Protein AF-A8YJ95-F1 (afdb_monomer_lite)

Structure (mmCIF, N/CA/C/O backbone):
data_AF-A8YJ95-F1
#
_entry.id   AF-A8YJ95-F1
#
loop_
_atom_site.group_PDB
_atom_site.id
_atom_site.type_symbol
_atom_site.label_atom_id
_atom_site.label_alt_id
_atom_site.label_comp_id
_atom_site.label_asym_id
_atom_site.label_entity_id
_atom_site.label_seq_id
_atom_site.pdbx_PDB_ins_code
_atom_site.Cartn_x
_atom_site.Cartn_y
_atom_site.Cartn_z
_atom_site.occupancy
_atom_site.B_iso_or_equiv
_atom_site.auth_seq_id
_atom_site.auth_comp_id
_atom_site.auth_asym_id
_atom_site.auth_atom_id
_atom_site.pdbx_PDB_model_num
ATOM 1 N N . MET A 1 1 ? -31.354 -33.623 6.824 1.00 29.59 1 MET A N 1
ATOM 2 C CA . MET A 1 1 ? -30.452 -34.788 7.022 1.00 29.59 1 MET A CA 1
ATOM 3 C C . MET A 1 1 ? -29.038 -34.359 7.430 1.00 29.59 1 MET A C 1
ATOM 5 O O . MET A 1 1 ? -28.503 -34.928 8.371 1.00 29.59 1 MET A O 1
ATOM 9 N N . PHE A 1 2 ? -28.471 -33.311 6.816 1.00 27.47 2 PHE A N 1
ATOM 10 C CA . PHE A 1 2 ? -27.151 -32.760 7.174 1.00 27.47 2 PHE A CA 1
ATOM 11 C C . PHE A 1 2 ? -27.096 -32.114 8.576 1.00 27.47 2 PHE A C 1
ATOM 13 O O . PHE A 1 2 ? -26.164 -32.376 9.323 1.00 27.47 2 PHE A O 1
ATOM 20 N N . LEU A 1 3 ? -28.142 -31.391 9.001 1.00 29.03 3 LEU A N 1
ATOM 21 C CA . LEU A 1 3 ? -28.269 -30.837 10.365 1.00 29.03 3 LEU A CA 1
ATOM 22 C C . LEU A 1 3 ? -28.339 -31.903 11.474 1.00 29.03 3 LEU A C 1
ATOM 24 O O . LEU A 1 3 ? -27.874 -31.672 12.585 1.00 29.03 3 LEU A O 1
ATOM 28 N N . ILE A 1 4 ? -28.877 -33.089 11.168 1.00 31.88 4 ILE A N 1
ATOM 29 C CA . ILE A 1 4 ? -28.909 -34.228 12.101 1.00 31.88 4 ILE A CA 1
ATOM 30 C C . ILE A 1 4 ? -27.516 -34.857 12.186 1.00 31.88 4 ILE A C 1
ATOM 32 O O . ILE A 1 4 ? -27.060 -35.189 13.269 1.00 31.88 4 ILE A O 1
ATOM 36 N N . LEU A 1 5 ? -26.791 -34.948 11.068 1.00 31.28 5 LEU A N 1
ATOM 37 C CA . LEU A 1 5 ? -25.407 -35.424 11.063 1.00 31.28 5 LEU A CA 1
ATOM 38 C C . LEU A 1 5 ? -24.440 -34.425 11.722 1.00 31.28 5 LEU A C 1
ATOM 40 O O . LEU A 1 5 ? -23.518 -34.862 12.399 1.00 31.28 5 LEU A O 1
ATOM 44 N N . TRP A 1 6 ? -24.679 -33.112 11.616 1.00 33.94 6 TRP A N 1
ATOM 45 C CA . TRP A 1 6 ? -23.868 -32.067 12.256 1.00 33.94 6 TRP A CA 1
ATOM 46 C C . TRP A 1 6 ? -24.157 -31.927 13.758 1.00 33.94 6 TRP A C 1
ATOM 48 O O . TRP A 1 6 ? -23.230 -31.774 14.551 1.00 33.94 6 TRP A O 1
ATOM 58 N N . SER A 1 7 ? -25.417 -32.076 14.187 1.00 32.41 7 SER A N 1
ATOM 59 C CA . SER A 1 7 ? -25.761 -32.13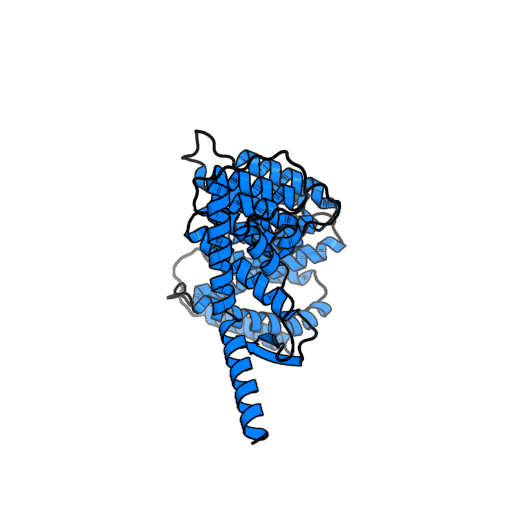8 15.615 1.00 32.41 7 SER A CA 1
ATOM 60 C C . SER A 1 7 ? -25.283 -33.440 16.264 1.00 32.41 7 SER A C 1
ATOM 62 O O . SER A 1 7 ? -24.830 -33.416 17.405 1.00 32.41 7 SER A O 1
ATOM 64 N N . ILE A 1 8 ? -25.280 -34.560 15.529 1.00 34.34 8 ILE A N 1
ATOM 65 C CA . ILE A 1 8 ? -24.655 -35.820 15.955 1.00 34.34 8 ILE A CA 1
ATOM 66 C C . ILE A 1 8 ? -23.126 -35.690 15.980 1.00 34.34 8 ILE A C 1
ATOM 68 O O . ILE A 1 8 ? -22.501 -36.226 16.892 1.00 34.34 8 ILE A O 1
ATOM 72 N N . PHE A 1 9 ? -22.513 -34.951 15.048 1.00 34.50 9 PHE A N 1
ATOM 73 C CA . PHE A 1 9 ? -21.074 -34.674 15.055 1.00 34.50 9 PHE A CA 1
ATOM 74 C C . PHE A 1 9 ? -20.683 -33.842 16.283 1.00 34.50 9 PHE A C 1
ATOM 76 O O . PHE A 1 9 ? -19.850 -34.298 17.057 1.00 34.50 9 PHE A O 1
ATOM 83 N N . LEU A 1 10 ? -21.363 -32.721 16.554 1.00 34.00 10 LEU A N 1
ATOM 84 C CA . LEU A 1 10 ? -21.167 -31.887 17.754 1.00 34.00 10 LEU A CA 1
ATOM 85 C C . LEU A 1 10 ? -21.510 -32.619 19.067 1.00 34.00 10 LEU A C 1
ATOM 87 O O . LEU A 1 10 ? -20.804 -32.467 20.063 1.00 34.00 10 LEU A O 1
ATOM 91 N N . SER A 1 11 ? -22.551 -33.462 19.079 1.00 31.77 11 SER A N 1
ATOM 92 C CA . SER A 1 11 ? -22.946 -34.271 20.246 1.00 31.77 11 SER A CA 1
ATOM 93 C C . SER A 1 11 ? -21.964 -35.414 20.535 1.00 31.77 11 SER A C 1
ATOM 95 O O . SER A 1 11 ? -21.688 -35.720 21.696 1.00 31.77 11 SER A O 1
ATOM 97 N N . ASN A 1 12 ? -21.384 -36.030 19.501 1.00 32.47 12 ASN A N 1
ATOM 98 C CA . ASN A 1 12 ? -20.327 -37.029 19.664 1.00 32.47 12 ASN A CA 1
ATOM 99 C C . ASN A 1 12 ? -18.966 -36.385 19.981 1.00 32.47 12 ASN A C 1
ATOM 101 O O . ASN A 1 12 ? -18.167 -36.998 20.691 1.00 32.47 12 ASN A O 1
ATOM 105 N N . TYR A 1 13 ? -18.717 -35.150 19.524 1.00 35.56 13 TYR A N 1
ATOM 106 C CA . TYR A 1 13 ? -17.525 -34.366 19.872 1.00 35.56 13 TYR A CA 1
ATOM 107 C C . TYR A 1 13 ? -17.545 -33.942 21.346 1.00 35.56 13 TYR A C 1
ATOM 109 O O . TYR A 1 13 ? -16.548 -34.117 22.046 1.00 35.56 13 TYR A O 1
ATOM 117 N N . SER A 1 14 ? -18.700 -33.497 21.862 1.00 31.00 14 SER A N 1
ATOM 118 C CA . SER A 1 14 ? -18.840 -33.172 23.287 1.00 31.00 14 SER A CA 1
ATOM 119 C C . SER A 1 14 ? -18.636 -34.411 24.164 1.00 31.00 14 SER A C 1
ATOM 121 O O . SER A 1 14 ? -17.874 -34.358 25.125 1.00 31.00 14 SER A O 1
ATOM 123 N N . LYS A 1 15 ? -19.195 -35.570 23.786 1.00 30.70 15 LYS A N 1
ATOM 124 C CA . LYS A 1 15 ? -19.014 -36.838 24.520 1.00 30.70 15 LYS A CA 1
ATOM 125 C C . LYS A 1 15 ? -17.570 -37.354 24.536 1.00 30.70 15 LYS A C 1
ATOM 127 O O . LYS A 1 15 ? -17.178 -37.969 25.525 1.00 30.70 15 LYS A O 1
ATOM 132 N N . LYS A 1 16 ? -16.765 -37.095 23.497 1.00 32.56 16 LYS A N 1
ATOM 133 C CA . LYS A 1 16 ? -15.333 -37.458 23.478 1.00 32.56 16 LYS A CA 1
ATOM 134 C C . LYS A 1 16 ? -14.482 -36.601 24.423 1.00 32.56 16 LYS A C 1
ATOM 136 O O . LYS A 1 16 ? -13.524 -37.117 24.990 1.00 32.56 16 LYS A O 1
ATOM 141 N N . LEU A 1 17 ? -14.865 -35.345 24.655 1.00 30.19 17 LEU A N 1
ATOM 142 C CA . LEU A 1 17 ? -14.227 -34.453 25.635 1.00 30.19 17 LEU A CA 1
ATOM 143 C C . LEU A 1 17 ? -14.568 -34.810 27.097 1.00 30.19 17 LEU A C 1
ATOM 145 O O . LEU A 1 17 ? -13.802 -34.486 27.999 1.00 30.19 17 LEU A O 1
ATOM 149 N N . PHE A 1 18 ? -15.663 -35.537 27.345 1.00 30.20 18 PHE A N 1
ATOM 150 C CA . PHE A 1 18 ? -16.120 -35.896 28.697 1.00 30.20 18 PHE A CA 1
ATOM 151 C C . PHE A 1 18 ? -15.382 -37.077 29.362 1.00 30.20 18 PHE A C 1
ATOM 153 O O . PHE A 1 18 ? -15.651 -37.364 30.528 1.00 30.20 18 PHE A O 1
ATOM 160 N N . HIS A 1 19 ? -14.444 -37.750 28.681 1.00 28.05 19 HIS A N 1
ATOM 161 C CA . HIS A 1 19 ? -13.733 -38.919 29.232 1.00 28.05 19 HIS A CA 1
ATOM 162 C C . HIS A 1 19 ? -12.273 -38.686 29.654 1.00 28.05 19 HIS A C 1
ATOM 164 O O . HIS A 1 19 ? -11.582 -39.643 30.007 1.00 28.05 19 HIS A O 1
ATOM 170 N N . ILE A 1 20 ? -11.808 -37.436 29.716 1.00 29.50 20 ILE A N 1
ATOM 171 C CA . ILE A 1 20 ? -10.495 -37.103 30.285 1.00 29.50 20 ILE A CA 1
ATOM 172 C C . ILE A 1 20 ? -10.700 -36.568 31.710 1.00 29.50 20 ILE A C 1
ATOM 174 O O . ILE A 1 20 ? -11.391 -35.578 31.932 1.00 29.50 20 ILE A O 1
ATOM 178 N N . GLN A 1 21 ? -10.147 -37.283 32.692 1.00 26.03 21 GLN A N 1
ATOM 179 C CA . GLN A 1 21 ? -10.339 -37.035 34.123 1.00 26.03 21 GLN A CA 1
ATOM 180 C C . GLN A 1 21 ? -9.899 -35.633 34.608 1.00 26.03 21 GLN A C 1
ATOM 182 O O . GLN A 1 21 ? -9.042 -34.992 33.999 1.00 26.03 21 GLN A O 1
ATOM 187 N N . PRO A 1 22 ? -10.450 -35.158 35.746 1.00 31.28 22 PRO A N 1
ATOM 188 C CA . PRO A 1 22 ? -10.452 -33.749 36.111 1.00 31.28 22 PRO A CA 1
ATOM 189 C C . PRO A 1 22 ? -9.226 -33.362 36.944 1.00 31.28 22 PRO A C 1
ATOM 191 O O . PRO A 1 22 ? -9.054 -33.854 38.059 1.00 31.28 22 PRO A O 1
ATOM 194 N N . ARG A 1 23 ? -8.429 -32.387 36.485 1.00 23.38 23 ARG A N 1
ATOM 195 C CA . ARG A 1 23 ? -7.605 -31.555 37.383 1.00 23.38 23 ARG A CA 1
ATOM 196 C C . ARG A 1 23 ? -7.534 -30.087 36.934 1.00 23.38 23 ARG A C 1
ATOM 198 O O . ARG A 1 23 ? -6.803 -29.739 36.022 1.00 23.38 23 ARG A O 1
ATOM 205 N N . ARG A 1 24 ? -8.248 -29.264 37.716 1.00 25.42 24 ARG A N 1
ATOM 206 C CA . ARG A 1 24 ? -8.047 -27.836 38.055 1.00 25.42 24 ARG A CA 1
ATOM 207 C C . ARG A 1 24 ? -8.206 -26.766 36.954 1.00 25.42 24 ARG A C 1
ATOM 209 O O . ARG A 1 24 ? -7.249 -26.341 36.329 1.00 25.42 24 ARG A O 1
ATOM 216 N N . ASN A 1 25 ? -9.448 -26.269 36.884 1.00 33.91 25 ASN A N 1
ATOM 217 C CA . ASN A 1 25 ? -9.892 -24.865 36.994 1.00 33.91 25 ASN A CA 1
ATOM 218 C C . ASN A 1 25 ? -9.154 -23.764 36.209 1.00 33.91 25 ASN A C 1
ATOM 220 O O . ASN A 1 25 ? -8.179 -23.218 36.711 1.00 33.91 25 ASN A O 1
ATOM 224 N N . LEU A 1 26 ? -9.738 -23.370 35.062 1.00 27.39 26 LEU A N 1
ATOM 225 C CA . LEU A 1 26 ? -10.223 -21.998 34.745 1.00 27.39 26 LEU A CA 1
ATOM 226 C C . LEU A 1 26 ? -10.759 -21.856 33.295 1.00 27.39 26 LEU A C 1
ATOM 228 O O . LEU A 1 26 ? -11.407 -20.866 32.985 1.00 27.39 26 LEU A O 1
ATOM 232 N N . ASN A 1 27 ? -10.609 -22.875 32.439 1.00 31.98 27 ASN A N 1
ATOM 233 C CA . ASN A 1 27 ? -10.982 -22.811 31.010 1.00 31.98 27 ASN A CA 1
ATOM 234 C C . ASN A 1 27 ? -12.402 -23.301 30.647 1.00 31.98 27 ASN A C 1
ATOM 236 O O . ASN A 1 27 ? -12.751 -23.368 29.473 1.00 31.98 27 ASN A O 1
ATOM 240 N N . TYR A 1 28 ? -13.249 -23.648 31.619 1.00 31.27 28 TYR A N 1
ATOM 241 C CA . TYR A 1 28 ? -14.557 -24.272 31.345 1.00 31.27 28 TYR A CA 1
ATOM 242 C C . TYR A 1 28 ? -15.713 -23.287 31.090 1.00 31.27 28 TYR A C 1
ATOM 244 O O . TYR A 1 28 ? -16.803 -23.719 30.725 1.00 31.27 28 TYR A O 1
ATOM 252 N N . LEU A 1 29 ? -15.487 -21.980 31.250 1.00 29.34 29 LEU A N 1
ATOM 253 C CA . LEU A 1 29 ? -16.507 -20.942 31.037 1.00 29.34 29 LEU A CA 1
ATOM 254 C C . LEU A 1 29 ? -16.476 -20.330 29.624 1.00 29.34 29 LEU A C 1
ATOM 256 O O . LEU A 1 29 ? -17.499 -19.831 29.169 1.00 29.34 29 LEU A O 1
ATOM 260 N N . GLY A 1 30 ? -15.353 -20.421 28.900 1.00 30.44 30 GLY A N 1
ATOM 261 C CA . GLY A 1 30 ? -15.222 -19.861 27.545 1.00 30.44 30 GLY A CA 1
ATOM 262 C C . GLY A 1 30 ? -15.965 -20.667 26.473 1.00 30.44 30 GLY A C 1
ATOM 263 O O . GLY A 1 30 ? -16.699 -20.105 25.668 1.00 30.44 30 GLY A O 1
ATOM 264 N N . ASN A 1 31 ? -15.868 -22.001 26.499 1.00 36.50 31 ASN A N 1
ATOM 265 C CA . ASN A 1 31 ? -16.482 -22.849 25.466 1.00 36.50 31 ASN A CA 1
ATOM 266 C C . ASN A 1 31 ? -18.013 -22.916 25.551 1.00 36.50 31 ASN A C 1
ATOM 268 O O . ASN A 1 31 ? -18.687 -22.993 24.524 1.00 36.50 31 ASN A O 1
ATOM 272 N N . THR A 1 32 ? -18.585 -22.855 26.752 1.00 32.69 32 THR A N 1
ATOM 273 C CA . THR A 1 32 ? -20.039 -22.760 26.934 1.00 32.69 32 THR A CA 1
ATOM 274 C C . THR A 1 32 ? -20.558 -21.381 26.559 1.00 32.69 32 THR A C 1
ATOM 276 O O . THR A 1 32 ? -21.603 -21.322 25.925 1.00 32.69 32 THR A O 1
ATOM 279 N N . ALA A 1 33 ? -19.823 -20.301 26.850 1.00 32.31 33 ALA A N 1
ATOM 280 C CA . ALA A 1 33 ? -20.191 -18.941 26.455 1.00 32.31 33 ALA A CA 1
ATOM 281 C C . ALA A 1 33 ? -20.125 -18.723 24.935 1.00 32.31 33 ALA A C 1
ATOM 283 O O . ALA A 1 33 ? -21.045 -18.137 24.381 1.00 32.31 33 ALA A O 1
ATOM 284 N N . ILE A 1 34 ? -19.116 -19.265 24.244 1.00 37.50 34 ILE A N 1
ATOM 285 C CA . ILE A 1 34 ? -18.991 -19.190 22.777 1.00 37.50 34 ILE A CA 1
ATOM 286 C C . ILE A 1 34 ? -20.056 -20.054 22.091 1.00 37.50 34 ILE A C 1
ATOM 288 O O . ILE A 1 34 ? -20.680 -19.623 21.126 1.00 37.50 34 ILE A O 1
ATOM 292 N N . THR A 1 35 ? -20.341 -21.247 22.623 1.00 37.88 35 THR A N 1
ATOM 293 C CA . THR A 1 35 ? -21.440 -22.085 22.114 1.00 37.88 35 THR A CA 1
ATOM 294 C C . THR A 1 35 ? -22.797 -21.421 22.357 1.00 37.88 35 THR A C 1
ATOM 296 O O . THR A 1 35 ? -23.656 -21.468 21.483 1.00 37.88 35 THR A O 1
ATOM 299 N N . LEU A 1 36 ? -22.995 -20.753 23.501 1.00 32.56 36 LEU A N 1
ATOM 300 C CA . LEU A 1 36 ? -24.199 -19.959 23.761 1.00 32.56 36 LEU A CA 1
ATOM 301 C C . LEU A 1 36 ? -24.265 -18.723 22.866 1.00 32.56 36 LEU A C 1
ATOM 303 O O . LEU A 1 36 ? -25.345 -18.406 22.400 1.00 32.56 36 LEU A O 1
ATOM 307 N N . ALA A 1 37 ? -23.149 -18.044 22.604 1.00 36.53 37 ALA A N 1
ATOM 308 C CA . ALA A 1 37 ? -23.086 -16.878 21.731 1.00 36.53 37 ALA A CA 1
ATOM 309 C C . ALA A 1 37 ? -23.429 -17.247 20.292 1.00 36.53 37 ALA A C 1
ATOM 311 O O . ALA A 1 37 ? -24.223 -16.558 19.666 1.00 36.53 37 ALA A O 1
ATOM 312 N N . ILE A 1 38 ? -22.921 -18.383 19.812 1.00 41.09 38 ILE A N 1
ATOM 313 C CA . ILE A 1 38 ? -23.339 -19.006 18.557 1.00 41.09 38 ILE A CA 1
ATOM 314 C C . ILE A 1 38 ? -24.839 -19.330 18.647 1.00 41.09 38 ILE A C 1
ATOM 316 O O . ILE A 1 38 ? -25.615 -18.837 17.855 1.00 41.09 38 ILE A O 1
ATOM 320 N N . ILE A 1 39 ? -25.338 -20.030 19.661 1.00 37.44 39 ILE A N 1
ATOM 321 C CA . ILE A 1 39 ? -26.779 -20.354 19.745 1.00 37.44 39 ILE A CA 1
ATOM 322 C C . ILE A 1 39 ? -27.688 -19.101 19.843 1.00 37.44 39 ILE A C 1
ATOM 324 O O . ILE A 1 39 ? -28.788 -19.097 19.294 1.00 37.44 39 ILE A O 1
ATOM 328 N N . ILE A 1 40 ? -27.243 -18.030 20.505 1.00 35.50 40 ILE A N 1
ATOM 329 C CA . ILE A 1 40 ? -27.986 -16.775 20.703 1.00 35.50 40 ILE A CA 1
ATOM 330 C C . ILE A 1 40 ? -27.947 -15.912 19.435 1.00 35.50 40 ILE A C 1
ATOM 332 O O . ILE A 1 40 ? -29.000 -15.440 19.010 1.00 35.50 40 ILE A O 1
ATOM 336 N N . LEU A 1 41 ? -26.786 -15.780 18.780 1.00 36.75 41 LEU A N 1
ATOM 337 C CA . LEU A 1 41 ? -26.661 -15.144 17.461 1.00 36.75 41 LEU A CA 1
ATOM 338 C C . LEU A 1 41 ? -27.480 -15.899 16.400 1.00 36.75 41 LEU A C 1
ATOM 340 O O . LEU A 1 41 ? -28.037 -15.284 15.496 1.00 36.75 41 LEU A O 1
ATOM 344 N N . PHE A 1 42 ? -27.611 -17.223 16.527 1.00 37.94 42 PHE A N 1
ATOM 345 C CA . PHE A 1 42 ? -28.294 -18.078 15.552 1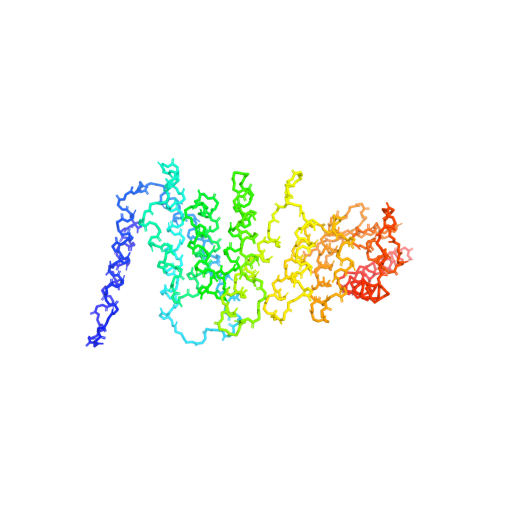.00 37.94 42 PHE A CA 1
ATOM 346 C C . PHE A 1 42 ? -29.815 -18.177 15.764 1.00 37.94 42 PHE A C 1
ATOM 348 O O . PHE A 1 42 ? -30.523 -18.566 14.839 1.00 37.94 42 PHE A O 1
ATOM 355 N N . ASN A 1 43 ? -30.348 -17.790 16.929 1.00 34.25 43 ASN A N 1
ATOM 356 C CA . ASN A 1 43 ? -31.797 -17.767 17.183 1.00 34.25 43 ASN A CA 1
ATOM 357 C C . ASN A 1 43 ? -32.505 -16.505 16.646 1.00 34.25 43 ASN A C 1
ATOM 359 O O . ASN A 1 43 ? -33.734 -16.454 16.663 1.00 34.25 43 ASN A O 1
ATOM 363 N N . GLN A 1 44 ? -31.765 -15.491 16.177 1.00 35.38 44 GLN A N 1
ATOM 364 C CA . GLN A 1 44 ? -32.325 -14.216 15.697 1.00 35.38 44 GLN A CA 1
ATOM 365 C C . GLN A 1 44 ? -32.316 -14.038 14.165 1.00 35.38 44 GLN A C 1
ATOM 367 O O . GLN A 1 44 ? -32.925 -13.091 13.673 1.00 35.38 44 GLN A O 1
ATOM 372 N N . PHE A 1 45 ? -31.696 -14.943 13.395 1.00 35.84 45 PHE A N 1
ATOM 373 C CA . PHE A 1 45 ? -31.570 -14.827 11.933 1.00 35.84 45 PHE A CA 1
ATOM 374 C C . PHE A 1 45 ? -32.323 -15.937 11.178 1.00 35.84 45 PHE A C 1
ATOM 376 O O . PHE A 1 45 ? -32.341 -17.096 11.588 1.00 35.84 45 PHE A O 1
ATOM 383 N N . SER A 1 46 ? -32.956 -15.583 10.051 1.00 34.97 46 SER A N 1
ATOM 384 C CA . SER A 1 46 ? -33.700 -16.525 9.200 1.00 34.97 46 SER A CA 1
ATOM 385 C C . SER A 1 46 ? -32.777 -17.597 8.602 1.00 34.97 46 SER A C 1
ATOM 387 O O . SER A 1 46 ? -31.864 -17.302 7.832 1.00 34.97 46 SER A O 1
ATOM 389 N N . ILE A 1 47 ? -33.065 -18.854 8.944 1.00 33.59 47 ILE A N 1
ATOM 390 C CA . ILE A 1 47 ? -32.274 -20.068 8.671 1.00 33.59 47 ILE A CA 1
ATOM 391 C C . ILE A 1 47 ? -32.076 -20.350 7.164 1.00 33.59 47 ILE A C 1
ATOM 393 O O . ILE A 1 47 ? -31.101 -20.995 6.784 1.00 33.59 47 ILE A O 1
ATOM 397 N N . GLN A 1 48 ? -32.943 -19.841 6.282 1.00 31.30 48 GLN A N 1
ATOM 398 C CA . GLN A 1 48 ? -32.940 -20.203 4.855 1.00 31.30 48 GLN A CA 1
ATOM 399 C C . GLN A 1 48 ? -31.789 -19.594 4.036 1.00 31.30 48 GLN A C 1
ATOM 401 O O . GLN A 1 48 ? -31.307 -20.242 3.113 1.00 31.30 48 GLN A O 1
ATOM 406 N N . ASN A 1 49 ? -31.284 -18.409 4.397 1.00 37.25 49 ASN A N 1
ATOM 407 C CA . ASN A 1 49 ? -30.159 -17.786 3.679 1.00 37.25 49 ASN A CA 1
ATOM 408 C C . ASN A 1 49 ? -28.789 -18.344 4.116 1.00 37.25 49 ASN A C 1
ATOM 410 O O . ASN A 1 49 ? -27.790 -18.159 3.424 1.00 37.25 49 ASN A O 1
ATOM 414 N N . LEU A 1 50 ? -28.735 -19.043 5.255 1.00 36.12 50 LEU A N 1
ATOM 415 C CA . LEU A 1 50 ? -27.498 -19.556 5.845 1.00 36.12 50 LEU A CA 1
ATOM 416 C C . LEU A 1 50 ? -27.113 -20.944 5.300 1.00 36.12 50 LEU A C 1
ATOM 418 O O . LEU A 1 50 ? -25.929 -21.241 5.165 1.00 36.12 50 LEU A O 1
ATOM 422 N N . GLU A 1 51 ? -28.092 -21.789 4.955 1.00 32.94 51 GLU A N 1
ATOM 423 C CA . GLU A 1 51 ? -27.837 -23.116 4.368 1.00 32.94 51 GLU A CA 1
ATOM 424 C C . GLU A 1 51 ? -27.190 -23.011 2.979 1.00 32.94 51 GLU A C 1
ATOM 426 O O . GLU A 1 51 ? -26.281 -23.778 2.659 1.00 32.94 51 GLU A O 1
ATOM 431 N N . GLU A 1 52 ? -27.591 -22.015 2.184 1.00 33.97 52 GLU A N 1
ATOM 432 C CA . GLU A 1 52 ? -26.959 -21.717 0.895 1.00 33.97 52 GLU A CA 1
ATOM 433 C C . GLU A 1 52 ? -25.565 -21.079 1.057 1.00 33.97 52 GLU A C 1
ATOM 435 O O . GLU A 1 52 ? -24.665 -21.373 0.267 1.00 33.97 52 GLU A O 1
ATOM 440 N N . PHE A 1 53 ? -25.359 -20.273 2.109 1.00 37.62 53 PHE A N 1
ATOM 441 C CA . PHE A 1 53 ? -24.097 -19.586 2.421 1.00 37.62 53 PHE A CA 1
ATOM 442 C C . PHE A 1 53 ? -23.012 -20.536 2.957 1.00 37.62 53 PHE A C 1
ATOM 444 O O . PHE A 1 53 ? -21.903 -20.579 2.427 1.00 37.62 53 PHE A O 1
ATOM 451 N N . ILE A 1 54 ? -23.332 -21.377 3.947 1.00 36.03 54 ILE A N 1
ATOM 452 C CA . ILE A 1 54 ? -22.388 -22.355 4.519 1.00 36.03 54 ILE A CA 1
ATOM 453 C C . ILE A 1 54 ? -22.006 -23.420 3.476 1.00 36.03 54 ILE A C 1
ATOM 455 O O . ILE A 1 54 ? -20.864 -23.875 3.448 1.00 36.03 54 ILE A O 1
ATOM 459 N N . ALA A 1 55 ? -22.919 -23.804 2.578 1.00 34.41 55 ALA A N 1
ATOM 460 C CA . ALA A 1 55 ? -22.636 -24.818 1.563 1.00 34.41 55 ALA A CA 1
ATOM 461 C C . ALA A 1 55 ? -21.738 -24.315 0.414 1.00 34.41 55 ALA A C 1
ATOM 463 O O . ALA A 1 55 ? -20.928 -25.092 -0.099 1.00 34.41 55 ALA A O 1
ATOM 464 N N . LYS A 1 56 ? -21.857 -23.042 0.005 1.00 33.12 56 LYS A N 1
ATOM 465 C CA . LYS A 1 56 ? -21.054 -22.469 -1.092 1.00 33.12 56 LYS A CA 1
ATOM 466 C C . LYS A 1 56 ? -19.753 -21.828 -0.616 1.00 33.12 56 LYS A C 1
ATOM 468 O O . LYS A 1 56 ? -18.715 -22.092 -1.221 1.00 33.12 56 LYS A O 1
ATOM 473 N N . ASP A 1 57 ? -19.784 -21.058 0.471 1.00 34.47 57 ASP A N 1
ATOM 474 C CA . ASP A 1 57 ? -18.620 -20.275 0.884 1.00 34.47 57 ASP A CA 1
ATOM 475 C C . ASP A 1 57 ? -17.698 -21.026 1.836 1.00 34.47 57 ASP A C 1
ATOM 477 O O . ASP A 1 57 ? -16.500 -20.968 1.599 1.00 34.47 57 ASP A O 1
ATOM 481 N N . CYS A 1 58 ? -18.160 -21.841 2.800 1.00 35.25 58 CYS A N 1
ATOM 482 C CA . CYS A 1 58 ? -17.218 -22.581 3.665 1.00 35.25 58 CYS A CA 1
ATOM 483 C C . CYS A 1 58 ? -16.321 -23.556 2.890 1.00 35.25 58 CYS A C 1
ATOM 485 O O . CYS A 1 58 ? -15.218 -23.836 3.342 1.00 35.25 58 CYS A O 1
ATOM 487 N N . LEU A 1 59 ? -16.736 -24.051 1.720 1.00 31.98 59 LEU A N 1
ATOM 488 C CA . LEU A 1 59 ? -15.905 -24.910 0.862 1.00 31.98 59 LEU A CA 1
ATOM 489 C C . LEU A 1 59 ? -14.851 -24.106 0.074 1.00 31.98 59 LEU A C 1
ATOM 491 O O . LEU A 1 59 ? -13.785 -24.626 -0.263 1.00 31.98 59 LEU A O 1
ATOM 495 N N . PHE A 1 60 ? -15.129 -22.827 -0.188 1.00 31.45 60 PHE A N 1
ATOM 496 C CA . PHE A 1 60 ? -14.191 -21.868 -0.769 1.00 31.45 60 PHE A CA 1
ATOM 497 C C . PHE A 1 60 ? -13.248 -21.302 0.306 1.00 31.45 60 PHE A C 1
ATOM 499 O O . PHE A 1 60 ? -12.031 -21.314 0.120 1.00 31.45 60 PHE A O 1
ATOM 506 N N . THR A 1 61 ? -13.771 -20.938 1.483 1.00 36.16 61 THR A N 1
ATOM 507 C CA . THR A 1 61 ? -12.982 -20.531 2.651 1.00 36.16 61 THR A CA 1
ATOM 508 C C . THR A 1 61 ? -12.156 -21.689 3.197 1.00 36.16 61 THR A C 1
ATOM 510 O O . THR A 1 61 ? -11.046 -21.435 3.629 1.00 36.16 61 THR A O 1
ATOM 513 N N . SER A 1 62 ? -12.590 -22.958 3.123 1.00 32.75 62 SER A N 1
ATOM 514 C CA . SER A 1 62 ? -11.754 -24.100 3.538 1.00 32.75 62 SER A CA 1
ATOM 515 C C . SER A 1 62 ? -10.607 -24.370 2.561 1.00 32.75 62 SER A C 1
ATOM 517 O O . SER A 1 62 ? -9.524 -24.760 2.989 1.00 32.75 62 SER A O 1
ATOM 519 N N . LYS A 1 63 ? -10.803 -24.133 1.255 1.00 30.20 63 LYS A N 1
ATOM 520 C CA . LYS A 1 63 ? -9.732 -24.215 0.246 1.00 30.20 63 LYS A CA 1
ATOM 521 C C . LYS A 1 63 ? -8.745 -23.052 0.364 1.00 30.20 63 LYS A C 1
ATOM 523 O O . LYS A 1 63 ? -7.544 -23.280 0.261 1.00 30.20 63 LYS A O 1
ATOM 528 N N . ILE A 1 64 ? -9.228 -21.844 0.662 1.00 33.50 64 ILE A N 1
ATOM 529 C CA . ILE A 1 64 ? -8.384 -20.688 1.001 1.00 33.50 64 ILE A CA 1
ATOM 530 C C . ILE A 1 64 ? -7.674 -20.905 2.347 1.00 33.50 64 ILE A C 1
ATOM 532 O O . ILE A 1 64 ? -6.487 -20.623 2.448 1.00 33.50 64 ILE A O 1
ATOM 536 N N . MET A 1 65 ? -8.341 -21.486 3.349 1.00 36.22 65 MET A N 1
ATOM 537 C CA . MET A 1 65 ? -7.754 -21.860 4.643 1.00 36.22 65 MET A CA 1
ATOM 538 C C . MET A 1 65 ? -6.664 -22.918 4.473 1.00 36.22 65 MET A C 1
ATOM 540 O O . MET A 1 65 ? -5.628 -22.798 5.114 1.00 36.22 65 MET A O 1
ATOM 544 N N . LEU A 1 66 ? -6.831 -23.904 3.582 1.00 35.66 66 LEU A N 1
ATOM 545 C CA . LEU A 1 66 ? -5.793 -24.892 3.251 1.00 35.66 66 LEU A CA 1
ATOM 546 C C . LEU A 1 66 ? -4.630 -24.282 2.444 1.00 35.66 66 LEU A C 1
ATOM 548 O O . LEU A 1 66 ? -3.478 -24.635 2.685 1.00 35.66 66 LEU A O 1
ATOM 552 N N . GLY A 1 67 ? -4.905 -23.334 1.542 1.00 31.05 67 GLY A N 1
ATOM 553 C CA . GLY A 1 67 ? -3.877 -22.622 0.769 1.00 31.05 67 GLY A CA 1
ATOM 554 C C . GLY A 1 67 ? -3.076 -21.598 1.587 1.00 31.05 67 GLY A C 1
ATOM 555 O O . GLY A 1 67 ? -1.860 -21.493 1.442 1.00 31.05 67 GLY A O 1
ATOM 556 N N . LEU A 1 68 ? -3.717 -20.874 2.507 1.00 33.00 68 LEU A N 1
ATOM 557 C CA . LEU A 1 68 ? -3.043 -19.936 3.411 1.00 33.00 68 LEU A CA 1
ATOM 558 C C . LEU A 1 68 ? -2.325 -20.671 4.547 1.00 33.00 68 LEU A C 1
ATOM 560 O O . LEU A 1 68 ? -1.211 -20.290 4.892 1.00 33.00 68 LEU A O 1
ATOM 564 N N . THR A 1 69 ? -2.872 -21.776 5.070 1.00 36.28 69 THR A N 1
ATOM 565 C CA . THR A 1 69 ? -2.116 -22.622 6.012 1.00 36.28 69 THR A CA 1
ATOM 566 C C . THR A 1 69 ? -0.905 -23.284 5.357 1.00 36.28 69 THR A C 1
ATOM 568 O O . THR A 1 69 ? 0.082 -23.481 6.055 1.00 36.28 69 THR A O 1
ATOM 571 N N . SER A 1 70 ? -0.893 -23.557 4.042 1.00 32.12 70 SER A N 1
ATOM 572 C CA . SER A 1 70 ? 0.334 -24.015 3.365 1.00 32.12 70 SER A CA 1
ATOM 573 C C . SER A 1 70 ? 1.382 -22.911 3.194 1.00 32.12 70 SER A C 1
ATOM 575 O O . SER A 1 70 ? 2.567 -23.190 3.342 1.00 32.12 70 SER A O 1
ATOM 577 N N . VAL A 1 71 ? 0.964 -21.660 2.958 1.00 32.62 71 VAL A N 1
ATOM 578 C CA . VAL A 1 71 ? 1.871 -20.494 2.856 1.00 32.62 71 VAL A CA 1
ATOM 579 C C . VAL A 1 71 ? 2.418 -20.065 4.227 1.00 32.62 71 VAL A C 1
ATOM 581 O O . VAL A 1 71 ? 3.548 -19.598 4.325 1.00 32.62 71 VAL A O 1
ATOM 584 N N . TYR A 1 72 ? 1.659 -20.258 5.309 1.00 35.88 72 TYR A N 1
ATOM 585 C CA . TYR A 1 72 ? 2.119 -19.968 6.675 1.00 35.88 72 TYR A CA 1
ATOM 586 C C . TYR A 1 72 ? 2.827 -21.147 7.362 1.00 35.88 72 TYR A C 1
ATOM 588 O O . TYR A 1 72 ? 3.571 -20.917 8.312 1.00 35.88 72 TYR A O 1
ATOM 596 N N . ARG A 1 73 ? 2.661 -22.390 6.878 1.00 36.25 73 ARG A N 1
ATOM 597 C CA . ARG A 1 73 ? 3.454 -23.558 7.318 1.00 36.25 73 ARG A CA 1
ATOM 598 C C . ARG A 1 73 ? 4.883 -23.573 6.774 1.00 36.25 73 ARG A C 1
ATOM 600 O O . ARG A 1 73 ? 5.700 -24.296 7.326 1.00 36.25 73 ARG A O 1
ATOM 607 N N . SER A 1 74 ? 5.192 -22.821 5.714 1.00 33.94 74 SER A N 1
ATOM 608 C CA . SER A 1 74 ? 6.543 -22.777 5.129 1.00 33.94 74 SER A CA 1
ATOM 609 C C . SER A 1 74 ? 7.507 -21.825 5.846 1.00 33.94 74 SER A C 1
ATOM 611 O O . SER A 1 74 ? 8.672 -21.760 5.472 1.00 33.94 74 SER A O 1
ATOM 613 N N . ASN A 1 75 ? 7.036 -21.087 6.855 1.00 34.03 75 ASN A N 1
ATOM 614 C CA . ASN A 1 75 ? 7.879 -20.351 7.792 1.00 34.03 75 ASN A CA 1
ATOM 615 C C . ASN A 1 75 ? 7.815 -21.085 9.136 1.00 34.03 75 ASN A C 1
ATOM 617 O O . ASN A 1 75 ? 6.713 -21.347 9.611 1.00 34.03 75 ASN A O 1
ATOM 621 N N . ASP A 1 76 ? 8.969 -21.387 9.736 1.00 36.91 76 ASP A N 1
ATOM 622 C CA . ASP A 1 76 ? 9.204 -22.216 10.940 1.00 36.91 76 ASP A CA 1
ATOM 623 C C . ASP A 1 76 ? 8.526 -21.739 12.261 1.00 36.91 76 ASP A C 1
ATOM 625 O O . ASP A 1 76 ? 9.067 -21.890 13.353 1.00 36.91 76 ASP A O 1
ATOM 629 N N . LEU A 1 77 ? 7.335 -21.136 12.213 1.00 40.56 77 LEU A N 1
ATOM 630 C CA . LEU A 1 77 ? 6.613 -20.563 13.358 1.00 40.56 77 LEU A CA 1
ATOM 631 C C . LEU A 1 77 ? 5.656 -21.539 14.066 1.00 40.56 77 LEU A C 1
ATOM 633 O O . LEU A 1 77 ? 5.035 -21.153 15.054 1.00 40.56 77 LEU A O 1
ATOM 637 N N . TRP A 1 78 ? 5.524 -22.785 13.599 1.00 41.53 78 TRP A N 1
ATOM 638 C CA . TRP A 1 78 ? 4.503 -23.722 14.092 1.00 41.53 78 TRP A CA 1
ATOM 639 C C . TRP A 1 78 ? 5.051 -25.112 14.437 1.00 41.53 78 TRP A C 1
ATOM 641 O O . TRP A 1 78 ? 4.433 -26.127 14.118 1.00 41.53 78 TRP A O 1
ATOM 651 N N . GLU A 1 79 ? 6.184 -25.188 15.133 1.00 36.53 79 GLU A N 1
ATOM 652 C CA . GLU A 1 79 ? 6.530 -26.411 15.862 1.00 36.53 79 GLU A CA 1
ATOM 653 C C . GLU A 1 79 ? 5.887 -26.382 17.259 1.00 36.53 79 GLU A C 1
ATOM 655 O O . GLU A 1 79 ? 6.281 -25.614 18.134 1.00 36.53 79 GLU A O 1
ATOM 660 N N . ASN A 1 80 ? 4.908 -27.274 17.458 1.00 39.81 80 ASN A N 1
ATOM 661 C CA . ASN A 1 80 ? 4.175 -27.594 18.695 1.00 39.81 80 ASN A CA 1
ATOM 662 C C . ASN A 1 80 ? 2.928 -26.754 19.033 1.00 39.81 80 ASN A C 1
ATOM 664 O O . ASN A 1 80 ? 3.008 -25.797 19.801 1.00 39.81 80 ASN A O 1
ATOM 668 N N . LYS A 1 81 ? 1.751 -27.237 18.589 1.00 43.97 81 LYS A N 1
ATOM 669 C CA . LYS A 1 81 ? 0.547 -27.551 19.409 1.00 43.97 81 LYS A CA 1
ATOM 670 C C . LYS A 1 81 ? -0.687 -27.704 18.508 1.00 43.97 81 LYS A C 1
ATOM 672 O O . LYS A 1 81 ? -1.200 -26.733 17.970 1.00 43.97 81 LYS A O 1
ATOM 677 N N . GLN A 1 82 ? -1.189 -28.929 18.368 1.00 45.44 82 GLN A N 1
ATOM 678 C CA . GLN A 1 82 ? -2.393 -29.225 17.580 1.00 45.44 82 GLN A CA 1
ATOM 679 C C . GLN A 1 82 ? -3.639 -28.507 18.144 1.00 45.44 82 GLN A C 1
ATOM 681 O O . GLN A 1 82 ? -4.409 -27.927 17.384 1.00 45.44 82 GLN A O 1
ATOM 686 N N . ASP A 1 83 ? -3.764 -28.445 19.475 1.00 46.50 83 ASP A N 1
ATOM 687 C CA . ASP A 1 83 ? -4.905 -27.824 20.165 1.00 46.50 83 ASP A CA 1
ATOM 688 C C . ASP A 1 83 ? -4.981 -26.299 19.959 1.00 46.50 83 ASP A C 1
ATOM 690 O O . ASP A 1 83 ? -6.070 -25.732 19.925 1.00 46.50 83 ASP A O 1
ATOM 694 N N . SER A 1 84 ? -3.844 -25.614 19.758 1.00 59.16 84 SER A N 1
ATOM 695 C CA . SER A 1 84 ? -3.856 -24.168 19.491 1.00 59.16 84 SER A CA 1
ATOM 696 C C . SER A 1 84 ? -4.315 -23.826 18.078 1.00 59.16 84 SER A C 1
ATOM 698 O O . SER A 1 84 ? -4.768 -22.712 17.863 1.00 59.16 84 SER A O 1
ATOM 700 N N . VAL A 1 85 ? -4.215 -24.756 17.123 1.00 62.88 85 VAL A N 1
ATOM 701 C CA . VAL A 1 85 ? -4.632 -24.519 15.731 1.00 62.88 85 VAL A CA 1
ATOM 702 C C . VAL A 1 85 ? -6.155 -24.584 15.599 1.00 62.88 85 VAL A C 1
ATOM 704 O O . VAL A 1 85 ? -6.741 -23.784 14.872 1.00 62.88 85 VAL A O 1
ATOM 707 N N . GLU A 1 86 ? -6.807 -25.503 16.317 1.00 64.88 86 GLU A N 1
ATOM 708 C CA . GLU A 1 86 ? -8.271 -25.627 16.312 1.00 64.88 86 GLU A CA 1
ATOM 709 C C . GLU A 1 86 ? -8.945 -24.421 16.988 1.00 64.88 86 GLU A C 1
ATOM 711 O O . GLU A 1 86 ? -9.872 -23.844 16.416 1.00 64.88 86 GLU A O 1
ATOM 716 N N . GLU A 1 87 ? -8.444 -23.985 18.152 1.00 66.25 87 GLU A N 1
ATOM 717 C CA . GLU A 1 87 ? -8.935 -22.779 18.843 1.00 66.25 87 GLU A CA 1
ATOM 718 C C . GLU A 1 87 ? -8.761 -21.510 17.983 1.00 66.25 87 GLU A C 1
ATOM 720 O O . GLU A 1 87 ? -9.679 -20.692 17.901 1.00 66.25 87 GLU A O 1
ATOM 725 N N . ASP A 1 88 ? -7.628 -21.374 17.284 1.00 74.12 88 ASP A N 1
ATOM 726 C CA . ASP A 1 88 ? -7.340 -20.234 16.399 1.00 74.12 88 ASP A CA 1
ATOM 727 C C . ASP A 1 88 ? -8.286 -20.202 15.181 1.00 74.12 88 ASP A C 1
ATOM 729 O O . ASP A 1 88 ? -8.816 -19.155 14.805 1.00 74.12 88 ASP A O 1
ATOM 733 N N . CYS A 1 89 ? -8.600 -21.372 14.609 1.00 75.56 89 CYS A N 1
ATOM 734 C CA . CYS A 1 89 ? -9.549 -21.498 13.497 1.00 75.56 89 CYS A CA 1
ATOM 735 C C . CYS A 1 89 ? -10.998 -21.181 13.907 1.00 75.56 89 CYS A C 1
ATOM 737 O O . CYS A 1 89 ? -11.737 -20.552 13.139 1.00 75.56 89 CYS A O 1
ATOM 739 N N . ILE A 1 90 ? -11.417 -21.598 15.107 1.00 79.31 90 ILE A N 1
ATOM 740 C CA . ILE A 1 90 ? -12.744 -21.265 15.647 1.00 79.31 90 ILE A CA 1
ATOM 741 C C . ILE A 1 90 ? -12.835 -19.758 15.886 1.00 79.31 90 ILE A C 1
ATOM 743 O O . ILE A 1 90 ? -13.774 -19.127 15.403 1.00 79.31 90 ILE A O 1
ATOM 747 N N . GLY A 1 91 ? -11.845 -19.166 16.559 1.00 81.12 91 GLY A N 1
ATOM 748 C CA . GLY A 1 91 ? -11.809 -17.725 16.803 1.00 81.12 91 GLY A CA 1
ATOM 749 C C . GLY A 1 91 ? -11.832 -16.907 15.506 1.00 81.12 91 GLY A C 1
ATOM 750 O O . GLY A 1 91 ? -12.573 -15.932 15.402 1.00 81.12 91 GLY A O 1
ATOM 751 N N . ALA A 1 92 ? -11.082 -17.329 14.485 1.00 83.44 92 ALA A N 1
ATOM 752 C CA . ALA A 1 92 ? -11.084 -16.688 13.170 1.00 83.44 92 ALA A CA 1
ATOM 753 C C . ALA A 1 92 ? -12.463 -16.754 12.489 1.00 83.44 92 ALA A C 1
ATOM 755 O O . ALA A 1 92 ? -12.927 -15.772 11.906 1.00 83.44 92 ALA A O 1
ATOM 756 N N . SER A 1 93 ? -13.151 -17.893 12.611 1.00 83.25 93 SER A N 1
ATOM 757 C CA . SER A 1 93 ? -14.513 -18.067 12.092 1.00 83.25 93 SER A CA 1
ATOM 758 C C . SER A 1 93 ? -15.517 -17.173 12.827 1.00 83.25 93 SER A C 1
ATOM 760 O O . SER A 1 93 ? -16.393 -16.582 12.195 1.00 83.25 93 SER A O 1
ATOM 762 N N . VAL A 1 94 ? -15.367 -17.021 14.149 1.00 83.50 94 VAL A N 1
ATOM 763 C CA . VAL A 1 94 ? -16.173 -16.092 14.957 1.00 83.50 94 VAL A CA 1
ATOM 764 C C . VAL A 1 94 ? -15.930 -14.648 14.523 1.00 83.50 94 VAL A C 1
ATOM 766 O O . VAL A 1 94 ? -16.897 -13.919 14.317 1.00 83.50 94 VAL A O 1
ATOM 769 N N . ALA A 1 95 ? -14.673 -14.244 14.309 1.00 88.25 95 ALA A N 1
ATOM 770 C CA . ALA A 1 95 ? -14.348 -12.898 13.840 1.00 88.25 95 ALA A CA 1
ATOM 771 C C . ALA A 1 95 ? -15.088 -12.557 12.538 1.00 88.25 95 ALA A C 1
ATOM 773 O O . ALA A 1 95 ? -15.743 -11.513 12.452 1.00 88.25 95 ALA A O 1
ATOM 774 N N . LEU A 1 96 ? -15.049 -13.471 11.561 1.00 86.81 96 LEU A N 1
ATOM 775 C CA . LEU A 1 96 ? -15.781 -13.342 10.301 1.00 86.81 96 LEU A CA 1
ATOM 776 C C . LEU A 1 96 ? -17.294 -13.236 10.518 1.00 86.81 96 LEU A C 1
ATOM 778 O O . LEU A 1 96 ? -17.925 -12.330 9.974 1.00 86.81 96 LEU A O 1
ATOM 782 N N . ALA A 1 97 ? -17.871 -14.137 11.316 1.00 84.25 97 ALA A N 1
ATOM 783 C CA . ALA A 1 97 ? -19.308 -14.162 11.576 1.00 84.25 97 ALA A CA 1
ATOM 784 C C . ALA A 1 97 ? -19.799 -12.861 12.230 1.00 84.25 97 ALA A C 1
ATOM 786 O O . ALA A 1 97 ? -20.807 -12.306 11.796 1.00 84.25 97 ALA A O 1
ATOM 787 N N . VAL A 1 98 ? -19.056 -12.336 13.213 1.00 88.44 98 VAL A N 1
ATOM 788 C CA . VAL A 1 98 ? -19.341 -11.038 13.847 1.00 88.44 98 VAL A CA 1
ATOM 789 C C . VAL A 1 98 ? -19.312 -9.914 12.812 1.00 88.44 98 VAL A C 1
ATOM 791 O O . VAL A 1 98 ? -20.216 -9.082 12.796 1.00 88.44 98 VAL A O 1
ATOM 794 N N . GLY A 1 99 ? -18.317 -9.903 11.919 1.00 88.94 99 GLY A N 1
ATOM 795 C CA . GLY A 1 99 ? -18.206 -8.886 10.872 1.00 88.94 99 GLY A CA 1
ATOM 796 C C . GLY A 1 99 ? -19.377 -8.883 9.897 1.00 88.94 99 GLY A C 1
ATOM 797 O O . GLY A 1 99 ? -19.931 -7.822 9.617 1.00 88.94 99 GLY A O 1
ATOM 798 N N . TYR A 1 100 ? -19.795 -10.056 9.419 1.00 86.69 100 TYR A N 1
ATOM 799 C CA . TYR A 1 100 ? -20.958 -10.165 8.537 1.00 86.69 100 TYR A CA 1
ATOM 800 C C . TYR A 1 100 ? -22.258 -9.797 9.247 1.00 86.69 100 TYR A C 1
ATOM 802 O O . TYR A 1 100 ? -23.019 -8.991 8.721 1.00 86.69 100 TYR A O 1
ATOM 810 N N . ALA A 1 101 ? -22.480 -10.310 10.459 1.00 86.94 101 ALA A N 1
ATOM 811 C CA . ALA A 1 101 ? -23.685 -10.007 11.223 1.00 86.94 101 ALA A CA 1
ATOM 812 C C . ALA A 1 101 ? -23.813 -8.504 11.512 1.00 86.94 101 ALA A C 1
ATOM 814 O O . ALA A 1 101 ? -24.880 -7.933 11.305 1.00 86.94 101 ALA A O 1
ATOM 815 N N . ALA A 1 102 ? -22.728 -7.848 11.935 1.00 89.69 102 ALA A N 1
ATOM 816 C CA . ALA A 1 102 ? -22.718 -6.408 12.184 1.00 89.69 102 ALA A CA 1
ATOM 817 C C . ALA A 1 102 ? -22.910 -5.586 10.899 1.00 89.69 102 ALA A C 1
ATOM 819 O O . ALA A 1 102 ? -23.604 -4.573 10.910 1.00 89.69 102 ALA A O 1
ATOM 820 N N . ARG A 1 103 ? -22.330 -6.025 9.776 1.00 89.31 103 ARG A N 1
ATOM 821 C CA . ARG A 1 103 ? -22.517 -5.373 8.475 1.00 89.31 103 ARG A CA 1
ATOM 822 C C . ARG A 1 103 ? -23.960 -5.486 7.991 1.00 89.31 103 ARG A C 1
ATOM 824 O O . ARG A 1 103 ? -24.506 -4.514 7.483 1.00 89.31 103 ARG A O 1
ATOM 831 N N . ASP A 1 104 ? -24.566 -6.658 8.120 1.00 87.00 104 ASP A N 1
ATOM 832 C CA . ASP A 1 104 ? -25.936 -6.888 7.667 1.00 87.00 104 ASP A CA 1
ATOM 833 C C . ASP A 1 104 ? -26.939 -6.155 8.581 1.00 87.00 104 ASP A C 1
ATOM 835 O O . ASP A 1 104 ? -27.912 -5.581 8.091 1.00 87.00 104 ASP A O 1
ATOM 839 N N . ASP A 1 105 ? -26.648 -6.050 9.885 1.00 87.31 105 ASP A N 1
ATOM 840 C CA . ASP A 1 105 ? -27.421 -5.240 10.838 1.00 87.31 105 ASP A CA 1
ATOM 841 C C . ASP A 1 105 ? -27.452 -3.748 10.461 1.00 87.31 105 ASP A C 1
ATOM 843 O O . ASP A 1 105 ? -28.464 -3.079 10.691 1.00 87.31 105 ASP A O 1
ATOM 847 N N . HIS A 1 106 ? -26.405 -3.239 9.792 1.00 87.75 106 HIS A N 1
ATOM 848 C CA . HIS A 1 106 ? -26.337 -1.857 9.296 1.00 87.75 106 HIS A CA 1
ATOM 849 C C . HIS A 1 106 ? -27.518 -1.472 8.397 1.00 87.75 106 HIS A C 1
ATOM 851 O O . HIS A 1 106 ? -27.926 -0.314 8.360 1.00 87.75 106 HIS A O 1
ATOM 857 N N . GLN A 1 107 ? -28.106 -2.443 7.689 1.00 84.06 107 GLN A N 1
ATOM 858 C CA . GLN A 1 107 ? -29.281 -2.202 6.845 1.00 84.06 107 GLN A CA 1
ATOM 859 C C . GLN A 1 107 ? -30.507 -1.766 7.658 1.00 84.06 107 GLN A C 1
ATOM 861 O O . GLN A 1 107 ? -31.430 -1.161 7.118 1.00 84.06 107 GLN A O 1
ATOM 866 N N . THR A 1 108 ? -30.517 -2.077 8.954 1.00 82.75 108 THR A N 1
ATOM 867 C CA . THR A 1 108 ? -31.624 -1.798 9.875 1.00 82.75 108 THR A CA 1
ATOM 868 C C . THR A 1 108 ? -31.259 -0.808 10.981 1.00 82.75 108 THR A C 1
ATOM 870 O O . THR A 1 108 ? -32.155 -0.212 11.578 1.00 82.75 108 THR A O 1
ATOM 873 N N . SER A 1 109 ? -29.965 -0.588 11.234 1.00 84.56 109 SER A N 1
ATOM 874 C CA . SER A 1 109 ? -29.455 0.326 12.257 1.00 84.56 109 SER A CA 1
ATOM 875 C C . SER A 1 109 ? -28.284 1.156 11.736 1.00 84.56 109 SER A C 1
ATOM 877 O O . SER A 1 109 ? -27.247 0.627 11.340 1.00 84.56 109 SER A O 1
ATOM 879 N N . SER A 1 110 ? -28.388 2.483 11.849 1.00 83.75 110 SER A N 1
ATOM 880 C CA . SER A 1 110 ? -27.279 3.397 11.545 1.00 83.75 110 SER A CA 1
ATOM 881 C C . SER A 1 110 ? -26.143 3.338 12.573 1.00 83.75 110 SER A C 1
ATOM 883 O O . SER A 1 110 ? -25.089 3.929 12.351 1.00 83.75 110 SER A O 1
ATOM 885 N N . CYS A 1 111 ? -26.347 2.659 13.706 1.00 89.94 111 CYS A N 1
ATOM 886 C CA . CYS A 1 111 ? -25.366 2.550 14.779 1.00 89.94 111 CYS A CA 1
ATOM 887 C C . CYS A 1 111 ? -24.937 1.109 15.020 1.00 89.94 111 CYS A C 1
ATOM 889 O O . CYS A 1 111 ? -25.750 0.187 14.923 1.00 89.94 111 CYS A O 1
ATOM 891 N N . LEU A 1 112 ? -23.665 0.933 15.376 1.00 91.06 112 LEU A N 1
ATOM 892 C CA . LEU A 1 112 ? -23.151 -0.364 15.769 1.00 91.06 112 LEU A CA 1
ATOM 893 C C . LEU A 1 112 ? -23.629 -0.653 17.191 1.00 91.06 112 LEU A C 1
ATOM 895 O O . LEU A 1 112 ? -23.363 0.112 18.118 1.00 91.06 112 LEU A O 1
ATOM 899 N N . ARG A 1 113 ? -24.375 -1.744 17.360 1.00 90.25 113 ARG A N 1
ATOM 900 C CA . ARG A 1 113 ? -24.909 -2.117 18.672 1.00 90.25 113 ARG A CA 1
ATOM 901 C C . ARG A 1 113 ? -23.790 -2.445 19.662 1.00 90.25 113 ARG A C 1
ATOM 903 O O . ARG A 1 113 ? -22.727 -2.935 19.274 1.00 90.25 113 ARG A O 1
ATOM 910 N N . THR A 1 114 ? -24.056 -2.215 20.945 1.00 89.62 114 THR A N 1
ATOM 911 C CA . THR A 1 114 ? -23.094 -2.417 22.038 1.00 89.62 114 THR A CA 1
ATOM 912 C C . THR A 1 114 ? -22.555 -3.843 22.077 1.00 89.62 114 THR A C 1
ATOM 914 O O . THR A 1 114 ? -21.363 -4.036 22.274 1.00 89.62 114 THR A O 1
ATOM 917 N N . GLU A 1 115 ? -23.395 -4.838 21.797 1.00 90.62 115 GLU A N 1
ATOM 918 C CA . GLU A 1 115 ? -22.989 -6.243 21.780 1.00 90.62 115 GLU A CA 1
ATOM 919 C C . GLU A 1 115 ? -21.908 -6.490 20.725 1.00 90.62 115 GLU A C 1
ATOM 921 O O . GLU A 1 115 ? -20.935 -7.193 20.986 1.00 90.62 115 GLU A O 1
ATOM 926 N N . PHE A 1 116 ? -22.036 -5.879 19.542 1.00 92.50 116 PHE A N 1
ATOM 927 C CA . PHE A 1 116 ? -21.001 -5.977 18.519 1.00 92.50 116 PHE A CA 1
ATOM 928 C C . PHE A 1 116 ? -19.735 -5.236 18.938 1.00 92.50 116 PHE A C 1
ATOM 930 O O . PHE A 1 116 ? -18.652 -5.775 18.750 1.00 92.50 116 PHE A O 1
ATOM 937 N N . LEU A 1 117 ? -19.843 -4.051 19.548 1.00 91.75 117 LEU A N 1
ATOM 938 C CA . LEU A 1 117 ? -18.677 -3.331 20.076 1.00 91.75 117 LEU A CA 1
ATOM 939 C C . LEU A 1 117 ? -17.900 -4.159 21.110 1.00 91.75 117 LEU A C 1
ATOM 941 O O . LEU A 1 117 ? -16.669 -4.157 21.087 1.00 91.75 117 LEU A O 1
ATOM 945 N N . ASP A 1 118 ? -18.596 -4.883 21.983 1.00 90.69 118 ASP A N 1
ATOM 946 C CA . ASP A 1 118 ? -17.966 -5.749 22.980 1.00 90.69 118 ASP A CA 1
ATOM 947 C C . ASP A 1 118 ? -17.261 -6.943 22.323 1.00 90.69 118 ASP A C 1
ATOM 949 O O . ASP A 1 118 ? -16.104 -7.220 22.646 1.00 90.69 118 ASP A O 1
ATOM 953 N N . TRP A 1 119 ? -17.881 -7.564 21.312 1.00 93.50 119 TRP A N 1
ATOM 954 C CA . TRP A 1 119 ? -17.219 -8.587 20.496 1.00 93.50 119 TRP A CA 1
ATOM 955 C C . TRP A 1 119 ? -15.976 -8.058 19.781 1.00 93.50 119 TRP A C 1
ATOM 957 O O . TRP A 1 119 ? -14.946 -8.729 19.765 1.00 93.50 119 TRP A O 1
ATOM 967 N N . LEU A 1 120 ? -16.033 -6.858 19.196 1.00 95.00 120 LEU A N 1
ATOM 968 C CA . LEU A 1 120 ? -14.874 -6.269 18.523 1.00 95.00 120 LEU A CA 1
ATOM 969 C C . LEU A 1 120 ? -13.709 -6.048 19.500 1.00 95.00 120 LEU A C 1
ATOM 971 O O . LEU A 1 120 ? -12.559 -6.305 19.140 1.00 95.00 120 LEU A O 1
ATOM 975 N N . LYS A 1 121 ? -13.993 -5.619 20.737 1.00 94.12 121 LYS A N 1
ATOM 976 C CA . LYS A 1 121 ? -12.973 -5.484 21.788 1.00 94.12 121 LYS A CA 1
ATOM 977 C C . LYS A 1 121 ? -12.355 -6.834 22.137 1.00 94.12 121 LYS A C 1
ATOM 979 O O . LYS A 1 121 ? -11.132 -6.943 22.118 1.00 94.12 121 LYS A O 1
ATOM 984 N N . GLU A 1 122 ? -13.170 -7.859 22.380 1.00 92.75 122 GLU A N 1
ATOM 985 C CA . GLU A 1 122 ? -12.678 -9.203 22.708 1.00 92.75 122 GLU A CA 1
ATOM 986 C C . GLU A 1 122 ? -11.800 -9.778 21.586 1.00 92.75 122 GLU A C 1
ATOM 988 O O . GLU A 1 122 ? -10.705 -10.278 21.839 1.00 92.75 122 GLU A O 1
ATOM 993 N N . LEU A 1 123 ? -12.229 -9.629 20.329 1.00 93.00 123 LEU A N 1
ATOM 994 C CA . LEU A 1 123 ? -11.467 -10.078 19.162 1.00 93.00 123 LEU A CA 1
ATOM 995 C C . LEU A 1 123 ? -10.138 -9.329 19.002 1.00 93.00 123 LEU A C 1
ATOM 997 O O . LEU A 1 123 ? -9.149 -9.940 18.594 1.00 93.00 123 LEU A O 1
ATOM 1001 N N . SER A 1 124 ? -10.098 -8.036 19.339 1.00 94.06 124 SER A N 1
ATOM 1002 C CA . SER A 1 124 ? -8.864 -7.240 19.298 1.00 94.06 124 SER A CA 1
ATOM 1003 C C . SER A 1 124 ? -7.849 -7.625 20.375 1.00 94.06 124 SER A C 1
ATOM 1005 O O . SER A 1 124 ? -6.658 -7.411 20.189 1.00 94.06 124 SER A O 1
ATOM 1007 N N . GLU A 1 125 ? -8.304 -8.209 21.486 1.00 92.56 125 GLU A N 1
ATOM 1008 C CA . GLU A 1 125 ? -7.453 -8.639 22.603 1.00 92.56 125 GLU A CA 1
ATOM 1009 C C . GLU A 1 125 ? -7.145 -10.146 22.557 1.00 92.56 125 GLU A C 1
ATOM 1011 O O . GLU A 1 125 ? -6.568 -10.706 23.496 1.00 92.56 125 GLU A O 1
ATOM 1016 N N . SER A 1 126 ? -7.511 -10.817 21.460 1.00 89.31 126 SER A N 1
ATOM 1017 C CA . SER A 1 126 ? -7.254 -12.239 21.268 1.00 89.31 126 SER A CA 1
ATOM 1018 C C . SER A 1 126 ? -5.761 -12.552 21.365 1.00 89.31 126 SER A C 1
ATOM 1020 O O . SER A 1 126 ? -4.889 -11.869 20.835 1.00 89.31 126 SER A O 1
ATOM 1022 N N . ARG A 1 127 ? -5.437 -13.671 22.014 1.00 86.31 127 ARG A N 1
ATOM 1023 C CA . ARG A 1 127 ? -4.058 -14.179 22.044 1.00 86.31 127 ARG A CA 1
ATOM 1024 C C . ARG A 1 127 ? -3.633 -14.839 20.730 1.00 86.31 127 ARG A C 1
ATOM 1026 O O . ARG A 1 127 ? -2.470 -15.216 20.597 1.00 86.31 127 ARG A O 1
ATOM 1033 N N . PHE A 1 128 ? -4.573 -15.067 19.813 1.00 83.25 128 PHE A N 1
ATOM 1034 C CA . PHE A 1 128 ? -4.353 -15.907 18.646 1.00 83.25 128 PHE A CA 1
ATOM 1035 C C . PHE A 1 128 ? -4.135 -15.079 17.366 1.00 83.25 128 PHE A C 1
ATOM 1037 O O . PHE A 1 128 ? -5.008 -14.290 16.989 1.00 83.25 128 PHE A O 1
ATOM 1044 N N . PRO A 1 129 ? -2.997 -15.250 16.666 1.00 81.50 129 PRO A N 1
ATOM 1045 C CA . PRO A 1 129 ? -2.675 -14.446 15.491 1.00 81.50 129 PRO A CA 1
ATOM 1046 C C . PRO A 1 129 ? -3.653 -14.585 14.318 1.00 81.50 129 PRO A C 1
ATOM 1048 O O . PRO A 1 129 ? -3.893 -13.589 13.634 1.00 81.50 129 PRO A O 1
ATOM 1051 N N . LEU A 1 130 ? -4.225 -15.771 14.058 1.00 83.12 130 LEU A N 1
ATOM 1052 C CA . LEU A 1 130 ? -5.162 -15.934 12.939 1.00 83.12 130 LEU A CA 1
ATOM 1053 C C . LEU A 1 130 ? -6.453 -15.156 13.201 1.00 83.12 130 LEU A C 1
ATOM 1055 O O . LEU A 1 130 ? -6.984 -14.541 12.277 1.00 83.12 130 LEU A O 1
ATOM 1059 N N . VAL A 1 131 ? -6.909 -15.090 14.457 1.00 87.56 131 VAL A N 1
ATOM 1060 C CA . VAL A 1 131 ? -8.019 -14.207 14.850 1.00 87.56 131 VAL A CA 1
ATOM 1061 C C . VAL A 1 131 ? -7.728 -12.767 14.444 1.00 87.56 131 VAL A C 1
ATOM 1063 O O . VAL A 1 131 ? -8.553 -12.176 13.760 1.00 87.56 131 VAL A O 1
ATOM 1066 N N . HIS A 1 132 ? -6.549 -12.223 14.768 1.00 88.69 132 HIS A N 1
ATOM 1067 C CA . HIS A 1 132 ? -6.172 -10.856 14.384 1.00 88.69 132 HIS A CA 1
ATOM 1068 C C . HIS A 1 132 ? -6.127 -10.646 12.867 1.00 88.69 132 HIS A C 1
ATOM 1070 O O . HIS A 1 132 ? -6.512 -9.580 12.388 1.00 88.69 132 HIS A O 1
ATOM 1076 N N . VAL A 1 133 ? -5.693 -11.651 12.100 1.00 85.62 133 VAL A N 1
ATOM 1077 C CA . VAL A 1 133 ? -5.712 -11.596 10.631 1.00 85.62 133 VAL A CA 1
ATOM 1078 C C . VAL A 1 133 ? -7.148 -11.460 10.124 1.00 85.62 133 VAL A C 1
ATOM 1080 O O . VAL A 1 133 ? -7.444 -10.519 9.392 1.00 85.62 133 VAL A O 1
ATOM 1083 N N . TYR A 1 134 ? -8.053 -12.354 10.523 1.00 86.75 134 TYR A N 1
ATOM 1084 C CA . TYR A 1 134 ? -9.424 -12.335 10.008 1.00 86.75 134 TYR A CA 1
ATOM 1085 C C . TYR A 1 134 ? -10.237 -11.157 10.543 1.00 86.75 134 TYR A C 1
ATOM 1087 O O . TYR A 1 134 ? -10.906 -10.462 9.779 1.00 86.75 134 TYR A O 1
ATOM 1095 N N . PHE A 1 135 ? -10.119 -10.875 11.837 1.00 93.44 135 PHE A N 1
ATOM 1096 C CA . PHE A 1 135 ? -10.704 -9.694 12.455 1.00 93.44 135 PHE A CA 1
ATOM 1097 C C . PHE A 1 135 ? -10.225 -8.410 11.770 1.00 93.44 135 PHE A C 1
ATOM 1099 O O . PHE A 1 135 ? -11.034 -7.579 11.370 1.00 93.44 135 PHE A O 1
ATOM 1106 N N . GLY A 1 136 ? -8.919 -8.254 11.567 1.00 90.38 136 GLY A N 1
ATOM 1107 C CA . GLY A 1 136 ? -8.368 -7.068 10.931 1.00 90.38 136 GLY A CA 1
ATOM 1108 C C . GLY A 1 136 ? -8.772 -6.940 9.458 1.00 90.38 136 GLY A C 1
ATOM 1109 O O . GLY A 1 136 ? -9.362 -5.939 9.059 1.00 90.38 136 GLY A O 1
ATOM 1110 N N . TYR A 1 137 ? -8.423 -7.926 8.630 1.00 88.06 137 TYR A N 1
ATOM 1111 C CA . TYR A 1 137 ? -8.544 -7.811 7.170 1.00 88.06 137 TYR A CA 1
ATOM 1112 C C . TYR A 1 137 ? -9.949 -8.053 6.627 1.00 88.06 137 TYR A C 1
ATOM 1114 O O . TYR A 1 137 ? -10.206 -7.713 5.476 1.00 88.06 137 TYR A O 1
ATOM 1122 N N . HIS A 1 138 ? -10.856 -8.620 7.424 1.00 88.94 138 HIS A N 1
ATOM 1123 C CA . HIS A 1 138 ? -12.242 -8.816 7.011 1.00 88.94 138 HIS A CA 1
ATOM 1124 C C . HIS A 1 138 ? -13.195 -8.003 7.880 1.00 88.94 138 HIS A C 1
ATOM 1126 O O . HIS A 1 138 ? -13.906 -7.146 7.363 1.00 88.94 138 HIS A O 1
ATOM 1132 N N . THR A 1 139 ? -13.203 -8.222 9.195 1.00 93.62 139 THR A N 1
ATOM 1133 C CA . THR A 1 139 ? -14.195 -7.591 10.078 1.00 93.62 139 THR A CA 1
ATOM 1134 C C . THR A 1 139 ? -14.031 -6.076 10.126 1.00 93.62 139 THR A C 1
ATOM 1136 O O . THR A 1 139 ? -14.959 -5.351 9.771 1.00 93.62 139 THR A O 1
ATOM 1139 N N . LEU A 1 140 ? -12.847 -5.570 10.482 1.00 97.06 140 LEU A N 1
ATOM 1140 C CA . LEU A 1 140 ? -12.598 -4.126 10.498 1.00 97.06 140 LEU A CA 1
ATOM 1141 C C . LEU A 1 140 ? -12.697 -3.520 9.096 1.00 97.06 140 LEU A C 1
ATOM 1143 O O . LEU A 1 140 ? -13.292 -2.456 8.936 1.00 97.06 140 LEU A O 1
ATOM 1147 N N . PHE A 1 141 ? -12.201 -4.222 8.075 1.00 94.50 141 PHE A N 1
ATOM 1148 C CA . PHE A 1 141 ? -12.234 -3.742 6.694 1.00 94.50 141 PHE A CA 1
ATOM 1149 C C . PHE A 1 141 ? -13.648 -3.381 6.212 1.00 94.50 141 PHE A C 1
ATOM 1151 O O . PHE A 1 141 ? -13.813 -2.382 5.507 1.00 94.50 141 PHE A O 1
ATOM 1158 N N . TYR A 1 142 ? -14.665 -4.153 6.615 1.00 92.06 142 TYR A N 1
ATOM 1159 C CA . TYR A 1 142 ? -16.065 -3.876 6.281 1.00 92.06 142 TYR A CA 1
ATOM 1160 C C . TYR A 1 142 ? -16.758 -2.923 7.255 1.00 92.06 142 TYR A C 1
ATOM 1162 O O . TYR A 1 142 ? -17.584 -2.121 6.824 1.00 92.06 142 TYR A O 1
ATOM 1170 N N . LEU A 1 143 ? -16.453 -2.998 8.553 1.00 96.62 143 LEU A N 1
ATOM 1171 C CA . LEU A 1 143 ? -17.180 -2.225 9.563 1.00 96.62 143 LEU A CA 1
ATOM 1172 C C . LEU A 1 143 ? -16.681 -0.787 9.703 1.00 96.62 143 LEU A C 1
ATOM 1174 O O . LEU A 1 143 ? -17.488 0.112 9.935 1.00 96.62 143 LEU A O 1
ATOM 1178 N N . VAL A 1 144 ? -15.379 -0.538 9.537 1.00 97.81 144 VAL A N 1
ATOM 1179 C CA . VAL A 1 144 ? -14.807 0.810 9.685 1.00 97.81 144 VAL A CA 1
ATOM 1180 C C . VAL A 1 144 ? -15.413 1.813 8.694 1.00 97.81 144 VAL A C 1
ATOM 1182 O O . VAL A 1 144 ? -15.795 2.891 9.142 1.00 97.81 144 VAL A O 1
ATOM 1185 N N . PRO A 1 145 ? -15.603 1.502 7.395 1.00 96.75 145 PRO A N 1
ATOM 1186 C CA . PRO A 1 145 ? -16.301 2.408 6.480 1.00 96.75 145 PRO A CA 1
ATOM 1187 C C . PRO A 1 145 ? -17.742 2.745 6.889 1.00 96.75 145 PRO A C 1
ATOM 1189 O O . PRO A 1 145 ? -18.203 3.845 6.598 1.00 96.75 145 PRO A O 1
ATOM 1192 N N . LEU A 1 146 ? -18.452 1.820 7.545 1.00 96.00 146 LEU A N 1
ATOM 1193 C CA . LEU A 1 146 ? -19.861 1.987 7.925 1.00 96.00 146 LEU A CA 1
ATOM 1194 C C . LEU A 1 146 ? -20.033 2.740 9.248 1.00 96.00 146 LEU A C 1
ATOM 1196 O O . LEU A 1 146 ? -20.991 3.490 9.418 1.00 96.00 146 LEU A O 1
ATOM 1200 N N . TYR A 1 147 ? -19.102 2.543 10.182 1.00 96.56 147 TYR A N 1
ATOM 1201 C CA . TYR A 1 147 ? -19.225 2.990 11.571 1.00 96.56 147 TYR A CA 1
ATOM 1202 C C . TYR A 1 147 ? -18.042 3.847 12.036 1.00 96.56 147 TYR A C 1
ATOM 1204 O O . TYR A 1 147 ? -17.756 3.909 13.233 1.00 96.56 147 TYR A O 1
ATOM 1212 N N . LEU A 1 148 ? -17.351 4.518 11.108 1.00 96.81 148 LEU A N 1
ATOM 1213 C CA . LEU A 1 148 ? -16.119 5.271 11.371 1.00 96.81 148 LEU A CA 1
ATOM 1214 C C . LEU A 1 148 ? -16.228 6.193 12.592 1.00 96.81 148 LEU A C 1
ATOM 1216 O O . LEU A 1 148 ? -15.364 6.154 13.464 1.00 96.81 148 LEU A O 1
ATOM 1220 N N . GLU A 1 149 ? -17.300 6.983 12.682 1.00 95.00 149 GLU A N 1
ATOM 1221 C CA . GLU A 1 149 ? -17.485 7.943 13.779 1.00 95.00 149 GLU A CA 1
ATOM 1222 C C . GLU A 1 149 ? -17.552 7.280 15.161 1.00 95.00 149 GLU A C 1
ATOM 1224 O O . GLU A 1 149 ? -17.074 7.859 16.132 1.00 95.00 149 GLU A O 1
ATOM 1229 N N . GLN A 1 150 ? -18.099 6.064 15.254 1.00 95.19 150 GLN A N 1
ATOM 1230 C CA . GLN A 1 150 ? -18.192 5.314 16.513 1.00 95.19 150 GLN A CA 1
ATOM 1231 C C . GLN A 1 150 ? -16.895 4.575 16.842 1.00 95.19 150 GLN A C 1
ATOM 1233 O O . GLN A 1 150 ? -16.583 4.367 18.011 1.00 95.19 150 GLN A O 1
ATOM 1238 N N . LEU A 1 151 ? -16.147 4.160 15.818 1.00 96.81 151 LEU A N 1
ATOM 1239 C CA . LEU A 1 151 ? -14.974 3.306 15.982 1.00 96.81 151 LEU A CA 1
ATOM 1240 C C . LEU A 1 151 ? -13.657 4.082 16.084 1.00 96.81 151 LEU A C 1
ATOM 1242 O O . LEU A 1 151 ? -12.686 3.523 16.584 1.00 96.81 151 LEU A O 1
ATOM 1246 N N . LYS A 1 152 ? -13.587 5.341 15.635 1.00 95.69 152 LYS A N 1
ATOM 1247 C CA . LYS A 1 152 ? -12.322 6.084 15.471 1.00 95.69 152 LYS A CA 1
ATOM 1248 C C . LYS A 1 152 ? -11.431 6.135 16.720 1.00 95.69 152 LYS A C 1
ATOM 1250 O O . LYS A 1 152 ? -10.234 5.870 16.612 1.00 95.69 152 LYS A O 1
ATOM 1255 N N . ASP A 1 153 ? -12.001 6.408 17.892 1.00 95.44 153 ASP A N 1
ATOM 1256 C CA . ASP A 1 153 ? -11.229 6.523 19.136 1.00 95.44 153 ASP A CA 1
ATOM 1257 C C . ASP A 1 153 ? -10.740 5.150 19.605 1.00 95.44 153 ASP A C 1
ATOM 1259 O O . ASP A 1 153 ? -9.576 4.971 19.960 1.00 95.44 153 ASP A O 1
ATOM 1263 N N . TRP A 1 154 ? -11.597 4.136 19.498 1.00 96.00 154 TRP A N 1
ATOM 1264 C CA . TRP A 1 154 ? -11.235 2.764 19.835 1.00 96.00 154 TRP A CA 1
ATOM 1265 C C . TRP A 1 154 ? -10.184 2.178 18.873 1.00 96.00 154 TRP A C 1
ATOM 1267 O O . TRP A 1 154 ? -9.250 1.508 19.313 1.00 96.00 154 TRP A O 1
ATOM 1277 N N . LEU A 1 155 ? -10.253 2.482 17.571 1.00 96.94 155 LEU A N 1
ATOM 1278 C CA . LEU A 1 155 ? -9.229 2.078 16.597 1.00 96.94 155 LEU A CA 1
ATOM 1279 C C . LEU A 1 155 ? -7.853 2.648 16.953 1.00 96.94 155 LEU A C 1
ATOM 1281 O O . LEU A 1 155 ? -6.840 1.970 16.765 1.00 96.94 155 LEU A O 1
ATOM 1285 N N . LYS A 1 156 ? -7.804 3.874 17.486 1.00 95.62 156 LYS A N 1
ATOM 1286 C CA . LYS A 1 156 ? -6.569 4.484 17.986 1.00 95.62 156 LYS A CA 1
ATOM 1287 C C . LYS A 1 156 ? -6.018 3.715 19.183 1.00 95.62 156 LYS A C 1
ATOM 1289 O O . LYS A 1 156 ? -4.827 3.407 19.212 1.00 95.62 156 LYS A O 1
ATOM 1294 N N . GLU A 1 157 ? -6.874 3.365 20.143 1.00 94.06 157 GLU A N 1
ATOM 1295 C CA . GLU A 1 157 ? -6.479 2.571 21.311 1.00 94.06 157 GLU A CA 1
ATOM 1296 C C . GLU A 1 157 ? -5.908 1.209 20.901 1.00 94.06 157 GLU A C 1
ATOM 1298 O O . GLU A 1 157 ? -4.825 0.833 21.356 1.00 94.06 157 GLU A O 1
ATOM 1303 N N . VAL A 1 158 ? -6.588 0.497 19.996 1.00 94.56 158 VAL A N 1
ATOM 1304 C CA . VAL A 1 158 ? -6.118 -0.788 19.454 1.00 94.56 158 VAL A CA 1
ATOM 1305 C C . VAL A 1 158 ? -4.783 -0.588 18.736 1.00 94.56 158 VAL A C 1
ATOM 1307 O O . VAL A 1 158 ? -3.809 -1.285 19.009 1.00 94.56 158 VAL A O 1
ATOM 1310 N N . THR A 1 159 ? -4.677 0.435 17.889 1.00 93.94 159 THR A N 1
ATOM 1311 C CA . THR A 1 159 ? -3.431 0.765 17.183 1.00 93.94 159 THR A CA 1
ATOM 1312 C C . THR A 1 159 ? -2.257 0.976 18.139 1.00 93.94 159 THR A C 1
ATOM 1314 O O . THR A 1 159 ? -1.151 0.540 17.849 1.00 93.94 159 THR A O 1
ATOM 1317 N N . GLN A 1 160 ? -2.471 1.629 19.281 1.00 91.62 160 GLN A N 1
ATOM 1318 C CA . GLN A 1 160 ? -1.412 1.901 20.256 1.00 91.62 160 GLN A CA 1
ATOM 1319 C C . GLN A 1 160 ? -1.063 0.690 21.134 1.00 91.62 160 GLN A C 1
ATOM 1321 O O . GLN A 1 160 ? 0.054 0.622 21.653 1.00 91.62 160 GLN A O 1
ATOM 1326 N N . LYS A 1 161 ? -2.000 -0.243 21.343 1.00 89.25 161 LYS A N 1
ATOM 1327 C CA . LYS A 1 161 ? -1.764 -1.484 22.101 1.00 89.25 161 LYS A CA 1
ATOM 1328 C C . LYS A 1 161 ? -0.973 -2.517 21.291 1.00 89.25 161 LYS A C 1
ATOM 1330 O O . LYS A 1 161 ? -0.201 -3.275 21.877 1.00 89.25 161 LYS A O 1
ATOM 1335 N N . HIS A 1 162 ? -1.140 -2.529 19.969 1.00 82.50 162 HIS A N 1
ATOM 1336 C CA . HIS A 1 162 ? -0.580 -3.549 19.082 1.00 82.50 162 HIS A CA 1
ATOM 1337 C C . HIS A 1 162 ? 0.522 -2.983 18.178 1.00 82.50 162 HIS A C 1
ATOM 1339 O O . HIS A 1 162 ? 0.443 -1.852 17.711 1.00 82.50 162 HIS A O 1
ATOM 1345 N N . ILE A 1 163 ? 1.564 -3.781 17.922 1.00 72.19 163 ILE A N 1
ATOM 1346 C CA . ILE A 1 163 ? 2.620 -3.466 16.941 1.00 72.19 163 ILE A CA 1
ATOM 1347 C C . ILE A 1 163 ? 2.825 -4.628 15.959 1.00 72.19 163 ILE A C 1
ATOM 1349 O O . ILE A 1 163 ? 3.938 -5.034 15.634 1.00 72.19 163 ILE A O 1
ATOM 1353 N N . ASP A 1 164 ? 1.721 -5.195 15.493 1.00 75.94 164 ASP A N 1
ATOM 1354 C CA . ASP A 1 164 ? 1.673 -6.444 14.741 1.00 75.94 164 ASP A CA 1
ATOM 1355 C C . ASP A 1 164 ? 0.876 -6.288 13.429 1.00 75.94 164 ASP A C 1
ATOM 1357 O O . ASP A 1 164 ? 0.963 -5.263 12.736 1.00 75.94 164 ASP A O 1
ATOM 1361 N N . VAL A 1 165 ? 0.168 -7.352 13.047 1.00 81.12 165 VAL A N 1
ATOM 1362 C CA . VAL A 1 165 ? -0.691 -7.435 11.867 1.00 81.12 165 VAL A CA 1
ATOM 1363 C C . VAL A 1 165 ? -1.889 -6.480 11.937 1.00 81.12 165 VAL A C 1
ATOM 1365 O O . VAL A 1 165 ? -2.322 -5.987 10.892 1.00 81.12 165 VAL A O 1
ATOM 1368 N N . LEU A 1 166 ? -2.380 -6.147 13.138 1.00 88.88 166 LEU A N 1
ATOM 1369 C CA . LEU A 1 166 ? -3.543 -5.278 13.308 1.00 88.88 166 LEU A CA 1
ATOM 1370 C C . LEU A 1 166 ? -3.268 -3.849 12.849 1.00 88.88 166 LEU A C 1
ATOM 1372 O O . LEU A 1 166 ? -4.143 -3.247 12.241 1.00 88.88 166 LEU A O 1
ATOM 1376 N N . ASN A 1 167 ? -2.054 -3.315 13.026 1.00 91.00 167 ASN A N 1
ATOM 1377 C CA . ASN A 1 167 ? -1.725 -1.967 12.537 1.00 91.00 167 ASN A CA 1
ATOM 1378 C C . ASN A 1 167 ? -1.890 -1.854 11.018 1.00 91.00 167 ASN A C 1
ATOM 1380 O O . ASN A 1 167 ? -2.402 -0.858 10.516 1.00 91.00 167 ASN A O 1
ATOM 1384 N N . HIS A 1 168 ? -1.456 -2.877 10.275 1.00 90.94 168 HIS A N 1
ATOM 1385 C CA . HIS A 1 168 ? -1.614 -2.879 8.823 1.00 90.94 168 HIS A CA 1
ATOM 1386 C C . HIS A 1 168 ? -3.084 -3.061 8.427 1.00 90.94 168 HIS A C 1
ATOM 1388 O O . HIS A 1 168 ? -3.570 -2.370 7.536 1.00 90.94 168 HIS A O 1
ATOM 1394 N N . ALA A 1 169 ? -3.813 -3.941 9.113 1.00 92.12 169 ALA A N 1
ATOM 1395 C CA . ALA A 1 169 ? -5.225 -4.164 8.837 1.00 92.12 169 ALA A CA 1
ATOM 1396 C C . ALA A 1 169 ? -6.106 -2.940 9.159 1.00 92.12 169 ALA A C 1
ATOM 1398 O O . ALA A 1 169 ? -6.998 -2.599 8.382 1.00 92.12 169 ALA A O 1
ATOM 1399 N N . ILE A 1 170 ? -5.821 -2.226 10.253 1.00 97.62 170 ILE A N 1
ATOM 1400 C CA . ILE A 1 170 ? -6.466 -0.951 10.593 1.00 97.62 170 ILE A CA 1
ATOM 1401 C C . ILE A 1 170 ? -6.129 0.101 9.536 1.00 97.62 170 ILE A C 1
ATOM 1403 O O . ILE A 1 170 ? -7.039 0.762 9.043 1.00 97.62 170 ILE A O 1
ATOM 1407 N N . ALA A 1 171 ? -4.862 0.218 9.125 1.00 97.44 171 ALA A N 1
ATOM 1408 C CA . ALA A 1 171 ? -4.470 1.140 8.060 1.00 97.44 171 ALA A CA 1
ATOM 1409 C C . ALA A 1 171 ? -5.227 0.874 6.748 1.00 97.44 171 ALA A C 1
ATOM 1411 O O . ALA A 1 171 ? -5.724 1.803 6.113 1.00 97.44 171 ALA A O 1
ATOM 1412 N N . LEU A 1 172 ? -5.373 -0.399 6.367 1.00 96.25 172 LEU A N 1
ATOM 1413 C CA . LEU A 1 172 ? -6.162 -0.797 5.202 1.00 96.25 172 LEU A CA 1
ATOM 1414 C C . LEU A 1 172 ? -7.651 -0.466 5.375 1.00 96.25 172 LEU A C 1
ATOM 1416 O O . LEU A 1 172 ? -8.285 0.009 4.439 1.00 96.25 172 LEU A O 1
ATOM 1420 N N . SER A 1 173 ? -8.204 -0.680 6.568 1.00 98.00 173 SER A N 1
ATOM 1421 C CA . SER A 1 173 ? -9.607 -0.381 6.878 1.00 98.00 173 SER A CA 1
ATOM 1422 C C . SER A 1 173 ? -9.898 1.124 6.827 1.00 98.00 173 SER A C 1
ATOM 1424 O O . SER A 1 173 ? -10.921 1.534 6.283 1.00 98.00 173 SER A O 1
ATOM 1426 N N . LEU A 1 174 ? -8.979 1.960 7.326 1.00 98.50 174 LEU A N 1
ATOM 1427 C CA . LEU A 1 174 ? -9.051 3.422 7.223 1.00 98.50 174 LEU A CA 1
ATOM 1428 C C . LEU A 1 174 ? -8.906 3.895 5.769 1.00 98.50 174 LEU A C 1
ATOM 1430 O O . LEU A 1 174 ? -9.649 4.774 5.333 1.00 98.50 174 LEU A O 1
ATOM 1434 N N . ALA A 1 175 ? -7.997 3.287 5.001 1.00 97.81 175 ALA A N 1
ATOM 1435 C CA . ALA A 1 175 ? -7.855 3.565 3.575 1.00 97.81 175 ALA A CA 1
ATOM 1436 C C . ALA A 1 175 ? -9.124 3.189 2.794 1.00 97.81 175 ALA A C 1
ATOM 1438 O O . ALA A 1 175 ? -9.568 3.956 1.945 1.00 97.81 175 ALA A O 1
ATOM 1439 N N . ASN A 1 176 ? -9.758 2.061 3.123 1.00 97.06 176 ASN A N 1
ATOM 1440 C CA . ASN A 1 176 ? -11.038 1.672 2.536 1.00 97.06 176 ASN A CA 1
ATOM 1441 C C . ASN A 1 176 ? -12.165 2.636 2.936 1.00 97.06 176 ASN A C 1
ATOM 1443 O O . ASN A 1 176 ? -12.968 3.040 2.099 1.00 97.06 176 ASN A O 1
ATOM 1447 N N . ALA A 1 177 ? -12.199 3.072 4.198 1.00 97.81 177 ALA A N 1
ATOM 1448 C CA . ALA A 1 177 ? -13.167 4.064 4.654 1.00 97.81 177 ALA A CA 1
ATOM 1449 C C . ALA A 1 177 ? -13.020 5.403 3.919 1.00 97.81 177 ALA A C 1
ATOM 1451 O O . ALA A 1 177 ? -14.029 6.059 3.682 1.00 97.81 177 ALA A O 1
ATOM 1452 N N . TYR A 1 178 ? -11.809 5.776 3.487 1.00 97.50 178 TYR A N 1
ATOM 1453 C CA . TYR A 1 178 ? -11.567 6.963 2.659 1.00 97.50 178 TYR A CA 1
ATOM 1454 C C . TYR A 1 178 ? -12.298 6.924 1.304 1.00 97.50 178 TYR A C 1
ATOM 1456 O O . TYR A 1 178 ? -12.691 7.961 0.762 1.00 97.50 178 TYR A O 1
ATOM 1464 N N . ASN A 1 179 ? -12.532 5.730 0.754 1.00 93.81 179 ASN A N 1
ATOM 1465 C CA . ASN A 1 179 ? -13.241 5.584 -0.517 1.00 93.81 179 ASN A CA 1
ATOM 1466 C C . ASN A 1 179 ? -14.721 5.991 -0.405 1.00 93.81 179 ASN A C 1
ATOM 1468 O O . ASN A 1 179 ? -15.326 6.395 -1.400 1.00 93.81 179 ASN A O 1
ATOM 1472 N N . VAL A 1 180 ? -15.285 5.982 0.807 1.00 94.69 180 VAL A N 1
ATOM 1473 C CA . VAL A 1 180 ? -16.625 6.506 1.094 1.00 94.69 180 VAL A CA 1
ATOM 1474 C C . VAL A 1 180 ? -16.551 8.030 1.211 1.00 94.69 180 VAL A C 1
ATOM 1476 O O . VAL A 1 180 ? -15.946 8.567 2.136 1.00 94.69 180 VAL A O 1
ATOM 1479 N N . SER A 1 181 ? -17.189 8.749 0.283 1.00 92.25 181 SER A N 1
ATOM 1480 C CA . SER A 1 181 ? -17.102 10.218 0.188 1.00 92.25 181 SER A CA 1
ATOM 1481 C C . SER A 1 181 ? -17.442 10.945 1.494 1.00 92.25 181 SER A C 1
ATOM 1483 O O . SER A 1 181 ? -16.744 11.893 1.851 1.00 92.25 181 SER A O 1
ATOM 1485 N N . GLY A 1 182 ? -18.452 10.469 2.231 1.00 94.00 182 GLY A N 1
ATOM 1486 C CA . GLY A 1 182 ? -18.861 11.031 3.524 1.00 94.00 182 GLY A CA 1
ATOM 1487 C C . GLY A 1 182 ? -17.804 10.925 4.631 1.00 94.00 182 GLY A C 1
ATOM 1488 O O . GLY A 1 182 ? -17.804 11.743 5.542 1.00 94.00 182 GLY A O 1
ATOM 1489 N N . ASN A 1 183 ? -16.863 9.985 4.525 1.00 97.00 183 ASN A N 1
ATOM 1490 C CA . ASN A 1 183 ? -15.848 9.730 5.550 1.00 97.00 183 ASN A CA 1
ATOM 1491 C C . ASN A 1 183 ? -14.536 10.491 5.315 1.00 97.00 183 ASN A C 1
ATOM 1493 O O . ASN A 1 183 ? -13.694 10.561 6.210 1.00 97.00 183 ASN A O 1
ATOM 1497 N N . ARG A 1 184 ? -14.317 11.046 4.117 1.00 95.88 184 ARG A N 1
ATOM 1498 C CA . ARG A 1 184 ? -13.007 11.587 3.715 1.00 95.88 184 ARG A CA 1
ATOM 1499 C C . ARG A 1 184 ? -12.500 12.692 4.634 1.00 95.88 184 ARG A C 1
ATOM 1501 O O . ARG A 1 184 ? -11.328 12.678 5.002 1.00 95.88 184 ARG A O 1
ATOM 1508 N N . ALA A 1 185 ? -13.371 13.625 5.021 1.00 96.00 185 ALA A N 1
ATOM 1509 C CA . ALA A 1 185 ? -13.012 14.712 5.931 1.00 96.00 185 ALA A CA 1
ATOM 1510 C C . ALA A 1 185 ? -12.571 14.170 7.301 1.00 96.00 185 ALA A C 1
ATOM 1512 O O . ALA A 1 185 ? -11.496 14.533 7.780 1.00 96.00 185 ALA A O 1
ATOM 1513 N N . THR A 1 186 ? -13.336 13.233 7.869 1.00 97.19 186 THR A N 1
ATOM 1514 C CA . THR A 1 186 ? -13.006 12.564 9.134 1.00 97.19 186 THR A CA 1
ATOM 1515 C C . THR A 1 186 ? -11.682 11.810 9.044 1.00 97.19 186 THR A C 1
ATOM 1517 O O . THR A 1 186 ? -10.834 11.966 9.916 1.00 97.19 186 THR A O 1
ATOM 1520 N N . ILE A 1 187 ? -11.442 11.036 7.979 1.00 97.81 187 ILE A N 1
ATOM 1521 C CA . ILE A 1 187 ? -10.169 10.317 7.814 1.00 97.81 187 ILE A CA 1
ATOM 1522 C C . ILE A 1 187 ? -8.995 11.298 7.687 1.00 97.81 187 ILE A C 1
ATOM 1524 O O . ILE A 1 187 ? -7.966 11.087 8.323 1.00 97.81 187 ILE A O 1
ATOM 1528 N N . ARG A 1 188 ? -9.128 12.396 6.926 1.00 96.50 188 ARG A N 1
ATOM 1529 C CA . ARG A 1 188 ? -8.074 13.427 6.848 1.00 96.50 188 ARG A CA 1
ATOM 1530 C C . ARG A 1 188 ? -7.774 14.027 8.217 1.00 96.50 188 ARG A C 1
ATOM 1532 O O . ARG A 1 188 ? -6.605 14.204 8.555 1.00 96.50 188 ARG A O 1
ATOM 1539 N N . GLN A 1 189 ? -8.812 14.342 8.987 1.00 96.56 189 GLN A N 1
ATOM 1540 C CA . GLN A 1 189 ? -8.664 14.855 10.344 1.00 96.56 189 GLN A CA 1
ATOM 1541 C C . GLN A 1 189 ? -7.927 13.845 11.233 1.00 96.56 189 GLN A C 1
ATOM 1543 O O . GLN A 1 189 ? -6.899 14.197 11.806 1.00 96.56 189 GLN A O 1
ATOM 1548 N N . LEU A 1 190 ? -8.377 12.588 11.260 1.00 97.12 190 LEU A N 1
ATOM 1549 C CA . LEU A 1 190 ? -7.758 11.518 12.046 1.00 97.12 190 LEU A CA 1
ATOM 1550 C C . LEU A 1 190 ? -6.283 11.319 11.695 1.00 97.12 190 LEU A C 1
ATOM 1552 O O . LEU A 1 190 ? -5.444 11.245 12.587 1.00 97.12 190 LEU A O 1
ATOM 1556 N N . LEU A 1 191 ? -5.944 11.274 10.404 1.00 96.88 191 LEU A N 1
ATOM 1557 C CA . LEU A 1 191 ? -4.556 11.122 9.972 1.00 96.88 191 LEU A CA 1
ATOM 1558 C C . LEU A 1 191 ? -3.687 12.303 10.415 1.00 96.88 191 LEU A C 1
ATOM 1560 O O . LEU A 1 191 ? -2.570 12.079 10.869 1.00 96.88 191 LEU A O 1
ATOM 1564 N N . ASN A 1 192 ? -4.193 13.538 10.334 1.00 95.00 192 ASN A N 1
ATOM 1565 C CA . ASN A 1 192 ? -3.468 14.717 10.815 1.00 95.00 192 ASN A CA 1
ATOM 1566 C C . ASN A 1 192 ? -3.251 14.680 12.335 1.00 95.00 192 ASN A C 1
ATOM 1568 O O . ASN A 1 192 ? -2.142 14.948 12.793 1.00 95.00 192 ASN A O 1
ATOM 1572 N N . GLU A 1 193 ? -4.284 14.347 13.110 1.00 95.06 193 GLU A N 1
ATOM 1573 C CA . GLU A 1 193 ? -4.204 14.245 14.572 1.00 95.06 193 GLU A CA 1
ATOM 1574 C C . GLU A 1 193 ? -3.203 13.162 14.989 1.00 95.06 193 GLU A C 1
ATOM 1576 O O . GLU A 1 193 ? -2.295 13.405 15.783 1.00 95.06 193 GLU A O 1
ATOM 1581 N N . TRP A 1 194 ? -3.303 11.973 14.392 1.00 95.12 194 TRP A N 1
ATOM 1582 C CA . TRP A 1 194 ? -2.429 10.847 14.713 1.00 95.12 194 TRP A CA 1
ATOM 1583 C C . TRP A 1 194 ? -0.980 11.092 14.272 1.00 95.12 194 TRP A C 1
ATOM 1585 O O . TRP A 1 194 ? -0.049 10.666 14.957 1.00 95.12 194 TRP A O 1
ATOM 1595 N N . GLU A 1 195 ? -0.759 11.798 13.159 1.00 92.00 195 GLU A N 1
ATOM 1596 C CA . GLU A 1 195 ? 0.572 12.237 12.711 1.00 92.00 195 GLU A CA 1
ATOM 1597 C C . GLU A 1 195 ? 1.199 13.228 13.708 1.00 92.00 195 GLU A C 1
ATOM 1599 O O . GLU A 1 195 ? 2.366 13.083 14.076 1.00 92.00 195 GLU A O 1
ATOM 1604 N N . GLN A 1 196 ? 0.425 14.199 14.206 1.00 90.00 196 GLN A N 1
ATOM 1605 C CA . GLN A 1 196 ? 0.895 15.171 15.201 1.00 90.00 196 GLN A CA 1
ATOM 1606 C C . GLN A 1 196 ? 1.239 14.510 16.540 1.00 90.00 196 GLN A C 1
ATOM 1608 O O . GLN A 1 196 ? 2.298 14.776 17.103 1.00 90.00 196 GLN A O 1
ATOM 1613 N N . GLU A 1 197 ? 0.391 13.609 17.031 1.00 89.94 197 GLU A N 1
ATOM 1614 C CA . GLU A 1 197 ? 0.608 12.910 18.304 1.00 89.94 197 GLU A CA 1
ATOM 1615 C C . GLU A 1 197 ? 1.768 11.909 18.281 1.00 89.94 197 GLU A C 1
ATOM 1617 O O . GLU A 1 197 ? 2.371 11.615 19.317 1.00 89.94 197 GLU A O 1
ATOM 1622 N N . SER A 1 198 ? 2.064 11.355 17.105 1.00 87.44 198 SER A N 1
ATOM 1623 C CA . SER A 1 198 ? 3.157 10.398 16.921 1.00 87.44 198 SER A CA 1
ATOM 1624 C C . SER A 1 198 ? 4.478 11.044 16.504 1.00 87.44 198 SER A C 1
ATOM 1626 O O . SER A 1 198 ? 5.485 10.346 16.376 1.00 87.44 198 SER A O 1
ATOM 1628 N N . SER A 1 199 ? 4.500 12.366 16.317 1.00 77.94 199 SER A N 1
ATOM 1629 C CA . SER A 1 199 ? 5.711 13.096 15.951 1.00 77.94 199 SER A CA 1
ATOM 1630 C C . SER A 1 199 ? 6.760 13.038 17.078 1.00 77.94 199 SER A C 1
ATOM 1632 O O . SER A 1 199 ? 6.402 13.172 18.251 1.00 77.94 199 SER A O 1
ATOM 1634 N N . PRO A 1 200 ? 8.060 12.860 16.761 1.00 66.44 200 PRO A N 1
ATOM 1635 C CA . PRO A 1 200 ? 9.109 12.771 17.775 1.00 66.44 200 PRO A CA 1
ATOM 1636 C C . PRO A 1 200 ? 9.171 14.036 18.649 1.00 66.44 200 PRO A C 1
ATOM 1638 O O . PRO A 1 200 ? 9.345 15.139 18.132 1.00 66.44 200 PRO A O 1
ATOM 1641 N N . SER A 1 201 ? 9.078 13.880 19.972 1.00 65.50 201 SER A N 1
ATOM 1642 C CA . SER A 1 201 ? 9.370 14.928 20.961 1.00 65.50 201 SER A CA 1
ATOM 1643 C C . SER A 1 201 ? 10.572 14.520 21.820 1.00 65.50 201 SER A C 1
ATOM 1645 O O . SER A 1 201 ? 10.985 13.362 21.813 1.00 65.50 201 SER A O 1
ATOM 1647 N N . SER A 1 202 ? 11.157 15.450 22.580 1.00 54.78 202 SER A N 1
ATOM 1648 C CA . SER A 1 202 ? 12.332 15.188 23.432 1.00 54.78 202 SER A CA 1
ATOM 1649 C C . SER A 1 202 ? 12.093 14.171 24.563 1.00 54.78 202 SER A C 1
ATOM 1651 O O . SER A 1 202 ? 13.038 13.791 25.245 1.00 54.78 202 SER A O 1
ATOM 1653 N N . GLU A 1 203 ? 10.854 13.714 24.769 1.00 56.75 203 GLU A N 1
ATOM 1654 C CA . GLU A 1 203 ? 10.426 12.842 25.875 1.00 56.75 203 GLU A CA 1
ATOM 1655 C C . GLU A 1 203 ? 10.183 11.381 25.424 1.00 56.75 203 GLU A C 1
ATOM 1657 O O . GLU A 1 203 ? 9.398 10.637 26.012 1.00 56.75 203 GLU A O 1
ATOM 1662 N N . TRP A 1 204 ? 10.861 10.967 24.345 1.00 55.94 204 TRP A N 1
ATOM 1663 C CA . TRP A 1 204 ? 10.499 9.809 23.516 1.00 55.94 204 TRP A CA 1
ATOM 1664 C C . TRP A 1 204 ? 10.649 8.420 24.172 1.00 55.94 204 TRP A C 1
ATOM 1666 O O . TRP A 1 204 ? 10.023 7.461 23.726 1.00 55.94 204 TRP A O 1
ATOM 1676 N N . GLU A 1 205 ? 11.436 8.266 25.243 1.00 56.06 205 GLU A N 1
ATOM 1677 C CA . GLU A 1 205 ? 11.911 6.935 25.671 1.00 56.06 205 GLU A CA 1
ATOM 1678 C C . GLU A 1 205 ? 10.835 6.034 26.310 1.00 56.06 205 GLU A C 1
ATOM 1680 O O . GLU A 1 205 ? 10.968 4.811 26.275 1.00 56.06 205 GLU A O 1
ATOM 1685 N N . LYS A 1 206 ? 9.749 6.592 26.870 1.00 53.59 206 LYS A N 1
ATOM 1686 C CA . LYS A 1 206 ? 8.717 5.803 27.586 1.00 53.59 206 LYS A CA 1
ATOM 1687 C C . LYS A 1 206 ? 7.462 5.491 26.763 1.00 53.59 206 LYS A C 1
ATOM 1689 O O . LYS A 1 206 ? 6.783 4.507 27.052 1.00 53.59 206 LYS A O 1
ATOM 1694 N N . THR A 1 207 ? 7.148 6.283 25.739 1.00 64.50 207 THR A N 1
ATOM 1695 C CA . THR A 1 207 ? 5.949 6.133 24.883 1.00 64.50 207 THR A CA 1
ATOM 1696 C C . THR A 1 207 ? 6.263 5.628 23.476 1.00 64.50 207 THR A C 1
ATOM 1698 O O . THR A 1 207 ? 5.340 5.435 22.679 1.00 64.50 207 THR A O 1
ATOM 1701 N N . LEU A 1 208 ? 7.543 5.346 23.203 1.00 74.31 208 LEU A N 1
ATOM 1702 C CA . LEU A 1 208 ? 8.078 5.052 21.879 1.00 74.31 208 LEU A CA 1
ATOM 1703 C C . LEU A 1 208 ? 7.246 4.042 21.084 1.00 74.31 208 LEU A C 1
ATOM 1705 O O . LEU A 1 208 ? 6.812 4.339 19.978 1.00 74.31 208 LEU A O 1
ATOM 1709 N N . ARG A 1 209 ? 6.936 2.878 21.669 1.00 81.06 209 ARG A N 1
ATOM 1710 C CA . ARG A 1 209 ? 6.214 1.817 20.944 1.00 81.06 209 ARG A CA 1
ATOM 1711 C C . ARG A 1 209 ? 4.803 2.224 20.519 1.00 81.06 209 ARG A C 1
ATOM 1713 O O . ARG A 1 209 ? 4.377 1.860 19.429 1.00 81.06 209 ARG A O 1
ATOM 1720 N N . LYS A 1 210 ? 4.082 2.976 21.360 1.00 87.38 210 LYS A N 1
ATOM 1721 C CA . LYS A 1 210 ? 2.718 3.435 21.043 1.00 87.38 210 LYS A CA 1
ATOM 1722 C C . LYS A 1 210 ? 2.743 4.458 19.911 1.00 87.38 210 LYS A C 1
ATOM 1724 O O . LYS A 1 210 ? 1.924 4.390 19.000 1.00 87.38 210 LYS A O 1
ATOM 1729 N N . GLN A 1 211 ? 3.700 5.383 19.969 1.00 87.56 211 GLN A N 1
ATOM 1730 C CA . GLN A 1 211 ? 3.895 6.401 18.939 1.00 87.56 211 GLN A CA 1
ATOM 1731 C C . GLN A 1 211 ? 4.336 5.770 17.617 1.00 87.56 211 GLN A C 1
ATOM 1733 O O . GLN A 1 211 ? 3.748 6.072 16.587 1.00 87.56 211 GLN A O 1
ATOM 1738 N N . GLU A 1 212 ? 5.283 4.827 17.640 1.00 89.44 212 GLU A N 1
ATOM 1739 C CA . GLU A 1 212 ? 5.716 4.083 16.452 1.00 89.44 212 GLU A CA 1
ATOM 1740 C C . GLU A 1 212 ? 4.568 3.305 15.806 1.00 89.44 212 GLU A C 1
ATOM 1742 O O . GLU A 1 212 ? 4.429 3.322 14.584 1.00 89.44 212 GLU A O 1
ATOM 1747 N N . ALA A 1 213 ? 3.736 2.638 16.608 1.00 91.88 213 ALA A N 1
ATOM 1748 C CA . ALA A 1 213 ? 2.580 1.895 16.121 1.00 91.88 213 ALA A CA 1
ATOM 1749 C C . ALA A 1 213 ? 1.547 2.819 15.450 1.00 91.88 213 ALA A C 1
ATOM 1751 O O . ALA A 1 213 ? 1.048 2.516 14.359 1.00 91.88 213 ALA A O 1
ATOM 1752 N N . LEU A 1 214 ? 1.289 3.981 16.055 1.00 93.62 214 LEU A N 1
ATOM 1753 C CA . LEU A 1 214 ? 0.404 5.001 15.500 1.00 93.62 214 LEU A CA 1
ATOM 1754 C C . LEU A 1 214 ? 0.969 5.589 14.198 1.00 93.62 214 LEU A C 1
ATOM 1756 O O . LEU A 1 214 ? 0.288 5.578 13.173 1.00 93.62 214 LEU A O 1
ATOM 1760 N N . GLN A 1 215 ? 2.240 5.998 14.198 1.00 93.44 215 GLN A N 1
ATOM 1761 C CA . GLN A 1 215 ? 2.911 6.574 13.031 1.00 93.44 215 GLN A CA 1
ATOM 1762 C C . GLN A 1 215 ? 2.993 5.576 11.873 1.00 93.44 215 GLN A C 1
ATOM 1764 O O . GLN A 1 215 ? 2.702 5.925 10.730 1.00 93.44 215 GLN A O 1
ATOM 1769 N N . LYS A 1 216 ? 3.331 4.310 12.162 1.00 93.81 216 LYS A N 1
ATOM 1770 C CA . LYS A 1 216 ? 3.305 3.208 11.189 1.00 93.81 216 LYS A CA 1
ATOM 1771 C C . LYS A 1 216 ? 1.926 3.092 10.543 1.00 93.81 216 LYS A C 1
ATOM 1773 O O . LYS A 1 216 ? 1.842 2.974 9.325 1.00 93.81 216 LYS A O 1
ATOM 1778 N N . THR A 1 217 ? 0.860 3.135 11.336 1.00 96.56 217 THR A N 1
ATOM 1779 C CA . THR A 1 217 ? -0.521 2.998 10.844 1.00 96.56 217 THR A CA 1
ATOM 1780 C C . THR A 1 217 ? -0.914 4.173 9.950 1.00 96.56 217 THR A C 1
ATOM 1782 O O . THR A 1 217 ? -1.429 3.957 8.855 1.00 96.56 217 THR A O 1
ATOM 1785 N N . VAL A 1 218 ? -0.589 5.407 10.348 1.00 97.06 218 VAL A N 1
ATOM 1786 C CA . VAL A 1 218 ? -0.807 6.620 9.535 1.00 97.06 218 VAL A CA 1
ATOM 1787 C C . VAL A 1 218 ? -0.095 6.518 8.187 1.00 97.06 218 VAL A C 1
ATOM 1789 O O . VAL A 1 218 ? -0.705 6.677 7.131 1.00 97.06 218 VAL A O 1
ATOM 1792 N N . VAL A 1 219 ? 1.196 6.192 8.219 1.00 96.62 219 VAL A N 1
ATOM 1793 C CA . VAL A 1 219 ? 2.042 6.048 7.032 1.00 96.62 219 VAL A CA 1
ATOM 1794 C C . VAL A 1 219 ? 1.501 4.989 6.074 1.00 96.62 219 VAL A C 1
ATOM 1796 O O . VAL A 1 219 ? 1.396 5.236 4.872 1.00 96.62 219 VAL A O 1
ATOM 1799 N N . LEU A 1 220 ? 1.136 3.816 6.597 1.00 96.88 220 LEU A N 1
ATOM 1800 C CA . LEU A 1 220 ? 0.547 2.750 5.790 1.00 96.88 220 LEU A CA 1
ATOM 1801 C C . LEU A 1 220 ? -0.792 3.187 5.195 1.00 96.88 220 LEU A C 1
ATOM 1803 O O . LEU A 1 220 ? -1.047 2.896 4.032 1.00 96.88 220 LEU A O 1
ATOM 1807 N N . THR A 1 221 ? -1.609 3.930 5.947 1.00 98.44 221 THR A N 1
ATOM 1808 C CA . THR A 1 221 ? -2.904 4.424 5.462 1.00 98.44 221 THR A CA 1
ATOM 1809 C C . THR A 1 221 ? -2.709 5.339 4.255 1.00 98.44 221 THR A C 1
ATOM 1811 O O . THR A 1 221 ? -3.326 5.101 3.219 1.00 98.44 221 THR A O 1
ATOM 1814 N N . TYR A 1 222 ? -1.783 6.306 4.317 1.00 98.31 222 TYR A N 1
ATOM 1815 C CA . TYR A 1 222 ? -1.426 7.120 3.145 1.00 98.31 222 TYR A CA 1
ATOM 1816 C C . TYR A 1 222 ? -0.965 6.253 1.963 1.00 98.31 222 TYR A C 1
ATOM 1818 O O . TYR A 1 222 ? -1.366 6.476 0.829 1.00 98.31 222 TYR A O 1
ATOM 1826 N N . GLY A 1 223 ? -0.161 5.219 2.212 1.00 96.31 223 GLY A N 1
ATOM 1827 C CA . GLY A 1 223 ? 0.284 4.301 1.162 1.00 96.31 223 GLY A CA 1
ATOM 1828 C C . GLY A 1 223 ? -0.825 3.473 0.508 1.00 96.31 223 GLY A C 1
ATOM 1829 O O . GLY A 1 223 ? -0.629 2.998 -0.612 1.00 96.31 223 GLY A O 1
ATOM 1830 N N . LEU A 1 224 ? -1.958 3.282 1.192 1.00 96.88 224 LEU A N 1
ATOM 1831 C CA . LEU A 1 224 ? -3.051 2.389 0.793 1.00 96.88 224 LEU A CA 1
ATOM 1832 C C . LEU A 1 224 ? -4.278 3.123 0.238 1.00 96.88 224 LEU A C 1
ATOM 1834 O O . LEU A 1 224 ? -4.986 2.538 -0.580 1.00 96.88 224 LEU A O 1
ATOM 1838 N N . ILE A 1 225 ? -4.493 4.397 0.587 1.00 97.44 225 ILE A N 1
ATOM 1839 C CA . ILE A 1 225 ? -5.590 5.215 0.038 1.00 97.44 225 ILE A CA 1
ATOM 1840 C C . ILE A 1 225 ? -5.562 5.193 -1.495 1.00 97.44 225 ILE A C 1
ATOM 1842 O O . ILE A 1 225 ? -4.500 5.290 -2.116 1.00 97.44 225 ILE A O 1
ATOM 1846 N N . GLU A 1 226 ? -6.736 5.049 -2.103 1.00 94.75 226 GLU A N 1
ATOM 1847 C CA . GLU A 1 226 ? -6.940 5.315 -3.523 1.00 94.75 226 GLU A CA 1
ATOM 1848 C C . GLU A 1 226 ? -7.327 6.781 -3.681 1.00 94.75 226 GLU A C 1
ATOM 1850 O O . GLU A 1 226 ? -8.346 7.220 -3.158 1.00 94.75 226 GLU A O 1
ATOM 1855 N N . TYR A 1 227 ? -6.487 7.551 -4.368 1.00 94.88 227 TYR A N 1
ATOM 1856 C CA . TYR A 1 227 ? -6.647 8.996 -4.505 1.00 94.88 227 TYR A CA 1
ATOM 1857 C C . TYR A 1 227 ? -7.566 9.323 -5.685 1.00 94.88 227 TYR A C 1
ATOM 1859 O O . TYR A 1 227 ? -7.144 9.150 -6.834 1.00 94.88 227 TYR A O 1
ATOM 1867 N N . PRO A 1 228 ? -8.805 9.796 -5.449 1.00 89.75 228 PRO A N 1
ATOM 1868 C CA . PRO A 1 228 ? -9.709 10.172 -6.524 1.00 89.75 228 PRO A CA 1
ATOM 1869 C C . PRO A 1 228 ? -9.240 11.471 -7.184 1.00 89.75 228 PRO A C 1
ATOM 1871 O O . PRO A 1 228 ? -8.666 12.351 -6.538 1.00 89.75 228 PRO A O 1
ATOM 1874 N N . ASN A 1 229 ? -9.555 11.631 -8.469 1.00 82.00 229 ASN A N 1
ATOM 1875 C CA . ASN A 1 229 ? -9.348 12.904 -9.155 1.00 82.00 229 ASN A CA 1
ATOM 1876 C C . ASN A 1 229 ? -10.176 14.008 -8.466 1.00 82.00 229 ASN A C 1
ATOM 1878 O O . ASN A 1 229 ? -11.351 13.798 -8.166 1.00 82.00 229 ASN A O 1
ATOM 1882 N N . ASN A 1 230 ? -9.576 15.186 -8.269 1.00 82.50 230 ASN A N 1
ATOM 1883 C CA . ASN A 1 230 ? -10.191 16.379 -7.661 1.00 82.50 230 ASN A CA 1
ATOM 1884 C C . ASN A 1 230 ? -10.557 16.279 -6.167 1.00 82.50 230 ASN A C 1
ATOM 1886 O O . ASN A 1 230 ? -11.409 17.033 -5.700 1.00 82.50 230 ASN A O 1
ATOM 1890 N N . ASP A 1 231 ? -9.935 15.379 -5.407 1.00 90.12 231 ASP A N 1
ATOM 1891 C CA . ASP A 1 231 ? -10.065 15.371 -3.946 1.00 90.12 231 ASP A CA 1
ATOM 1892 C C . ASP A 1 231 ? -9.071 16.335 -3.268 1.00 90.12 231 ASP A C 1
ATOM 1894 O O . ASP A 1 231 ? -8.037 16.688 -3.836 1.00 90.12 231 ASP A O 1
ATOM 1898 N N . GLU A 1 232 ? -9.373 16.756 -2.036 1.00 90.81 232 GLU A N 1
ATOM 1899 C CA . GLU A 1 232 ? -8.537 17.698 -1.269 1.00 90.81 232 GLU A CA 1
ATOM 1900 C C . GLU A 1 232 ? -7.163 17.124 -0.913 1.00 90.81 232 GLU A C 1
ATOM 1902 O O . GLU A 1 232 ? -6.183 17.867 -0.835 1.00 90.81 232 GLU A O 1
ATOM 1907 N N . LEU A 1 233 ? -7.102 15.811 -0.665 1.00 94.12 233 LEU A N 1
ATOM 1908 C CA . LEU A 1 233 ? -5.860 15.083 -0.451 1.00 94.12 233 LEU A CA 1
ATOM 1909 C C . LEU A 1 233 ? -5.478 14.372 -1.749 1.00 94.12 233 LEU A C 1
ATOM 1911 O O . LEU A 1 233 ? -6.107 13.403 -2.159 1.00 94.12 233 LEU A O 1
ATOM 1915 N N . THR A 1 234 ? -4.411 14.850 -2.369 1.00 95.56 234 THR A N 1
ATOM 1916 C CA . THR A 1 234 ? -3.833 14.306 -3.599 1.00 95.56 234 THR A CA 1
ATOM 1917 C C . THR A 1 234 ? -2.698 13.329 -3.298 1.00 95.56 234 THR A C 1
ATOM 1919 O O . THR A 1 234 ? -2.049 13.399 -2.248 1.00 95.56 234 THR A O 1
ATOM 1922 N N . VAL A 1 235 ? -2.378 12.466 -4.266 1.00 96.62 235 VAL A N 1
ATOM 1923 C CA . VAL A 1 235 ? -1.235 11.544 -4.165 1.00 96.62 235 VAL A CA 1
ATOM 1924 C C . VAL A 1 235 ? 0.100 12.281 -3.959 1.00 96.62 235 VAL A C 1
ATOM 1926 O O . VAL A 1 235 ? 0.939 11.826 -3.186 1.00 96.62 235 VAL A O 1
ATOM 1929 N N . ASN A 1 236 ? 0.276 13.463 -4.562 1.00 95.12 236 ASN A N 1
ATOM 1930 C CA . ASN A 1 236 ? 1.477 14.287 -4.380 1.00 95.12 236 ASN A CA 1
ATOM 1931 C C . ASN A 1 236 ? 1.599 14.835 -2.953 1.00 95.12 236 ASN A C 1
ATOM 1933 O O . ASN A 1 236 ? 2.683 14.816 -2.368 1.00 95.12 236 ASN A O 1
ATOM 1937 N N . GLN A 1 237 ? 0.492 15.278 -2.349 1.00 95.31 237 GLN A N 1
ATOM 1938 C CA . GLN A 1 237 ? 0.496 15.706 -0.946 1.00 95.31 237 GLN A CA 1
ATOM 1939 C C . GLN A 1 237 ? 0.793 14.536 -0.003 1.00 95.31 237 GLN A C 1
ATOM 1941 O O . GLN A 1 237 ? 1.555 14.709 0.949 1.00 95.31 237 GLN A O 1
ATOM 1946 N N . ALA A 1 238 ? 0.240 13.352 -0.277 1.00 96.75 238 ALA A N 1
ATOM 1947 C CA . ALA A 1 238 ? 0.536 12.148 0.492 1.00 96.75 238 ALA A CA 1
ATOM 1948 C C . ALA A 1 238 ? 2.017 11.756 0.393 1.00 96.75 238 ALA A C 1
ATO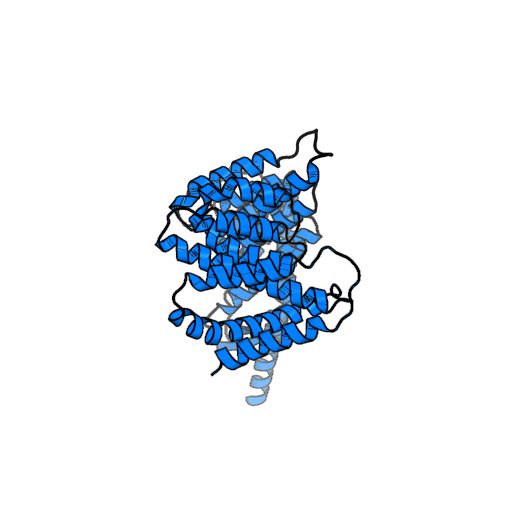M 1950 O O . ALA A 1 238 ? 2.670 11.563 1.417 1.00 96.75 238 ALA A O 1
ATOM 1951 N N . LEU A 1 239 ? 2.584 11.729 -0.818 1.00 97.31 239 LEU A N 1
ATOM 1952 C CA . LEU A 1 239 ? 4.004 11.446 -1.024 1.00 97.31 239 LEU A CA 1
ATOM 1953 C C . LEU A 1 239 ? 4.904 12.475 -0.323 1.00 97.31 239 LEU A C 1
ATOM 1955 O O . LEU A 1 239 ? 5.893 12.101 0.305 1.00 97.31 239 LEU A O 1
ATOM 1959 N N . ASN A 1 240 ? 4.552 13.761 -0.377 1.00 95.25 240 ASN A N 1
ATOM 1960 C CA . ASN A 1 240 ? 5.294 14.817 0.314 1.00 95.25 240 ASN A CA 1
ATOM 1961 C C . ASN A 1 240 ? 5.308 14.594 1.837 1.00 95.25 240 ASN A C 1
ATOM 1963 O O . ASN A 1 240 ? 6.368 14.671 2.461 1.00 95.25 240 ASN A O 1
ATOM 1967 N N . ARG A 1 241 ? 4.158 14.250 2.435 1.00 94.88 241 ARG A N 1
ATOM 1968 C CA . ARG A 1 241 ? 4.069 13.895 3.863 1.00 94.88 241 ARG A CA 1
ATOM 1969 C C . ARG A 1 241 ? 4.932 12.684 4.201 1.00 94.88 241 ARG A C 1
ATOM 1971 O O . ARG A 1 241 ? 5.731 12.755 5.131 1.00 94.88 241 ARG A O 1
ATOM 1978 N N . LEU A 1 242 ? 4.847 11.616 3.407 1.00 96.44 242 LEU A N 1
ATOM 1979 C CA . LEU A 1 242 ? 5.694 10.430 3.570 1.00 96.44 242 LEU A CA 1
ATOM 1980 C C . LEU A 1 242 ? 7.185 10.782 3.501 1.00 96.44 242 LEU A C 1
ATOM 1982 O O . LEU A 1 242 ? 7.964 10.287 4.312 1.00 96.44 242 LEU A O 1
ATOM 1986 N N . GLY A 1 243 ? 7.583 11.678 2.594 1.00 95.00 243 GLY A N 1
ATOM 1987 C CA . GLY A 1 243 ? 8.962 12.151 2.498 1.00 95.00 243 GLY A CA 1
ATOM 1988 C C . GLY A 1 243 ? 9.425 12.949 3.718 1.00 95.00 243 GLY A C 1
ATOM 1989 O O . GLY A 1 243 ? 10.524 12.717 4.219 1.00 95.00 243 GLY A O 1
ATOM 1990 N N . LYS A 1 244 ? 8.575 13.831 4.258 1.00 92.88 244 LYS A N 1
ATOM 1991 C CA . LYS A 1 244 ? 8.862 14.558 5.508 1.00 92.88 244 LYS A CA 1
ATOM 1992 C C . LYS A 1 244 ? 9.049 13.611 6.689 1.00 92.88 244 LYS A C 1
ATOM 1994 O O . LYS A 1 244 ? 9.981 13.800 7.470 1.00 92.88 244 LYS A O 1
ATOM 1999 N N . ILE A 1 245 ? 8.196 12.591 6.796 1.00 91.88 245 ILE A N 1
ATOM 2000 C CA . ILE A 1 245 ? 8.325 11.556 7.824 1.00 91.88 245 ILE A CA 1
ATOM 2001 C C . ILE A 1 245 ? 9.645 10.809 7.619 1.00 91.88 245 ILE A C 1
ATOM 2003 O O . ILE A 1 245 ? 10.443 10.741 8.546 1.00 91.88 245 ILE A O 1
ATOM 2007 N N . LEU A 1 246 ? 9.936 10.327 6.403 1.00 93.06 246 LEU A N 1
ATOM 2008 C CA . LEU A 1 246 ? 11.155 9.568 6.104 1.00 93.06 246 LEU A CA 1
ATOM 2009 C C . LEU A 1 246 ? 12.435 10.297 6.533 1.00 93.06 246 LEU A C 1
ATOM 2011 O O . LEU A 1 246 ? 13.318 9.677 7.126 1.00 93.06 246 LEU A O 1
ATOM 2015 N N . ASN A 1 247 ? 12.534 11.594 6.239 1.00 88.25 247 ASN A N 1
ATOM 2016 C CA . ASN A 1 247 ? 13.744 12.384 6.484 1.00 88.25 247 ASN A CA 1
ATOM 2017 C C . ASN A 1 247 ? 14.061 12.544 7.973 1.00 88.25 247 ASN A C 1
ATOM 2019 O O . ASN A 1 247 ? 15.228 12.590 8.349 1.00 88.25 247 ASN A O 1
ATOM 2023 N N . ASN A 1 248 ? 13.031 12.580 8.817 1.00 82.38 248 ASN A N 1
ATOM 2024 C CA . ASN A 1 248 ? 13.171 12.835 10.247 1.00 82.38 248 ASN A CA 1
ATOM 2025 C C . ASN A 1 248 ? 13.027 11.567 11.102 1.00 82.38 248 ASN A C 1
ATOM 2027 O O . ASN A 1 248 ? 12.999 11.665 12.326 1.00 82.38 248 ASN A O 1
ATOM 2031 N N . GLN A 1 249 ? 12.913 10.380 10.489 1.00 84.31 249 GLN A N 1
ATOM 2032 C CA . GLN A 1 249 ? 12.538 9.169 11.217 1.00 84.31 249 GLN A CA 1
ATOM 2033 C C . GLN A 1 249 ? 13.741 8.339 11.698 1.00 84.31 249 GLN A C 1
ATOM 2035 O O . GLN A 1 249 ? 14.419 7.715 10.870 1.00 84.31 249 GLN A O 1
ATOM 2040 N N . PRO A 1 250 ? 13.952 8.204 13.025 1.00 79.38 250 PRO A N 1
ATOM 2041 C CA . PRO A 1 250 ? 14.974 7.312 13.573 1.00 79.38 250 PRO A CA 1
ATOM 2042 C C . PRO A 1 250 ? 14.530 5.838 13.596 1.00 79.38 250 PRO A C 1
ATOM 2044 O O . PRO A 1 250 ? 15.357 4.941 13.424 1.00 79.38 250 PRO A O 1
ATOM 2047 N N . SER A 1 251 ? 13.231 5.570 13.774 1.00 86.12 251 SER A N 1
ATOM 2048 C CA . SER A 1 251 ? 12.695 4.206 13.885 1.00 86.12 251 SER A CA 1
ATOM 2049 C C . SER A 1 251 ? 12.781 3.430 12.570 1.00 86.12 251 SER A C 1
ATOM 2051 O O . SER A 1 251 ? 12.155 3.799 11.573 1.00 86.12 251 SER A O 1
ATOM 2053 N N . LEU A 1 252 ? 13.487 2.294 12.583 1.00 87.00 252 LEU A N 1
ATOM 2054 C CA . LEU A 1 252 ? 13.568 1.374 11.439 1.00 87.00 252 LEU A CA 1
ATOM 2055 C C . LEU A 1 252 ? 12.200 0.803 11.050 1.00 87.00 252 LEU A C 1
ATOM 2057 O O . LEU A 1 252 ? 11.939 0.584 9.868 1.00 87.00 252 LEU A O 1
ATOM 2061 N N . LEU A 1 253 ? 11.331 0.573 12.037 1.00 87.50 253 LEU A N 1
ATOM 2062 C CA . LEU A 1 253 ? 10.000 0.012 11.832 1.00 87.50 253 LEU A CA 1
ATOM 2063 C C . LEU A 1 253 ? 9.102 0.995 11.080 1.00 87.50 253 LEU A C 1
ATOM 2065 O O . LEU A 1 253 ? 8.462 0.617 10.097 1.00 87.50 253 LEU A O 1
ATOM 2069 N N . VAL A 1 254 ? 9.107 2.266 11.487 1.00 90.25 254 VAL A N 1
ATOM 2070 C CA . VAL A 1 254 ? 8.353 3.312 10.784 1.00 90.25 254 VAL A CA 1
ATOM 2071 C C . VAL A 1 254 ? 8.963 3.571 9.406 1.00 90.25 254 VAL A C 1
ATOM 2073 O O . VAL A 1 254 ? 8.223 3.631 8.430 1.00 90.25 254 VAL A O 1
ATOM 2076 N N . ARG A 1 255 ? 10.297 3.622 9.269 1.00 93.19 255 ARG A N 1
ATOM 2077 C CA . ARG A 1 255 ? 10.947 3.751 7.950 1.00 93.19 255 ARG A CA 1
ATOM 2078 C C . ARG A 1 255 ? 10.541 2.637 6.988 1.00 93.19 255 ARG A C 1
ATOM 2080 O O . ARG A 1 255 ? 10.185 2.920 5.850 1.00 93.19 255 ARG A O 1
ATOM 2087 N N . ALA A 1 256 ? 10.532 1.382 7.439 1.00 91.00 256 ALA A N 1
ATOM 2088 C CA . ALA A 1 256 ? 10.097 0.259 6.613 1.00 91.00 256 ALA A CA 1
ATOM 2089 C C . ALA A 1 256 ? 8.640 0.417 6.139 1.00 91.00 256 ALA A C 1
ATOM 2091 O O . ALA A 1 256 ? 8.335 0.110 4.983 1.00 91.00 256 ALA A O 1
ATOM 2092 N N . ALA A 1 257 ? 7.759 0.937 6.999 1.00 93.06 257 ALA A N 1
ATOM 2093 C CA . ALA A 1 257 ? 6.385 1.265 6.636 1.00 93.06 257 ALA A CA 1
ATOM 2094 C C . ALA A 1 257 ? 6.315 2.411 5.613 1.00 93.06 257 ALA A C 1
ATOM 2096 O O . ALA A 1 257 ? 5.574 2.300 4.641 1.00 93.06 257 ALA A O 1
ATOM 2097 N N . VAL A 1 258 ? 7.129 3.462 5.775 1.00 96.38 258 VAL A N 1
ATOM 2098 C CA . VAL A 1 258 ? 7.187 4.603 4.842 1.00 96.38 258 VAL A CA 1
ATOM 2099 C C . VAL A 1 258 ? 7.637 4.154 3.462 1.00 96.38 258 VAL A C 1
ATOM 2101 O O . VAL A 1 258 ? 6.992 4.484 2.471 1.00 96.38 258 VAL A O 1
ATOM 2104 N N . ILE A 1 259 ? 8.690 3.341 3.385 1.00 96.56 259 ILE A N 1
ATOM 2105 C CA . ILE A 1 259 ? 9.165 2.795 2.111 1.00 96.56 259 ILE A CA 1
ATOM 2106 C C . ILE A 1 259 ? 8.096 1.911 1.466 1.00 96.56 259 ILE A C 1
ATOM 2108 O O . ILE A 1 259 ? 7.861 2.038 0.269 1.00 96.56 259 ILE A O 1
ATOM 2112 N N . SER A 1 260 ? 7.400 1.076 2.243 1.00 94.94 260 SER A N 1
ATOM 2113 C CA . SER A 1 260 ? 6.299 0.248 1.725 1.00 94.94 260 SER A CA 1
ATOM 2114 C C . SER A 1 260 ? 5.145 1.105 1.189 1.00 94.94 260 SER A C 1
ATOM 2116 O O . SER A 1 260 ? 4.621 0.834 0.112 1.00 94.94 260 SER A O 1
ATOM 2118 N N . ALA A 1 261 ? 4.793 2.183 1.894 1.00 96.25 261 ALA A N 1
ATOM 2119 C CA . ALA A 1 261 ? 3.783 3.138 1.454 1.00 96.25 261 ALA A CA 1
ATOM 2120 C C . ALA A 1 261 ? 4.188 3.838 0.147 1.00 96.25 261 ALA A C 1
ATOM 2122 O O . ALA A 1 261 ? 3.411 3.849 -0.803 1.00 96.25 261 ALA A O 1
ATOM 2123 N N . ILE A 1 262 ? 5.422 4.347 0.057 1.00 97.94 262 ILE A N 1
ATOM 2124 C CA . ILE A 1 262 ? 5.959 4.970 -1.163 1.00 97.94 262 ILE A CA 1
ATOM 2125 C C . ILE A 1 262 ? 5.957 3.978 -2.331 1.00 97.94 262 ILE A C 1
ATOM 2127 O O . ILE A 1 262 ? 5.565 4.338 -3.437 1.00 97.94 262 ILE A O 1
ATOM 2131 N N . CYS A 1 263 ? 6.349 2.727 -2.087 1.00 96.38 263 CYS A N 1
ATOM 2132 C CA . CYS A 1 263 ? 6.315 1.656 -3.081 1.00 96.38 263 CYS A CA 1
ATOM 2133 C C . CYS A 1 263 ? 4.894 1.412 -3.614 1.00 96.38 263 CYS A C 1
ATOM 2135 O O . CYS A 1 263 ? 4.698 1.351 -4.827 1.00 96.38 263 CYS A O 1
ATOM 2137 N N . ASN A 1 264 ? 3.892 1.351 -2.732 1.00 95.62 264 ASN A N 1
ATOM 2138 C CA . ASN A 1 264 ? 2.490 1.202 -3.133 1.00 95.62 264 ASN A CA 1
ATOM 2139 C C . ASN A 1 264 ? 1.978 2.405 -3.938 1.00 95.62 264 ASN A C 1
ATOM 2141 O O . ASN A 1 264 ? 1.220 2.227 -4.896 1.00 95.62 264 ASN A O 1
ATOM 2145 N N . LEU A 1 265 ? 2.391 3.628 -3.582 1.00 96.50 265 LEU A N 1
ATOM 2146 C CA . LEU A 1 265 ? 2.059 4.820 -4.366 1.00 96.50 265 LEU A CA 1
ATOM 2147 C C . LEU A 1 265 ? 2.737 4.794 -5.736 1.00 96.50 265 LEU A C 1
ATOM 2149 O O . LEU A 1 265 ? 2.072 5.051 -6.734 1.00 96.50 265 LEU A O 1
ATOM 2153 N N . ALA A 1 266 ? 4.020 4.433 -5.805 1.00 96.38 266 ALA A N 1
ATOM 2154 C CA . ALA A 1 266 ? 4.754 4.309 -7.060 1.00 96.38 266 ALA A CA 1
ATOM 2155 C C . ALA A 1 266 ? 4.095 3.280 -7.980 1.00 96.38 266 ALA A C 1
ATOM 2157 O O . ALA A 1 266 ? 3.807 3.588 -9.129 1.00 96.38 266 ALA A O 1
ATOM 2158 N N . PHE A 1 267 ? 3.754 2.097 -7.468 1.00 95.19 267 PHE A N 1
ATOM 2159 C CA . PHE A 1 267 ? 3.121 1.053 -8.272 1.00 95.19 267 PHE A CA 1
ATOM 2160 C C . PHE A 1 267 ? 1.787 1.486 -8.904 1.00 95.19 267 PHE A C 1
ATOM 2162 O O . PHE A 1 267 ? 1.470 1.082 -10.025 1.00 95.19 267 PHE A O 1
ATOM 2169 N N . ARG A 1 268 ? 1.000 2.311 -8.201 1.00 93.44 268 ARG A N 1
ATOM 2170 C CA . ARG A 1 268 ? -0.326 2.761 -8.660 1.00 93.44 268 ARG A CA 1
ATOM 2171 C C . ARG A 1 268 ? -0.290 4.057 -9.469 1.00 93.44 268 ARG A C 1
ATOM 2173 O O . ARG A 1 268 ? -1.066 4.200 -10.408 1.00 93.44 268 ARG A O 1
ATOM 2180 N N . TYR A 1 269 ? 0.600 4.982 -9.119 1.00 95.38 269 TYR A N 1
ATOM 2181 C CA . TYR A 1 269 ? 0.555 6.373 -9.572 1.00 95.38 269 TYR A CA 1
ATOM 2182 C C . TYR A 1 269 ? 1.880 6.878 -10.148 1.00 95.38 269 TYR A C 1
ATOM 2184 O O . TYR A 1 269 ? 2.047 8.090 -10.252 1.00 95.38 269 TYR A O 1
ATOM 2192 N N . PHE A 1 270 ? 2.808 5.992 -10.537 1.00 94.69 270 PHE A N 1
ATOM 2193 C CA . PHE A 1 270 ? 4.165 6.346 -10.983 1.00 94.69 270 PHE A CA 1
ATOM 2194 C C . PHE A 1 270 ? 4.220 7.592 -11.879 1.00 94.69 270 PHE A C 1
ATOM 2196 O O . PHE A 1 270 ? 4.920 8.541 -11.554 1.00 94.69 270 PHE A O 1
ATOM 2203 N N . ASN A 1 271 ? 3.421 7.625 -12.949 1.00 91.56 271 ASN A N 1
ATOM 2204 C CA . ASN A 1 271 ? 3.428 8.715 -13.932 1.00 91.56 271 ASN A CA 1
ATOM 2205 C C . ASN A 1 271 ? 3.015 10.083 -13.352 1.00 91.56 271 ASN A C 1
ATOM 2207 O O . ASN A 1 271 ? 3.347 11.113 -13.924 1.00 91.56 271 ASN A O 1
ATOM 2211 N N . ILE A 1 272 ? 2.273 10.102 -12.241 1.00 93.38 272 ILE A N 1
ATOM 2212 C CA . ILE A 1 272 ? 1.818 11.330 -11.570 1.00 93.38 272 ILE A CA 1
ATOM 2213 C C . ILE A 1 272 ? 2.887 11.852 -10.606 1.00 93.38 272 ILE A C 1
ATOM 2215 O O . ILE A 1 272 ? 3.016 13.060 -10.440 1.00 93.38 272 ILE A O 1
ATOM 2219 N N . ILE A 1 273 ? 3.629 10.943 -9.966 1.00 94.50 273 ILE A N 1
ATOM 2220 C CA . ILE A 1 273 ? 4.548 11.254 -8.860 1.00 94.50 273 ILE A CA 1
ATOM 2221 C C . ILE A 1 273 ? 6.031 11.039 -9.202 1.00 94.50 273 ILE A C 1
ATOM 2223 O O . ILE A 1 273 ? 6.886 11.080 -8.317 1.00 94.50 273 ILE A O 1
ATOM 2227 N N . GLU A 1 274 ? 6.353 10.755 -10.467 1.00 93.25 274 GLU A N 1
ATOM 2228 C CA . GLU A 1 274 ? 7.706 10.426 -10.937 1.00 93.25 274 GLU A CA 1
ATOM 2229 C C . GLU A 1 274 ? 8.741 11.459 -10.476 1.00 93.25 274 GLU A C 1
ATOM 2231 O O . GLU A 1 274 ? 9.812 11.098 -9.982 1.00 93.25 274 GLU A O 1
ATOM 2236 N N . PHE A 1 275 ? 8.425 12.746 -10.633 1.00 88.88 275 PHE A N 1
ATOM 2237 C CA . PHE A 1 275 ? 9.353 13.838 -10.356 1.00 88.88 275 PHE A CA 1
ATOM 2238 C C . PHE A 1 275 ? 9.704 13.928 -8.867 1.00 88.88 275 PHE A C 1
ATOM 2240 O O . PHE A 1 275 ? 10.873 14.088 -8.502 1.00 88.88 275 PHE A O 1
ATOM 2247 N N . GLU A 1 276 ? 8.706 13.795 -8.001 1.00 90.94 276 GLU A N 1
ATOM 2248 C CA . GLU A 1 276 ? 8.849 13.784 -6.552 1.00 90.94 276 GLU A CA 1
ATOM 2249 C C . GLU A 1 276 ? 9.584 12.526 -6.076 1.00 90.94 276 GLU A C 1
ATOM 2251 O O . GLU A 1 276 ? 10.469 12.622 -5.221 1.00 90.94 276 GLU A O 1
ATOM 2256 N N . LEU A 1 277 ? 9.289 11.358 -6.663 1.00 93.50 277 LEU A N 1
ATOM 2257 C CA . LEU A 1 277 ? 10.001 10.109 -6.373 1.00 93.50 277 LEU A CA 1
ATOM 2258 C C . LEU A 1 277 ? 11.494 10.230 -6.686 1.00 93.50 277 LEU A C 1
ATOM 2260 O O . LEU A 1 277 ? 12.322 9.808 -5.878 1.00 93.50 277 LEU A O 1
ATOM 2264 N N . GLN A 1 278 ? 11.844 10.862 -7.809 1.00 90.62 278 GLN A N 1
ATOM 2265 C CA . GLN A 1 278 ? 13.235 11.093 -8.200 1.00 90.62 278 GLN A CA 1
ATOM 2266 C C . GLN A 1 278 ? 14.020 11.879 -7.136 1.00 90.62 278 GLN A C 1
ATOM 2268 O O . GLN A 1 278 ? 15.211 11.647 -6.943 1.00 90.62 278 GLN A O 1
ATOM 2273 N N . ASN A 1 279 ? 13.375 12.804 -6.423 1.00 87.94 279 ASN A N 1
ATOM 2274 C CA . ASN A 1 279 ? 14.020 13.529 -5.326 1.00 87.94 279 ASN A CA 1
ATOM 2275 C C . ASN A 1 279 ? 14.131 12.694 -4.058 1.00 87.94 279 ASN A C 1
ATOM 2277 O O . ASN A 1 279 ? 15.104 12.815 -3.312 1.00 87.94 279 ASN A O 1
ATOM 2281 N N . LEU A 1 280 ? 13.106 11.886 -3.800 1.00 92.12 280 LEU A N 1
ATOM 2282 C CA . LEU A 1 280 ? 12.936 11.194 -2.537 1.00 92.12 280 LEU A CA 1
ATOM 2283 C C . LEU A 1 280 ? 13.918 10.031 -2.363 1.00 92.12 280 LEU A C 1
ATOM 2285 O O . LEU A 1 280 ? 14.358 9.774 -1.243 1.00 92.12 280 LEU A O 1
ATOM 2289 N N . VAL A 1 281 ? 14.321 9.382 -3.460 1.00 93.12 281 VAL A N 1
ATOM 2290 C CA . VAL A 1 281 ? 15.287 8.268 -3.440 1.00 93.12 281 VAL A CA 1
ATOM 2291 C C . VAL A 1 281 ? 16.660 8.647 -2.878 1.00 93.12 281 VAL A C 1
ATOM 2293 O O . VAL A 1 281 ? 17.399 7.768 -2.447 1.00 93.12 281 VAL A O 1
ATOM 2296 N N . ALA A 1 282 ? 17.000 9.937 -2.823 1.00 90.69 282 ALA A N 1
ATOM 2297 C CA . ALA A 1 282 ? 18.218 10.415 -2.167 1.00 90.69 282 ALA A CA 1
ATOM 2298 C C . ALA A 1 282 ? 18.252 10.107 -0.662 1.00 90.69 282 ALA A C 1
ATOM 2300 O O . ALA A 1 282 ? 19.319 9.912 -0.092 1.00 90.69 282 ALA A O 1
ATOM 2301 N N . ASN A 1 283 ? 17.077 10.011 -0.037 1.00 92.31 283 ASN A N 1
ATOM 2302 C CA . ASN A 1 283 ? 16.928 9.771 1.398 1.00 92.31 283 ASN A CA 1
ATOM 2303 C C . ASN A 1 283 ? 16.808 8.275 1.737 1.00 92.31 283 ASN A C 1
ATOM 2305 O O . ASN A 1 283 ? 16.562 7.906 2.894 1.00 92.31 283 ASN A O 1
ATOM 2309 N N . PHE A 1 284 ? 16.927 7.405 0.729 1.00 94.56 284 PHE A N 1
ATOM 2310 C CA . PHE A 1 284 ? 16.815 5.963 0.900 1.00 94.56 284 PHE A CA 1
ATOM 2311 C C . PHE A 1 284 ? 18.156 5.383 1.326 1.00 94.56 284 PHE A C 1
ATOM 2313 O O . PHE A 1 284 ? 19.215 5.699 0.783 1.00 94.56 284 PHE A O 1
ATOM 2320 N N . ARG A 1 285 ? 18.105 4.460 2.280 1.00 93.50 285 ARG A N 1
ATOM 2321 C CA . ARG A 1 285 ? 19.233 3.583 2.596 1.00 93.50 285 ARG A CA 1
ATOM 2322 C C . ARG A 1 285 ? 19.383 2.534 1.498 1.00 93.50 285 ARG A C 1
ATOM 2324 O O . ARG A 1 285 ? 18.433 2.241 0.778 1.00 93.50 285 ARG A O 1
ATOM 2331 N N . ALA A 1 286 ? 20.555 1.910 1.407 1.00 92.06 286 ALA A N 1
ATOM 2332 C CA . ALA A 1 286 ? 20.848 0.933 0.354 1.00 92.06 286 ALA A CA 1
ATOM 2333 C C . ALA A 1 286 ? 19.799 -0.198 0.257 1.00 92.06 286 ALA A C 1
ATOM 2335 O O . ALA A 1 286 ? 19.309 -0.496 -0.828 1.00 92.06 286 ALA A O 1
ATOM 2336 N N . ASN A 1 287 ? 19.387 -0.769 1.392 1.00 91.81 287 ASN A N 1
ATOM 2337 C CA . ASN A 1 287 ? 18.362 -1.819 1.446 1.00 91.81 287 ASN A CA 1
ATOM 2338 C C . ASN A 1 287 ? 16.942 -1.317 1.113 1.00 91.81 287 ASN A C 1
ATOM 2340 O O . ASN A 1 287 ? 16.100 -2.083 0.653 1.00 91.81 287 ASN A O 1
ATOM 2344 N N . GLU A 1 288 ? 16.650 -0.041 1.361 1.00 94.19 288 GLU A N 1
ATOM 2345 C CA . GLU A 1 288 ? 15.374 0.594 1.013 1.00 94.19 288 GLU A CA 1
ATOM 2346 C C . GLU A 1 288 ? 15.316 0.888 -0.493 1.00 94.19 288 GLU A C 1
ATOM 2348 O O . GLU A 1 288 ? 14.297 0.632 -1.134 1.00 94.19 288 GLU A O 1
ATOM 2353 N N . ALA A 1 289 ? 16.436 1.333 -1.071 1.00 95.38 289 ALA A N 1
ATOM 2354 C CA . ALA A 1 289 ? 16.599 1.509 -2.508 1.00 95.38 289 ALA A CA 1
ATOM 2355 C C . ALA A 1 289 ? 16.444 0.185 -3.266 1.00 95.38 289 ALA A C 1
ATOM 2357 O O . ALA A 1 289 ? 15.754 0.152 -4.279 1.00 95.38 289 ALA A O 1
ATOM 2358 N N . GLU A 1 290 ? 16.997 -0.919 -2.753 1.00 94.31 290 GLU A N 1
ATOM 2359 C CA . GLU A 1 290 ? 16.813 -2.247 -3.355 1.00 94.31 290 GLU A CA 1
ATOM 2360 C C . GLU A 1 290 ? 15.331 -2.655 -3.416 1.00 94.31 290 GLU A C 1
ATOM 2362 O O . GLU A 1 290 ? 14.854 -3.131 -4.446 1.00 94.31 290 GLU A O 1
ATOM 2367 N N . LYS A 1 291 ? 14.569 -2.421 -2.337 1.00 91.62 291 LYS A N 1
ATOM 2368 C CA . LYS A 1 291 ? 13.116 -2.669 -2.327 1.00 91.62 291 LYS A CA 1
ATOM 2369 C C . LYS A 1 291 ? 12.393 -1.819 -3.367 1.00 91.62 291 LYS A C 1
ATOM 2371 O O . LYS A 1 291 ? 11.526 -2.324 -4.071 1.00 91.62 291 LYS A O 1
ATOM 2376 N N . PHE A 1 292 ? 12.766 -0.549 -3.482 1.00 95.81 292 PHE A N 1
ATOM 2377 C CA . PHE A 1 292 ? 12.172 0.344 -4.465 1.00 95.81 292 PHE A CA 1
ATOM 2378 C C . PHE A 1 292 ? 12.493 -0.081 -5.906 1.00 95.81 292 PHE A C 1
ATOM 2380 O O . PHE A 1 292 ? 11.601 -0.085 -6.746 1.00 95.81 292 PHE A O 1
ATOM 2387 N N . ILE A 1 293 ? 13.721 -0.532 -6.186 1.00 96.19 293 ILE A N 1
ATOM 2388 C CA . ILE A 1 293 ? 14.123 -1.064 -7.501 1.00 96.19 293 ILE A CA 1
ATOM 2389 C C . ILE A 1 293 ? 13.272 -2.278 -7.904 1.00 96.19 293 ILE A C 1
ATOM 2391 O O . ILE A 1 293 ? 12.860 -2.376 -9.062 1.00 96.19 293 ILE A O 1
ATOM 2395 N N . LYS A 1 294 ? 12.951 -3.174 -6.960 1.00 94.12 294 LYS A N 1
ATOM 2396 C CA . LYS A 1 294 ? 12.035 -4.302 -7.217 1.00 94.12 294 LYS A CA 1
ATOM 2397 C C . LYS A 1 294 ? 10.662 -3.807 -7.671 1.00 94.12 294 LYS A C 1
ATOM 2399 O O . LYS A 1 294 ? 10.148 -4.279 -8.674 1.00 94.12 294 LYS A O 1
ATOM 2404 N N . ILE A 1 295 ? 10.135 -2.765 -7.033 1.00 95.88 295 ILE A N 1
ATOM 2405 C CA . ILE A 1 295 ? 8.848 -2.168 -7.415 1.00 95.88 295 ILE A CA 1
ATOM 2406 C C . ILE A 1 295 ? 8.909 -1.488 -8.785 1.00 95.88 295 ILE A C 1
ATOM 2408 O O . ILE A 1 295 ? 7.978 -1.634 -9.571 1.00 95.88 295 ILE A O 1
ATOM 2412 N N . LEU A 1 296 ? 10.003 -0.796 -9.122 1.00 97.06 296 LEU A N 1
ATOM 2413 C CA . LEU A 1 296 ? 10.199 -0.269 -10.480 1.00 97.06 296 LEU A CA 1
ATOM 2414 C C . LEU A 1 296 ? 10.230 -1.403 -11.520 1.00 97.06 296 LEU A C 1
ATOM 2416 O O . LEU A 1 296 ? 9.687 -1.248 -12.611 1.00 97.06 296 LEU A O 1
ATOM 2420 N N . THR A 1 297 ? 10.804 -2.555 -11.160 1.00 96.19 297 THR A N 1
ATOM 2421 C CA . THR A 1 297 ? 10.820 -3.768 -11.998 1.00 96.19 297 THR A CA 1
ATOM 2422 C C . THR A 1 297 ? 9.417 -4.344 -12.167 1.00 96.19 297 THR A C 1
ATOM 2424 O O . THR A 1 297 ? 9.017 -4.654 -13.284 1.00 96.19 297 THR A O 1
ATOM 2427 N N . ASP A 1 298 ? 8.617 -4.406 -11.105 1.00 94.31 298 ASP A N 1
ATOM 2428 C CA . ASP A 1 298 ? 7.229 -4.868 -11.191 1.00 94.31 298 ASP A CA 1
ATOM 2429 C C . ASP A 1 298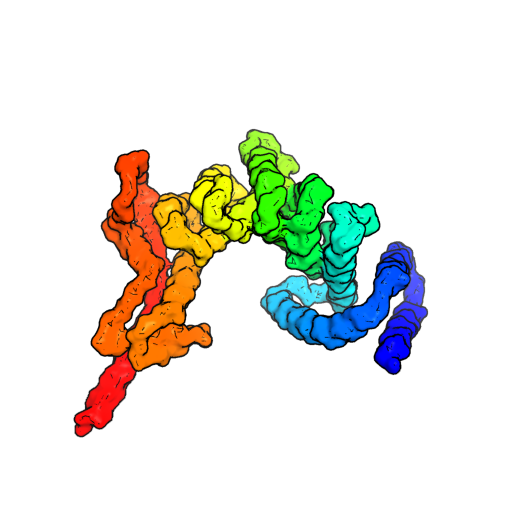 ? 6.367 -3.948 -12.067 1.00 94.31 298 ASP A C 1
ATOM 2431 O O . ASP A 1 298 ? 5.538 -4.424 -12.849 1.00 94.31 298 ASP A O 1
ATOM 2435 N N . ILE A 1 299 ? 6.582 -2.628 -11.976 1.00 95.06 299 ILE A N 1
ATOM 2436 C CA . ILE A 1 299 ? 5.945 -1.641 -12.859 1.00 95.06 299 ILE A CA 1
ATOM 2437 C C . ILE A 1 299 ? 6.361 -1.897 -14.312 1.00 95.06 299 ILE A C 1
ATOM 2439 O O . ILE A 1 299 ? 5.494 -1.927 -15.184 1.00 95.06 299 ILE A O 1
ATOM 2443 N N . TYR A 1 300 ? 7.652 -2.122 -14.569 1.00 97.06 300 TYR A N 1
ATOM 2444 C CA . TYR A 1 300 ? 8.175 -2.458 -15.894 1.00 97.06 300 TYR A CA 1
ATOM 2445 C C . TYR A 1 300 ? 7.526 -3.706 -16.477 1.00 97.06 300 TYR A C 1
ATOM 2447 O O . TYR A 1 300 ? 6.926 -3.629 -17.547 1.00 97.06 300 TYR A O 1
ATOM 2455 N N . LEU A 1 301 ? 7.543 -4.820 -15.749 1.00 94.88 301 LEU A N 1
ATOM 2456 C CA . LEU A 1 301 ? 6.947 -6.073 -16.209 1.00 94.88 301 LEU A CA 1
ATOM 2457 C C . LEU A 1 301 ? 5.441 -5.918 -16.465 1.00 94.88 301 LEU A C 1
ATOM 2459 O O . LEU A 1 301 ? 4.924 -6.417 -17.464 1.00 94.88 301 LEU A O 1
ATOM 2463 N N . LYS A 1 302 ? 4.726 -5.173 -15.611 1.00 94.19 302 LYS A N 1
ATOM 2464 C CA . LYS A 1 302 ? 3.303 -4.867 -15.819 1.00 94.19 302 LYS A CA 1
ATOM 2465 C C . LYS A 1 302 ? 3.071 -4.016 -17.068 1.00 94.19 302 LYS A C 1
ATOM 2467 O O . LYS A 1 302 ? 2.121 -4.270 -17.801 1.00 94.19 302 LYS A O 1
ATOM 2472 N N . GLN A 1 303 ? 3.893 -2.997 -17.314 1.00 94.81 303 GLN A N 1
ATOM 2473 C CA . GLN A 1 303 ? 3.772 -2.163 -18.511 1.00 94.81 303 GLN A CA 1
ATOM 2474 C C . GLN A 1 303 ? 4.141 -2.950 -19.776 1.00 94.81 303 GLN A C 1
ATOM 2476 O O . GLN A 1 303 ? 3.423 -2.849 -20.767 1.00 94.81 303 GLN A O 1
ATOM 2481 N N . ARG A 1 304 ? 5.181 -3.794 -19.726 1.00 95.00 304 ARG A N 1
ATOM 2482 C CA . ARG A 1 304 ? 5.597 -4.672 -20.831 1.00 95.00 304 ARG A CA 1
ATOM 2483 C C . ARG A 1 304 ? 4.528 -5.667 -21.239 1.00 95.00 304 ARG A C 1
ATOM 2485 O O . ARG A 1 304 ? 4.314 -5.819 -22.436 1.00 95.00 304 ARG A O 1
ATOM 2492 N N . ALA A 1 305 ? 3.866 -6.303 -20.275 1.00 93.19 305 ALA A N 1
ATOM 2493 C CA . ALA A 1 305 ? 2.785 -7.253 -20.539 1.00 93.19 305 ALA A CA 1
ATOM 2494 C C . ALA A 1 305 ? 1.569 -6.602 -21.227 1.00 93.19 305 ALA A C 1
ATOM 2496 O O . ALA A 1 305 ? 0.788 -7.288 -21.873 1.00 9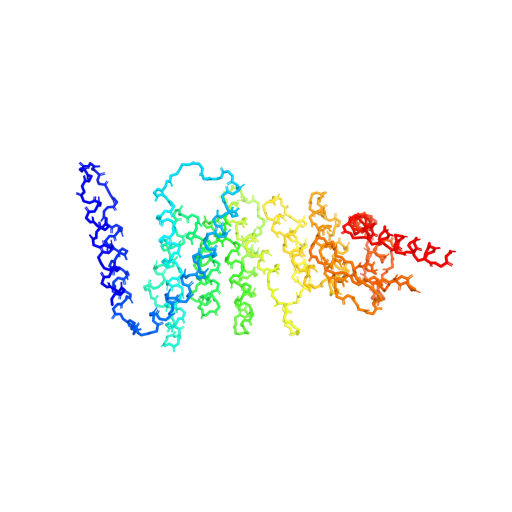3.19 305 ALA A O 1
ATOM 2497 N N . ASN A 1 306 ? 1.415 -5.279 -21.104 1.00 93.06 306 ASN A N 1
ATOM 2498 C CA . ASN A 1 306 ? 0.327 -4.520 -21.724 1.00 93.06 306 ASN A CA 1
ATOM 2499 C C . ASN A 1 306 ? 0.723 -3.856 -23.055 1.00 93.06 306 ASN A C 1
ATOM 2501 O O . ASN A 1 306 ? -0.103 -3.161 -23.651 1.00 93.06 306 ASN A O 1
ATOM 2505 N N . LEU A 1 307 ? 1.968 -4.014 -23.523 1.00 93.50 307 LEU A N 1
ATOM 2506 C CA . LEU A 1 307 ? 2.343 -3.545 -24.857 1.00 93.50 307 LEU A CA 1
ATOM 2507 C C . LEU A 1 307 ? 1.688 -4.431 -25.922 1.00 93.50 307 LEU A C 1
ATOM 2509 O O . LEU A 1 307 ? 1.572 -5.642 -25.758 1.00 93.50 307 LEU A O 1
ATOM 2513 N N . SER A 1 308 ? 1.272 -3.814 -27.025 1.00 90.44 308 SER A N 1
ATOM 2514 C CA . SER A 1 308 ? 0.576 -4.477 -28.131 1.00 90.44 308 SER A CA 1
ATOM 2515 C C . SER A 1 308 ? 1.161 -4.059 -29.476 1.00 90.44 308 SER A C 1
ATOM 2517 O O . SER A 1 308 ? 1.823 -3.024 -29.569 1.00 90.44 308 SER A O 1
ATOM 2519 N N . GLY A 1 309 ? 0.904 -4.863 -30.510 1.00 88.50 309 GLY A N 1
ATOM 2520 C CA . GLY A 1 309 ? 1.445 -4.655 -31.856 1.00 88.50 309 GLY A CA 1
ATOM 2521 C C . GLY A 1 309 ? 2.769 -5.375 -32.113 1.00 88.50 309 GLY A C 1
ATOM 2522 O O . GLY A 1 309 ? 3.445 -5.021 -33.075 1.00 88.50 309 GLY A O 1
ATOM 2523 N N . GLY A 1 310 ? 3.143 -6.330 -31.255 1.00 89.75 310 GLY A N 1
ATOM 2524 C CA . GLY A 1 310 ? 4.207 -7.290 -31.543 1.00 89.75 310 GLY A CA 1
ATOM 2525 C C . GLY A 1 310 ? 3.750 -8.299 -32.592 1.00 89.75 310 GLY A C 1
ATOM 2526 O O . GLY A 1 310 ? 2.553 -8.455 -32.841 1.00 89.75 310 GLY A O 1
ATOM 2527 N N . ASN A 1 311 ? 4.712 -8.947 -33.236 1.00 89.50 311 ASN A N 1
ATOM 2528 C CA . ASN A 1 311 ? 4.455 -9.937 -34.281 1.00 89.50 311 ASN A CA 1
ATOM 2529 C C . ASN A 1 311 ? 4.618 -11.383 -33.785 1.00 89.50 311 ASN A C 1
ATOM 2531 O O . ASN A 1 311 ? 4.321 -12.309 -34.534 1.00 89.50 311 ASN A O 1
ATOM 2535 N N . ASP A 1 312 ? 5.059 -11.563 -32.539 1.00 88.62 312 ASP A N 1
ATOM 2536 C CA . ASP A 1 312 ? 5.149 -12.854 -31.861 1.00 88.62 312 ASP A CA 1
ATOM 2537 C C . ASP A 1 312 ? 5.061 -12.658 -30.330 1.00 88.62 312 ASP A C 1
ATOM 2539 O O . ASP A 1 312 ? 4.970 -11.527 -29.833 1.00 88.62 312 ASP A O 1
ATOM 2543 N N . GLU A 1 313 ? 5.060 -13.745 -29.565 1.00 90.88 313 GLU A N 1
ATOM 2544 C CA . GLU A 1 313 ? 4.898 -13.750 -28.115 1.00 90.88 313 GLU A CA 1
ATOM 2545 C C . GLU A 1 313 ? 5.865 -14.726 -27.433 1.00 90.88 313 GLU A C 1
ATOM 2547 O O . GLU A 1 313 ? 6.016 -15.877 -27.831 1.00 90.88 313 GLU A O 1
ATOM 2552 N N . ILE A 1 314 ? 6.473 -14.282 -26.332 1.00 89.56 314 ILE A N 1
ATOM 2553 C CA . ILE A 1 314 ? 7.300 -15.123 -25.463 1.00 89.56 314 ILE A CA 1
ATOM 2554 C C . ILE A 1 314 ? 6.640 -15.292 -24.105 1.00 89.56 314 ILE A C 1
ATOM 2556 O O . ILE A 1 314 ? 5.959 -14.396 -23.605 1.00 89.56 314 ILE A O 1
ATOM 2560 N N . LYS A 1 315 ? 6.889 -16.431 -23.460 1.00 88.81 315 LYS A N 1
ATOM 2561 C CA . LYS A 1 315 ? 6.422 -16.693 -22.100 1.00 88.81 315 LYS A CA 1
ATOM 2562 C C . LYS A 1 315 ? 7.599 -16.723 -21.135 1.00 88.81 315 LYS A C 1
ATOM 2564 O O . LYS A 1 315 ? 8.416 -17.635 -21.184 1.00 88.81 315 LYS A O 1
ATOM 2569 N N . VAL A 1 316 ? 7.639 -15.764 -20.214 1.00 84.06 316 VAL A N 1
ATOM 2570 C CA . VAL A 1 316 ? 8.669 -15.648 -19.173 1.00 84.06 316 VAL A CA 1
ATOM 2571 C C . VAL A 1 316 ? 7.981 -15.583 -17.815 1.00 84.06 316 VAL A C 1
ATOM 2573 O O . VAL A 1 316 ? 7.098 -14.754 -17.595 1.00 84.06 316 VAL A O 1
ATOM 2576 N N . ASN A 1 317 ? 8.369 -16.465 -16.889 1.00 81.00 317 ASN A N 1
ATOM 2577 C CA . ASN A 1 317 ? 7.804 -16.529 -15.533 1.00 81.00 317 ASN A CA 1
ATOM 2578 C C . ASN A 1 317 ? 6.264 -16.561 -15.525 1.00 81.00 317 ASN A C 1
ATOM 2580 O O . ASN A 1 317 ? 5.610 -15.761 -14.859 1.00 81.00 317 ASN A O 1
ATOM 2584 N N . GLU A 1 318 ? 5.692 -17.463 -16.328 1.00 84.25 318 GLU A N 1
ATOM 2585 C CA . GLU A 1 318 ? 4.243 -17.674 -16.489 1.00 84.25 318 GLU A CA 1
ATOM 2586 C C . GLU A 1 318 ? 3.447 -16.506 -17.091 1.00 84.25 318 GLU A C 1
ATOM 2588 O O . GLU A 1 318 ? 2.251 -16.657 -17.341 1.00 84.25 318 GLU A O 1
ATOM 2593 N N . ARG A 1 319 ? 4.098 -15.381 -17.400 1.00 87.75 319 ARG A N 1
ATOM 2594 C CA . ARG A 1 319 ? 3.501 -14.242 -18.097 1.00 87.75 319 ARG A CA 1
ATOM 2595 C C . ARG A 1 319 ? 3.910 -14.238 -19.558 1.00 87.75 319 ARG A C 1
ATOM 2597 O O . ARG A 1 319 ? 5.047 -14.572 -19.884 1.00 87.75 319 ARG A O 1
ATOM 2604 N N . SER A 1 320 ? 2.982 -13.838 -20.413 1.00 89.69 320 SER A N 1
ATOM 2605 C CA . SER A 1 320 ? 3.256 -13.666 -21.830 1.00 89.69 320 SER A CA 1
ATOM 2606 C C . SER A 1 320 ? 3.605 -12.215 -22.154 1.00 89.69 320 SER A C 1
ATOM 2608 O O . SER A 1 320 ? 3.021 -11.286 -21.590 1.00 89.69 320 SER A O 1
ATOM 2610 N N . TYR A 1 321 ? 4.569 -12.033 -23.049 1.00 93.44 321 TYR A N 1
ATOM 2611 C CA . TYR A 1 321 ? 5.056 -10.741 -23.503 1.00 93.44 321 TYR A CA 1
ATOM 2612 C C . TYR A 1 321 ? 5.131 -10.742 -25.021 1.00 93.44 321 TYR A C 1
ATOM 2614 O O . TYR A 1 321 ? 5.759 -11.610 -25.620 1.00 93.44 321 TYR A O 1
ATOM 2622 N N . GLN A 1 322 ? 4.526 -9.734 -25.635 1.00 93.56 322 GLN A N 1
ATOM 2623 C CA . GLN A 1 322 ? 4.691 -9.479 -27.061 1.00 93.56 322 GLN A CA 1
ATOM 2624 C C . GLN A 1 322 ? 6.158 -9.134 -27.364 1.00 93.56 322 GLN A C 1
ATOM 2626 O O . GLN A 1 322 ? 6.796 -8.414 -26.577 1.00 93.56 322 GLN A O 1
ATOM 2631 N N . ILE A 1 323 ? 6.656 -9.629 -28.498 1.00 92.44 323 ILE A N 1
ATOM 2632 C CA . ILE A 1 323 ? 7.989 -9.345 -29.039 1.00 92.44 323 ILE A CA 1
ATOM 2633 C C . ILE A 1 323 ? 7.892 -8.763 -30.454 1.00 92.44 323 ILE A C 1
ATOM 2635 O O . ILE A 1 323 ? 6.925 -8.991 -31.185 1.00 92.44 323 ILE A O 1
ATOM 2639 N N . TRP A 1 324 ? 8.908 -7.985 -30.824 1.00 92.06 324 TRP A N 1
ATOM 2640 C CA . TRP A 1 324 ? 9.026 -7.338 -32.129 1.00 92.06 324 TRP A CA 1
ATOM 2641 C C . TRP A 1 324 ? 10.298 -7.840 -32.812 1.00 92.06 324 TRP A C 1
ATOM 2643 O O . TRP A 1 324 ? 11.397 -7.418 -32.460 1.00 92.06 324 TRP A O 1
ATOM 2653 N N . THR A 1 325 ? 10.175 -8.758 -33.772 1.00 87.31 325 THR A N 1
ATOM 2654 C CA . THR A 1 325 ? 11.341 -9.285 -34.511 1.00 87.31 325 THR A CA 1
ATOM 2655 C C . THR A 1 325 ? 11.734 -8.395 -35.684 1.00 87.31 325 THR A C 1
ATOM 2657 O O . THR A 1 325 ? 12.919 -8.340 -36.042 1.00 87.31 325 THR A O 1
ATOM 2660 N N . ASP A 1 326 ? 10.743 -7.689 -36.237 1.00 84.75 326 ASP A N 1
ATOM 2661 C CA . ASP A 1 326 ? 10.822 -6.964 -37.511 1.00 84.75 326 ASP A CA 1
ATOM 2662 C C . ASP A 1 326 ? 10.897 -5.439 -37.325 1.00 84.75 326 ASP A C 1
ATOM 2664 O O . ASP A 1 326 ? 11.119 -4.695 -38.281 1.00 84.75 326 ASP A O 1
ATOM 2668 N N . SER A 1 327 ? 10.722 -4.951 -36.093 1.00 86.81 327 SER A N 1
ATOM 2669 C CA . SER A 1 327 ? 10.797 -3.530 -35.747 1.00 86.81 327 SER A CA 1
ATOM 2670 C C . SER A 1 327 ? 11.330 -3.318 -34.332 1.00 86.81 327 SER A C 1
ATOM 2672 O O . SER A 1 327 ? 11.426 -4.250 -33.541 1.00 86.81 327 SER A O 1
ATOM 2674 N N . GLU A 1 328 ? 11.638 -2.070 -33.979 1.00 87.62 328 GLU A N 1
ATOM 2675 C CA . GLU A 1 328 ? 11.969 -1.728 -32.595 1.00 87.62 328 GLU A CA 1
ATOM 2676 C C . GLU A 1 328 ? 10.732 -1.812 -31.693 1.00 87.62 328 GLU A C 1
ATOM 2678 O O . GLU A 1 328 ? 9.642 -1.349 -32.049 1.00 87.62 328 GLU A O 1
ATOM 2683 N N . ARG A 1 329 ? 10.913 -2.371 -30.494 1.00 92.88 329 ARG A N 1
ATOM 2684 C CA . ARG A 1 329 ? 9.877 -2.409 -29.463 1.00 92.88 329 ARG A CA 1
ATOM 2685 C C . ARG A 1 329 ? 9.591 -0.995 -28.934 1.00 92.88 329 ARG A C 1
ATOM 2687 O O . ARG A 1 329 ? 10.527 -0.276 -28.574 1.00 92.88 329 ARG A O 1
ATOM 2694 N N . PRO A 1 330 ? 8.315 -0.603 -28.758 1.00 93.62 330 PRO A N 1
ATOM 2695 C CA . PRO A 1 330 ? 7.989 0.647 -28.084 1.00 93.62 330 PRO A CA 1
ATOM 2696 C C . PRO A 1 330 ? 8.436 0.634 -26.614 1.00 93.62 330 PRO A C 1
ATOM 2698 O O . PRO A 1 330 ? 8.217 -0.328 -25.872 1.00 93.62 330 PRO A O 1
ATOM 2701 N N . LEU A 1 331 ? 9.034 1.742 -26.173 1.00 94.06 331 LEU A N 1
ATOM 2702 C CA . LEU A 1 331 ? 9.415 1.930 -24.774 1.00 94.06 331 LEU A CA 1
ATOM 2703 C C . LEU A 1 331 ? 8.181 2.116 -23.885 1.00 94.06 331 LEU A C 1
ATOM 2705 O O . LEU A 1 331 ? 7.269 2.885 -24.206 1.00 94.06 331 LEU A O 1
ATOM 2709 N N . THR A 1 332 ? 8.209 1.476 -22.723 1.00 95.25 332 THR A N 1
ATOM 2710 C CA . THR A 1 332 ? 7.265 1.694 -21.627 1.00 95.25 332 THR A CA 1
ATOM 2711 C C . THR A 1 332 ? 7.490 3.065 -20.972 1.00 95.25 332 THR A C 1
ATOM 2713 O O . THR A 1 332 ? 8.554 3.679 -21.100 1.00 95.25 332 THR A O 1
ATOM 2716 N N . GLU A 1 333 ? 6.494 3.574 -20.243 1.00 94.12 333 GLU A N 1
ATOM 2717 C CA . GLU A 1 333 ? 6.618 4.863 -19.546 1.00 94.12 333 GLU A CA 1
ATOM 2718 C C . GLU A 1 333 ? 7.682 4.829 -18.445 1.00 94.12 333 GLU A C 1
ATOM 2720 O O . GLU A 1 333 ? 8.405 5.809 -18.257 1.00 94.12 333 GLU A O 1
ATOM 2725 N N . ILE A 1 334 ? 7.842 3.688 -17.767 1.00 95.94 334 ILE A N 1
ATOM 2726 C CA . ILE A 1 334 ? 8.895 3.514 -16.765 1.00 95.94 334 ILE A CA 1
ATOM 2727 C C . ILE A 1 334 ? 10.290 3.508 -17.396 1.00 95.94 334 ILE A C 1
ATOM 2729 O O . ILE A 1 334 ? 11.192 4.141 -16.856 1.00 95.94 334 ILE A O 1
ATOM 2733 N N . GLU A 1 335 ? 10.480 2.892 -18.566 1.00 95.12 335 GLU A N 1
ATOM 2734 C CA . GLU A 1 335 ? 11.757 2.965 -19.290 1.00 95.12 335 GLU A CA 1
ATOM 2735 C C . GLU A 1 335 ? 12.080 4.405 -19.691 1.00 95.12 335 GLU A C 1
ATOM 2737 O O . GLU A 1 335 ? 13.186 4.889 -19.438 1.00 95.12 335 GLU A O 1
ATOM 2742 N N . LYS A 1 336 ? 11.101 5.135 -20.245 1.00 94.56 336 LYS A N 1
ATOM 2743 C CA . LYS A 1 336 ? 11.258 6.561 -20.574 1.00 94.56 336 LYS A CA 1
ATOM 2744 C C . LYS A 1 336 ? 11.634 7.383 -19.337 1.00 94.56 336 LYS A C 1
ATOM 2746 O O . LYS A 1 336 ? 12.522 8.232 -19.422 1.00 94.56 336 LYS A O 1
ATOM 2751 N N . ALA A 1 337 ? 11.007 7.119 -18.192 1.00 93.12 337 ALA A N 1
ATOM 2752 C CA . ALA A 1 337 ? 11.331 7.771 -16.927 1.00 93.12 337 ALA A CA 1
ATOM 2753 C C . ALA A 1 337 ? 12.750 7.450 -16.448 1.00 93.12 337 ALA A C 1
ATOM 2755 O O . ALA A 1 337 ? 13.508 8.357 -16.112 1.00 93.12 337 ALA A O 1
ATOM 2756 N N . MET A 1 338 ? 13.166 6.183 -16.478 1.00 94.44 338 MET A N 1
ATOM 2757 C CA . MET A 1 338 ? 14.527 5.806 -16.091 1.00 94.44 338 MET A CA 1
ATOM 2758 C C . MET A 1 338 ? 15.568 6.449 -17.020 1.00 94.44 338 MET A C 1
ATOM 2760 O O . MET A 1 338 ? 16.586 6.956 -16.542 1.00 94.44 338 MET A O 1
ATOM 2764 N N . TYR A 1 339 ? 15.297 6.546 -18.329 1.00 91.69 339 TYR A N 1
ATOM 2765 C CA . TYR A 1 339 ? 16.147 7.310 -19.250 1.00 91.69 339 TYR A CA 1
ATOM 2766 C C . TYR A 1 339 ? 16.229 8.791 -18.872 1.00 91.69 339 TYR A C 1
ATOM 2768 O O . TYR A 1 339 ? 17.329 9.350 -18.859 1.00 91.69 339 TYR A O 1
ATOM 2776 N N . ARG A 1 340 ? 15.104 9.429 -18.522 1.00 90.00 340 ARG A N 1
ATOM 2777 C CA . ARG A 1 340 ? 15.090 10.813 -18.016 1.00 90.00 340 ARG A CA 1
ATOM 2778 C C . ARG A 1 340 ? 15.942 10.960 -16.758 1.00 90.00 340 ARG A C 1
ATOM 2780 O O . ARG A 1 340 ? 16.764 11.877 -16.680 1.00 90.00 340 ARG A O 1
ATOM 2787 N N . TRP A 1 341 ? 15.819 10.023 -15.816 1.00 90.69 341 TRP A N 1
ATOM 2788 C CA . TRP A 1 341 ? 16.575 10.026 -14.563 1.00 90.69 341 TRP A CA 1
ATOM 2789 C C . TRP A 1 341 ? 18.083 9.898 -14.805 1.00 90.69 341 TRP A C 1
ATOM 2791 O O . TRP A 1 341 ? 18.860 10.610 -14.169 1.00 90.69 341 TRP A O 1
ATOM 2801 N N . ILE A 1 342 ? 18.504 9.065 -15.764 1.00 88.38 342 ILE A N 1
ATOM 2802 C CA . ILE A 1 342 ? 19.913 8.920 -16.162 1.00 88.38 342 ILE A CA 1
ATOM 2803 C C . ILE A 1 342 ? 20.427 10.180 -16.864 1.00 88.38 342 ILE A C 1
ATOM 2805 O O . ILE A 1 342 ? 21.450 10.739 -16.457 1.00 88.38 342 ILE A O 1
ATOM 2809 N N . ARG A 1 343 ? 19.720 10.640 -17.906 1.00 82.31 343 ARG A N 1
ATOM 2810 C CA . ARG A 1 343 ? 20.154 11.743 -18.784 1.00 82.31 343 ARG A CA 1
ATOM 2811 C C . ARG A 1 343 ? 20.003 13.126 -18.157 1.00 82.31 343 ARG A C 1
ATOM 2813 O O . ARG A 1 343 ? 20.466 14.095 -18.752 1.00 82.31 343 ARG A O 1
ATOM 2820 N N . ARG A 1 344 ? 19.395 13.220 -16.970 1.00 67.75 344 ARG A N 1
ATOM 2821 C CA . ARG A 1 344 ? 19.044 14.485 -16.300 1.00 67.75 344 ARG A CA 1
ATOM 2822 C C . ARG A 1 344 ? 18.076 15.335 -17.129 1.00 67.75 344 ARG A C 1
ATOM 2824 O O . ARG A 1 344 ? 18.149 16.557 -17.092 1.00 67.75 344 ARG A O 1
ATOM 2831 N N . MET A 1 345 ? 17.206 14.687 -17.901 1.00 56.59 345 MET A N 1
ATOM 2832 C CA . MET A 1 345 ? 16.168 15.383 -18.659 1.00 56.59 345 MET A CA 1
ATOM 2833 C C . MET A 1 345 ? 14.947 15.553 -17.757 1.00 56.59 345 MET A C 1
ATOM 2835 O O . MET A 1 345 ? 14.336 14.565 -17.354 1.00 56.59 345 MET A O 1
ATOM 2839 N N . GLU A 1 346 ? 14.627 16.796 -17.410 1.00 56.19 346 GLU A N 1
ATOM 2840 C CA . GLU A 1 346 ? 13.409 17.144 -16.676 1.00 56.19 346 GLU A CA 1
ATOM 2841 C C . GLU A 1 346 ? 12.233 17.273 -17.666 1.00 56.19 346 GLU A C 1
ATOM 2843 O O . GLU A 1 346 ? 12.443 17.727 -18.794 1.00 56.19 346 GLU A O 1
ATOM 2848 N N . PRO A 1 347 ? 11.000 16.885 -17.292 1.00 53.28 347 PRO A N 1
ATOM 2849 C CA . PRO A 1 347 ? 9.820 17.365 -18.002 1.00 53.28 347 PRO A CA 1
ATOM 2850 C C . PRO A 1 347 ? 9.733 18.895 -17.861 1.00 53.28 347 PRO A C 1
ATOM 2852 O O . PRO A 1 347 ? 10.030 19.430 -16.796 1.00 53.28 347 PRO A O 1
ATOM 2855 N N . GLU A 1 348 ? 9.352 19.606 -18.926 1.00 45.19 348 GLU A N 1
ATOM 2856 C CA . GLU A 1 348 ? 9.269 21.076 -18.962 1.00 45.19 348 GLU A CA 1
ATOM 2857 C C . GLU A 1 348 ? 8.266 21.626 -17.917 1.00 45.19 348 GLU A C 1
ATOM 2859 O O . GLU A 1 348 ? 7.072 21.720 -18.187 1.00 45.19 348 GLU A O 1
ATOM 2864 N N . VAL A 1 349 ? 8.725 21.973 -16.704 1.00 47.72 349 VAL A N 1
ATOM 2865 C CA . VAL A 1 349 ? 7.916 22.522 -15.584 1.00 47.72 349 VAL A CA 1
ATOM 2866 C C . VAL A 1 349 ? 8.788 23.521 -14.769 1.00 47.72 349 VAL A C 1
ATOM 2868 O O . VAL A 1 349 ? 10.004 23.339 -14.717 1.00 47.72 349 VAL A O 1
ATOM 2871 N N . PRO A 1 350 ? 8.252 24.634 -14.199 1.00 43.53 350 PRO A N 1
ATOM 2872 C CA . PRO A 1 350 ? 9.011 25.886 -14.049 1.00 43.53 350 PRO A CA 1
ATOM 2873 C C . PRO A 1 350 ? 10.073 25.954 -12.931 1.00 43.53 350 PRO A C 1
ATOM 2875 O O . PRO A 1 350 ? 10.001 25.318 -11.883 1.00 43.53 350 PRO A O 1
ATOM 2878 N N . GLN A 1 351 ? 11.033 26.852 -13.181 1.00 39.06 351 GLN A N 1
ATOM 2879 C CA . GLN A 1 351 ? 12.417 26.975 -12.689 1.00 39.06 351 GLN A CA 1
ATOM 2880 C C . GLN A 1 351 ? 12.687 27.233 -11.185 1.00 39.06 351 GLN A C 1
ATOM 2882 O O . GLN A 1 351 ? 13.774 27.697 -10.847 1.00 39.06 351 GLN A O 1
ATOM 2887 N N . ASN A 1 352 ? 11.792 26.921 -10.245 1.00 45.12 352 ASN A N 1
ATOM 2888 C CA . ASN A 1 352 ? 11.959 27.383 -8.850 1.00 45.12 352 ASN A CA 1
ATOM 2889 C C . ASN A 1 352 ? 12.419 26.338 -7.814 1.00 45.12 352 ASN A C 1
ATOM 2891 O O . ASN A 1 352 ? 12.237 26.553 -6.617 1.00 45.12 352 ASN A O 1
ATOM 2895 N N . GLN A 1 353 ? 13.061 25.237 -8.215 1.00 51.16 353 GLN A N 1
ATOM 2896 C CA . GLN A 1 353 ? 13.662 24.289 -7.261 1.00 51.16 353 GLN A CA 1
ATOM 2897 C C . GLN A 1 353 ? 15.109 23.948 -7.636 1.00 51.16 353 GLN A C 1
ATOM 2899 O O . GLN A 1 353 ? 15.380 23.083 -8.466 1.00 51.16 353 GLN A O 1
ATOM 2904 N N . VAL A 1 354 ? 16.064 24.629 -6.998 1.00 49.16 354 VAL A N 1
ATOM 2905 C CA . VAL A 1 354 ? 17.493 24.303 -7.090 1.00 49.16 354 VAL A CA 1
ATOM 2906 C C . VAL A 1 354 ? 17.741 22.999 -6.323 1.00 49.16 354 VAL A C 1
ATOM 2908 O O . VAL A 1 354 ? 17.701 22.979 -5.098 1.00 49.16 354 VAL A O 1
ATOM 2911 N N . ARG A 1 355 ? 17.961 21.891 -7.043 1.00 54.25 355 ARG A N 1
ATOM 2912 C CA . ARG A 1 355 ? 18.274 20.574 -6.454 1.00 54.25 355 ARG A CA 1
ATOM 2913 C C . ARG A 1 355 ? 19.769 20.429 -6.149 1.00 54.25 355 ARG A C 1
ATOM 2915 O O . ARG A 1 355 ? 20.598 20.690 -7.028 1.00 54.25 355 ARG A O 1
ATOM 2922 N N . GLU A 1 356 ? 20.093 19.917 -4.961 1.00 55.72 356 GLU A N 1
ATOM 2923 C CA . GLU A 1 356 ? 21.466 19.611 -4.546 1.00 55.72 356 GLU A CA 1
ATOM 2924 C C . GLU A 1 356 ? 22.108 18.490 -5.399 1.00 55.72 356 GLU A C 1
ATOM 2926 O O . GLU A 1 356 ? 21.408 17.593 -5.887 1.00 55.72 356 GLU A O 1
ATOM 2931 N N . PRO A 1 357 ? 23.440 18.510 -5.606 1.00 59.06 357 PRO A N 1
ATOM 2932 C CA . PRO A 1 357 ? 24.142 17.541 -6.454 1.00 59.06 357 PRO A CA 1
ATOM 2933 C C . PRO A 1 357 ? 23.952 16.079 -6.026 1.00 59.06 357 PRO A C 1
ATOM 2935 O O . PRO A 1 357 ? 23.868 15.197 -6.881 1.00 59.06 357 PRO A O 1
ATOM 2938 N N . GLU A 1 358 ? 23.854 15.817 -4.722 1.00 59.47 358 GLU A N 1
ATOM 2939 C CA . GLU A 1 358 ? 23.792 14.464 -4.157 1.00 59.47 358 GLU A CA 1
ATOM 2940 C C . GLU A 1 358 ? 22.508 13.728 -4.552 1.00 59.47 358 GLU A C 1
ATOM 2942 O O . GLU A 1 358 ? 22.560 12.574 -4.991 1.00 59.47 358 GLU A O 1
ATOM 2947 N N . HIS A 1 359 ? 21.373 14.430 -4.535 1.00 61.72 359 HIS A N 1
ATOM 2948 C CA . HIS A 1 359 ? 20.072 13.886 -4.925 1.00 61.72 359 HIS A CA 1
ATOM 2949 C C . HIS A 1 359 ? 20.068 13.407 -6.380 1.00 61.72 359 HIS A C 1
ATOM 2951 O O . HIS A 1 359 ? 19.530 12.346 -6.705 1.00 61.72 359 HIS A O 1
ATOM 2957 N N . LYS A 1 360 ? 20.748 14.157 -7.256 1.00 64.56 360 LYS A N 1
ATOM 2958 C CA . LYS A 1 360 ? 20.881 13.816 -8.677 1.00 64.56 360 LYS A CA 1
ATOM 2959 C C . LYS A 1 360 ? 21.671 12.520 -8.869 1.00 64.56 360 LYS A C 1
ATOM 2961 O O . LYS A 1 360 ? 21.348 11.746 -9.764 1.00 64.56 360 LYS A O 1
ATOM 2966 N N . THR A 1 361 ? 22.661 12.245 -8.017 1.00 81.00 361 THR A N 1
ATOM 2967 C CA . THR A 1 361 ? 23.452 11.006 -8.109 1.00 81.00 361 THR A CA 1
ATOM 2968 C C . THR A 1 361 ? 22.697 9.771 -7.618 1.00 81.00 361 THR A C 1
ATOM 2970 O O . THR A 1 361 ? 22.858 8.693 -8.190 1.00 81.00 361 THR A O 1
ATOM 2973 N N . ALA A 1 362 ? 21.847 9.908 -6.596 1.00 87.88 362 ALA A N 1
ATOM 2974 C CA . ALA A 1 362 ? 21.077 8.794 -6.048 1.00 87.88 362 ALA A CA 1
ATOM 2975 C C . ALA A 1 362 ? 20.033 8.277 -7.047 1.00 87.88 362 ALA A C 1
ATOM 2977 O O . ALA A 1 362 ? 19.979 7.078 -7.321 1.00 87.88 362 ALA A O 1
ATOM 2978 N N . ALA A 1 363 ? 19.272 9.184 -7.666 1.00 89.88 363 ALA A N 1
ATOM 2979 C CA . ALA A 1 363 ? 18.290 8.823 -8.685 1.00 89.88 363 ALA A CA 1
ATOM 2980 C C . ALA A 1 363 ? 18.925 8.148 -9.907 1.00 89.88 363 ALA A C 1
ATOM 2982 O O . ALA A 1 363 ? 18.391 7.163 -10.409 1.00 89.88 363 ALA A O 1
ATOM 2983 N N . GLN A 1 364 ? 20.095 8.624 -10.347 1.00 91.12 364 GLN A N 1
ATOM 2984 C CA . GLN A 1 364 ? 20.849 7.998 -11.436 1.00 91.12 364 GLN A CA 1
ATOM 2985 C C . GLN A 1 364 ? 21.272 6.563 -11.092 1.00 91.12 364 GLN A C 1
ATOM 2987 O O . GLN A 1 364 ? 21.126 5.669 -11.923 1.00 91.12 364 GLN A O 1
ATOM 2992 N N . LYS A 1 365 ? 21.759 6.323 -9.865 1.00 92.31 365 LYS A N 1
ATOM 2993 C CA . LYS A 1 365 ? 22.132 4.976 -9.398 1.00 92.31 365 LYS A CA 1
ATOM 2994 C C . LYS A 1 365 ? 20.927 4.039 -9.352 1.00 92.31 365 LYS A C 1
ATOM 2996 O O . LYS A 1 365 ? 21.031 2.909 -9.818 1.00 92.31 365 LYS A O 1
ATOM 3001 N N . VAL A 1 366 ? 19.794 4.512 -8.826 1.00 94.81 366 VAL A N 1
ATOM 3002 C CA . VAL A 1 366 ? 18.542 3.740 -8.788 1.00 94.81 366 VAL A CA 1
ATOM 3003 C C . VAL A 1 366 ? 18.057 3.421 -10.200 1.00 94.81 366 VAL A C 1
ATOM 3005 O O . VAL A 1 366 ? 17.736 2.270 -10.470 1.00 94.81 366 VAL A O 1
ATOM 3008 N N . ALA A 1 367 ? 18.063 4.397 -11.112 1.00 94.31 367 ALA A N 1
ATOM 3009 C CA . ALA A 1 367 ? 17.630 4.192 -12.492 1.00 94.31 367 ALA A CA 1
ATOM 3010 C C . ALA A 1 367 ? 18.521 3.195 -13.245 1.00 94.31 367 ALA A C 1
ATOM 3012 O O . ALA A 1 367 ? 18.012 2.312 -13.929 1.00 94.31 367 ALA A O 1
ATOM 3013 N N . LEU A 1 368 ? 19.845 3.290 -13.085 1.00 93.56 368 LEU A N 1
ATOM 3014 C CA . LEU A 1 368 ? 20.775 2.333 -13.685 1.00 93.56 368 LEU A CA 1
ATOM 3015 C C . LEU A 1 368 ? 20.559 0.917 -13.133 1.00 93.56 368 LEU A C 1
ATOM 3017 O O . LEU A 1 368 ? 20.500 -0.038 -13.900 1.00 93.56 368 LEU A O 1
ATOM 3021 N N . ALA A 1 369 ? 20.397 0.782 -11.814 1.00 94.75 369 ALA A N 1
ATOM 3022 C CA . ALA A 1 369 ? 20.125 -0.508 -11.189 1.00 94.75 369 ALA A CA 1
ATOM 3023 C C . ALA A 1 369 ? 18.761 -1.086 -11.610 1.00 94.75 369 ALA A C 1
ATOM 3025 O O . ALA A 1 369 ? 18.645 -2.297 -11.794 1.00 94.75 369 ALA A O 1
ATOM 3026 N N . ALA A 1 370 ? 17.751 -0.235 -11.809 1.00 95.12 370 ALA A N 1
ATOM 3027 C CA . ALA A 1 370 ? 16.458 -0.638 -12.349 1.00 95.12 370 ALA A CA 1
ATOM 3028 C C . ALA A 1 370 ? 16.589 -1.172 -13.781 1.00 95.12 370 ALA A C 1
ATOM 3030 O O . ALA A 1 370 ? 16.109 -2.267 -14.036 1.00 95.12 370 ALA A O 1
ATOM 3031 N N . PHE A 1 371 ? 17.318 -0.495 -14.677 1.00 92.94 371 PHE A N 1
ATOM 3032 C CA . PHE A 1 371 ? 17.577 -1.020 -16.027 1.00 92.94 371 PHE A CA 1
ATOM 3033 C C . PHE A 1 371 ? 18.300 -2.366 -16.016 1.00 92.94 371 PHE A C 1
ATOM 3035 O O . PHE A 1 371 ? 17.915 -3.269 -16.753 1.00 92.94 371 PHE A O 1
ATOM 3042 N N . THR A 1 372 ? 19.307 -2.537 -15.155 1.00 94.00 372 THR A N 1
ATOM 3043 C CA . THR A 1 372 ? 19.955 -3.845 -14.986 1.00 94.00 372 THR A CA 1
ATOM 3044 C C . THR A 1 372 ? 18.944 -4.903 -14.544 1.00 94.00 372 THR A C 1
ATOM 3046 O O . THR A 1 372 ? 18.956 -6.019 -15.057 1.00 94.00 372 THR A O 1
ATOM 3049 N N . SER A 1 373 ? 18.040 -4.555 -13.624 1.00 93.56 373 SER A N 1
ATOM 3050 C CA . SER A 1 373 ? 16.968 -5.448 -13.181 1.00 93.56 373 SER A CA 1
ATOM 3051 C C . SER A 1 373 ? 15.990 -5.780 -14.315 1.00 93.56 373 SER A C 1
ATOM 3053 O O . SER A 1 373 ? 15.617 -6.940 -14.462 1.00 93.56 373 SER A O 1
ATOM 3055 N N . PHE A 1 374 ? 15.612 -4.813 -15.157 1.00 95.25 374 PHE A N 1
ATOM 3056 C CA . PHE A 1 374 ? 14.730 -5.037 -16.312 1.00 95.25 374 PHE A CA 1
ATOM 3057 C C . PHE A 1 374 ? 15.356 -6.038 -17.287 1.00 95.25 374 PHE A C 1
ATOM 3059 O O . PHE A 1 374 ? 14.722 -7.035 -17.636 1.00 95.25 374 PHE A O 1
ATOM 3066 N N . ALA A 1 375 ? 16.639 -5.836 -17.606 1.00 91.56 375 ALA A N 1
ATOM 3067 C CA . ALA A 1 375 ? 17.383 -6.710 -18.498 1.00 91.56 375 ALA A CA 1
ATOM 3068 C C . ALA A 1 375 ? 17.454 -8.152 -17.982 1.00 91.56 375 ALA A C 1
ATOM 3070 O O . ALA A 1 375 ? 17.192 -9.089 -18.729 1.00 91.56 375 ALA A O 1
ATOM 3071 N N . VAL A 1 376 ? 17.760 -8.330 -16.694 1.00 91.62 376 VAL A N 1
ATOM 3072 C CA . VAL A 1 376 ? 17.852 -9.658 -16.065 1.00 91.62 376 VAL A CA 1
ATOM 3073 C C . VAL A 1 376 ? 16.492 -10.359 -15.990 1.00 91.62 376 VAL A C 1
ATOM 3075 O O . VAL A 1 376 ? 16.433 -11.581 -16.078 1.00 91.62 376 VAL A O 1
ATOM 3078 N N . ASN A 1 377 ? 15.397 -9.616 -15.804 1.00 90.75 377 ASN A N 1
ATOM 3079 C CA . ASN A 1 377 ? 14.073 -10.211 -15.602 1.00 90.75 377 ASN A CA 1
ATOM 3080 C C . ASN A 1 377 ? 13.301 -10.481 -16.903 1.00 90.75 377 ASN A C 1
ATOM 3082 O O . ASN A 1 377 ? 12.348 -11.261 -16.862 1.00 90.75 377 ASN A O 1
ATOM 3086 N N . LEU A 1 378 ? 13.660 -9.841 -18.024 1.00 91.50 378 LEU A N 1
ATOM 3087 C CA . LEU A 1 378 ? 12.972 -10.037 -19.304 1.00 91.50 378 LEU A CA 1
ATOM 3088 C C . LEU A 1 378 ? 13.887 -9.858 -20.522 1.00 91.50 378 LEU A C 1
ATOM 3090 O O . LEU A 1 378 ? 13.954 -10.759 -21.351 1.00 91.50 378 LEU A O 1
ATOM 3094 N N . ASP A 1 379 ? 14.592 -8.729 -20.638 1.00 90.31 379 ASP A N 1
ATOM 3095 C CA . ASP A 1 379 ? 15.144 -8.316 -21.944 1.00 90.31 379 ASP A CA 1
ATOM 3096 C C . ASP A 1 379 ? 16.251 -9.243 -22.462 1.00 90.31 379 ASP A C 1
ATOM 3098 O O . ASP A 1 379 ? 16.377 -9.435 -23.666 1.00 90.31 379 ASP A O 1
ATOM 3102 N N . GLN A 1 380 ? 17.044 -9.847 -21.571 1.00 91.06 380 GLN A N 1
ATOM 3103 C CA . GLN A 1 380 ? 18.068 -10.824 -21.960 1.00 91.06 380 GLN A CA 1
ATOM 3104 C C . GLN A 1 380 ? 17.459 -12.101 -22.543 1.00 91.06 380 GLN A C 1
ATOM 3106 O O . GLN A 1 380 ? 17.997 -12.660 -23.496 1.00 91.06 380 GLN A O 1
ATOM 3111 N N . GLU A 1 381 ? 16.345 -12.556 -21.972 1.00 88.44 381 GLU A N 1
ATOM 3112 C CA . GLU A 1 381 ? 15.644 -13.745 -22.450 1.00 88.44 381 GLU A CA 1
ATOM 3113 C C . GLU A 1 381 ? 14.884 -13.451 -23.748 1.00 88.44 381 GLU A C 1
ATOM 3115 O O . GLU A 1 381 ? 14.907 -14.262 -24.669 1.00 88.44 381 GLU A O 1
ATOM 3120 N N . GLU A 1 382 ? 14.283 -12.262 -23.858 1.00 89.31 382 GLU A N 1
ATOM 3121 C CA . GLU A 1 382 ? 13.680 -11.772 -25.101 1.00 89.31 382 GLU A CA 1
ATOM 3122 C C . GLU A 1 382 ? 14.708 -11.729 -26.241 1.00 89.31 382 GLU A C 1
ATOM 3124 O O . GLU A 1 382 ? 14.471 -12.304 -27.301 1.00 89.31 382 GLU A O 1
ATOM 3129 N N . GLU A 1 383 ? 15.877 -11.128 -26.011 1.00 89.75 383 GLU A N 1
ATOM 3130 C CA . GLU A 1 383 ? 16.949 -11.047 -27.009 1.00 89.75 383 GLU A CA 1
ATOM 3131 C C . GLU A 1 383 ? 17.452 -12.438 -27.425 1.00 89.75 383 GLU A C 1
ATOM 3133 O O . GLU A 1 383 ? 17.629 -12.701 -28.616 1.00 89.75 383 GLU A O 1
ATOM 3138 N N . ARG A 1 384 ? 17.633 -13.358 -26.465 1.00 89.38 384 ARG A N 1
ATOM 3139 C CA . ARG A 1 384 ? 18.042 -14.745 -26.743 1.00 89.38 384 ARG A CA 1
ATOM 3140 C C . ARG A 1 384 ? 17.044 -15.446 -27.666 1.00 89.38 384 ARG A C 1
ATOM 3142 O O . ARG A 1 384 ? 17.450 -16.050 -28.656 1.00 89.38 384 ARG A O 1
ATOM 3149 N N . LEU A 1 385 ? 15.750 -15.343 -27.365 1.00 85.75 385 LEU A N 1
ATOM 3150 C CA . LEU A 1 385 ? 14.690 -15.989 -28.143 1.00 85.75 385 LEU A CA 1
ATOM 3151 C C . LEU A 1 385 ? 14.535 -15.366 -29.537 1.00 85.75 385 LEU A C 1
ATOM 3153 O O . LEU A 1 385 ? 14.369 -16.091 -30.514 1.00 85.75 385 LEU A O 1
ATOM 3157 N N . ILE A 1 386 ? 14.659 -14.042 -29.664 1.00 86.69 386 ILE A N 1
ATOM 3158 C CA . ILE A 1 386 ? 14.648 -13.370 -30.973 1.00 86.69 386 ILE A CA 1
ATOM 3159 C C . ILE A 1 386 ? 15.814 -13.857 -31.847 1.00 86.69 386 ILE A C 1
ATOM 3161 O O . ILE A 1 386 ? 15.643 -14.048 -33.055 1.00 86.69 386 ILE A O 1
ATOM 3165 N N . GLN A 1 387 ? 16.996 -14.066 -31.263 1.00 87.19 387 GLN A N 1
ATOM 3166 C CA . GLN A 1 387 ? 18.154 -14.597 -31.987 1.00 87.19 387 GLN A CA 1
ATOM 3167 C C . GLN A 1 387 ? 17.949 -16.052 -32.426 1.00 87.19 387 GLN A C 1
ATOM 3169 O O . GLN A 1 387 ? 18.318 -16.391 -33.551 1.00 87.19 387 GLN A O 1
ATOM 3174 N N . GLU A 1 388 ? 17.331 -16.889 -31.588 1.00 85.69 388 GLU A N 1
ATOM 3175 C CA . GLU A 1 388 ? 16.972 -18.272 -31.937 1.00 85.69 388 GLU A CA 1
ATOM 3176 C C . GLU A 1 388 ? 15.986 -18.312 -33.108 1.00 85.69 388 GLU A C 1
ATOM 3178 O O . GLU A 1 388 ? 16.261 -18.972 -34.110 1.00 85.69 388 GLU A O 1
ATOM 3183 N N . LEU A 1 389 ? 14.920 -17.507 -33.050 1.00 81.25 389 LEU A N 1
ATOM 3184 C CA . LEU A 1 389 ? 13.937 -17.399 -34.130 1.00 81.25 389 LEU A CA 1
ATOM 3185 C C . LEU A 1 389 ? 14.590 -16.973 -35.451 1.00 81.25 389 LEU A C 1
ATOM 3187 O O . LEU A 1 389 ? 14.378 -17.610 -36.476 1.00 81.25 389 LEU A O 1
ATOM 3191 N N . LYS A 1 390 ? 15.449 -15.944 -35.437 1.00 80.94 390 LYS A N 1
ATOM 3192 C CA . LYS A 1 390 ? 16.170 -15.488 -36.642 1.00 80.94 390 LYS A CA 1
ATOM 3193 C C . LYS A 1 390 ? 17.167 -16.528 -37.166 1.00 80.94 390 LYS A C 1
ATOM 3195 O O . LYS A 1 390 ? 17.395 -16.603 -38.374 1.00 80.94 390 LYS A O 1
ATOM 3200 N N . GLY A 1 391 ? 17.786 -17.306 -36.279 1.00 74.44 391 GLY A N 1
ATOM 3201 C CA . GLY A 1 391 ? 18.696 -18.393 -36.638 1.00 74.44 391 GLY A CA 1
ATOM 3202 C C . GLY A 1 391 ? 17.984 -19.550 -37.341 1.00 74.44 391 GLY A C 1
ATOM 3203 O O . GLY A 1 391 ? 18.493 -20.064 -38.336 1.00 74.44 391 GLY A O 1
ATOM 3204 N N . GLU A 1 392 ? 16.791 -19.919 -36.877 1.00 62.47 392 GLU A N 1
ATOM 3205 C CA . GLU A 1 392 ? 15.968 -20.972 -37.481 1.00 62.47 392 GLU A CA 1
ATOM 3206 C C . GLU A 1 392 ? 15.443 -20.581 -38.871 1.00 62.47 392 GLU A C 1
ATOM 3208 O O . GLU A 1 392 ? 15.495 -21.400 -39.793 1.00 62.47 392 GLU A O 1
ATOM 3213 N N . THR A 1 393 ? 15.036 -19.322 -39.079 1.00 59.25 393 THR A N 1
ATOM 3214 C CA . THR A 1 393 ? 14.575 -18.845 -40.398 1.00 59.25 393 THR A CA 1
ATOM 3215 C C . THR A 1 393 ? 15.680 -18.911 -41.456 1.00 59.25 393 THR A C 1
ATOM 3217 O O . THR A 1 393 ? 15.438 -19.347 -42.579 1.00 59.25 393 THR A O 1
ATOM 3220 N N . ASN A 1 394 ? 16.921 -18.572 -41.090 1.00 58.66 394 ASN A N 1
ATOM 3221 C CA . ASN A 1 394 ? 18.065 -18.615 -42.010 1.00 58.66 394 ASN A CA 1
ATOM 3222 C C . ASN A 1 394 ? 18.463 -20.043 -42.431 1.00 58.66 394 ASN A C 1
ATOM 3224 O O . ASN A 1 394 ? 19.087 -20.215 -43.475 1.00 58.66 394 ASN A O 1
ATOM 3228 N N . HIS A 1 395 ? 18.120 -21.060 -41.634 1.00 53.38 395 HIS A N 1
ATOM 3229 C CA . HIS A 1 395 ? 18.361 -22.470 -41.959 1.00 53.38 395 HIS A CA 1
ATOM 3230 C C . HIS A 1 395 ? 17.209 -23.125 -42.732 1.00 53.38 395 HIS A C 1
ATOM 3232 O O . HIS A 1 395 ? 17.423 -24.143 -43.384 1.00 53.38 395 HIS A O 1
ATOM 3238 N N . ALA A 1 396 ? 16.000 -22.562 -42.672 1.00 51.59 396 ALA A N 1
ATOM 3239 C CA . ALA A 1 396 ? 14.853 -23.033 -43.446 1.00 51.59 396 ALA A CA 1
ATOM 3240 C C . ALA A 1 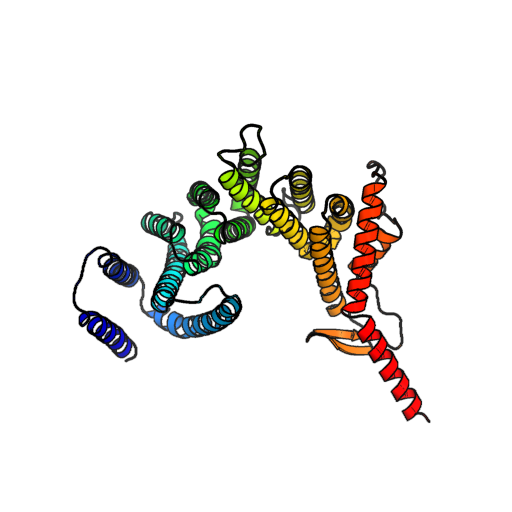396 ? 14.855 -22.521 -44.902 1.00 51.59 396 ALA A C 1
ATOM 3242 O O . ALA A 1 396 ? 14.228 -23.135 -45.765 1.00 51.59 396 ALA A O 1
ATOM 3243 N N . GLU A 1 397 ? 15.553 -21.414 -45.178 1.00 48.84 397 GLU A N 1
ATOM 3244 C CA . GLU A 1 397 ? 15.669 -20.800 -46.513 1.00 48.84 397 GLU A CA 1
ATOM 3245 C C . GLU A 1 397 ? 16.935 -21.214 -47.298 1.00 48.84 397 GLU A C 1
ATOM 3247 O O . GLU A 1 397 ? 17.097 -20.806 -48.452 1.00 48.84 397 GLU A O 1
ATOM 3252 N N . SER A 1 398 ? 17.820 -22.027 -46.702 1.00 44.44 398 SER A N 1
ATOM 3253 C CA . SER A 1 398 ? 19.031 -22.593 -47.329 1.00 44.44 398 SER A CA 1
ATOM 3254 C C . SER A 1 398 ? 18.828 -24.036 -47.768 1.00 44.44 398 SER A C 1
ATOM 3256 O O . SER A 1 398 ? 19.259 -24.383 -48.892 1.00 44.44 398 SER A O 1
#

pLDDT: mean 76.17, std 24.43, range [23.38, 98.5]

Secondary structure (DSSP, 8-state):
-HHHHHHHHHHHHHHHHTTSPP---SSTTHHHHHHHHHHHHHTSS-THHHHHHHHHHHHHHHHHHHHHHHHHHTSS---S-HHHHHHHHHHHHHHHHHHHHHHHHTTT-SS--HHHHHHHHHHHT-S-HHHHHHIIIIIIHHHHHHHHHHHHHHHHHHHHH--SHHHHHHHHHHHHHHHSGGGHHHHHHHHHHHHHHHS--TTTTTTHHHHHHHHHHHHHHHHH----TT-SS-HHHHHHHHHHHHHH---HHHHHHHHHHHHHHHHHHHHHHHHHHHHHGGG--HHHHHHHHHHHHHHHHHHHHT----SEEEEETTEEEEE-SSSPPPPPHHHHHHHHHHHT---S--S-----HHHHHHHHHHHHHHHHHHIIIIIHHHHHHHHHHHHHHHHH--

Foldseek 3Di:
DVVVVVVVVVVVVVVVVVPDDDDDDDPPPVVVVVVVVVVVLVVPDDPVVVVVVCVPVVVVVVVVVVVVCVVVVVDPPDDDDPVLVVVLVSLLVVLQVLLVSQLVCCVVDLERDPVSVVVLVVLLPDPHVSSLVSNLQPRLLRVCLSHVVPCLVVLLVSLLVDPDPNLLSSLLSLLSSCVVVVCVVVSVVSLVVLCVVLDDDPVCDPSVSSSLSSLLSSLSNLLNHDADPPDPDHNQNSLVVLLVCLQPDPDPSSNVSSLSSVLSSCLVPVVPCVVVVLQSLLSDDPVSLVVSLVSLLVSQVVQQLPDDDAPDWDAAPNGIGGAHLPDDGDDGPSLVSLVCLQVVPDDPDDDDDDDDPSSSVSSNVSSVVSVVSNCVRPVVVSVVVSVVVVVVVVVVVD

Radius of gyration: 26.68 Å; chains: 1; bounding box: 58×66×85 Å

Organism: Microcystis aeruginosa (strain PCC 7806) (NCBI:txid267872)

Sequence (398 aa):
MFLILWSIFLSNYSKKLFHIQPRRNLNYLGNTAITLAIIILFNQFSIQNLEEFIAKDCLFTSKIMLGLTSVYRSNDLWENKQDSVEEDCIGASVALAVGYAARDDHQTSSCLRTEFLDWLKELSESRFPLVHVYFGYHTLFYLVPLYLEQLKDWLKEVTQKHIDVLNHAIALSLANAYNVSGNRATIRQLLNEWEQESSPSSEWEKTLRKQEALQKTVVLTYGLIEYPNNDELTVNQALNRLGKILNNQPSLLVRAAVISAICNLAFRYFNIIEFELQNLVANFRANEAEKFIKILTDIYLKQRANLSGGNDEIKVNERSYQIWTDSERPLTEIEKAMYRWIRRMEPEVPQNQVREPEHKTAAQKVALAAFTSFAVNLDQEEERLIQELKGETNHAES